Protein AF-0000000086646926 (afdb_homodimer)

Solvent-accessible surface area (backbone atoms only — not comparable to full-atom values): 25787 Å² total; per-residue (Å²): 109,72,78,74,81,77,84,69,66,47,64,46,34,46,25,45,37,40,36,40,30,46,46,74,73,77,72,76,82,63,73,82,72,67,67,60,61,50,33,36,38,33,36,39,36,42,59,67,59,83,89,40,46,38,58,36,35,51,52,50,53,52,49,51,46,51,53,50,51,51,47,49,53,48,28,43,71,76,38,70,90,45,78,57,55,65,71,64,48,42,40,38,42,30,35,39,50,54,44,45,80,86,32,61,50,42,39,28,51,51,69,17,36,39,56,64,79,39,72,46,43,65,85,60,78,55,58,67,66,49,45,66,63,39,69,41,86,50,90,62,39,41,43,55,70,56,54,35,36,64,76,69,45,63,90,64,36,67,48,29,29,38,28,71,89,46,74,33,40,27,58,49,44,31,32,23,53,86,37,39,42,80,71,34,52,58,68,63,78,58,66,64,56,32,59,78,65,64,57,72,34,29,58,32,98,71,34,51,32,31,39,56,64,45,39,39,34,29,40,31,46,77,68,70,74,76,74,73,68,78,66,73,83,125,108,71,78,76,80,78,84,68,63,48,64,47,32,46,26,44,37,39,35,41,29,46,46,74,74,76,74,77,83,63,72,83,73,67,68,60,60,51,34,37,38,35,36,38,34,43,60,68,58,82,88,40,46,36,56,35,35,52,52,50,53,52,48,52,46,50,51,50,51,51,48,48,53,50,27,42,70,77,38,70,89,47,77,60,56,64,72,66,48,43,40,36,43,30,36,39,49,54,46,46,80,86,32,62,52,42,38,28,52,50,71,16,36,38,55,63,79,39,72,46,42,66,85,59,78,55,57,67,66,49,44,65,62,38,70,41,86,50,91,61,39,41,43,56,70,55,54,34,37,64,76,70,46,64,88,64,35,66,48,27,29,39,29,69,90,45,76,32,41,28,58,50,45,31,33,22,54,88,38,40,43,80,72,33,52,59,69,62,79,58,65,64,55,32,59,76,66,65,57,70,32,28,58,32,98,70,35,52,33,32,38,55,65,44,40,40,34,30,40,33,47,76,68,68,74,76,72,73,71,76,67,73,82,124

Structure (mmCIF, N/CA/C/O backbone):
data_AF-0000000086646926-model_v1
#
loop_
_entity.id
_entity.type
_entity.pdbx_description
1 polymer 'Endonuclease/exonuclease/phosphatase domain-containing protein'
#
loop_
_atom_site.group_PDB
_atom_site.id
_atom_site.type_symbol
_atom_site.label_atom_id
_atom_site.label_alt_id
_atom_site.label_comp_id
_atom_site.label_asym_id
_atom_site.label_entity_id
_atom_site.label_seq_id
_atom_site.pdbx_PDB_ins_code
_atom_site.Cartn_x
_atom_site.Cartn_y
_atom_site.Cartn_z
_atom_site.occupancy
_atom_site.B_iso_or_equiv
_atom_site.auth_seq_id
_atom_site.auth_comp_id
_atom_site.auth_asym_id
_atom_site.auth_atom_id
_atom_site.pdbx_PDB_model_num
ATOM 1 N N . MET A 1 1 ? -7.336 -9.102 20.109 1 23.02 1 MET A N 1
ATOM 2 C CA . MET A 1 1 ? -5.906 -9.359 19.938 1 23.02 1 MET A CA 1
ATOM 3 C C . MET A 1 1 ? -5.672 -10.523 18.984 1 23.02 1 MET A C 1
ATOM 5 O O . MET A 1 1 ? -6.23 -11.609 19.172 1 23.02 1 MET A O 1
ATOM 9 N N . ILE A 1 2 ? -5.492 -10.258 17.703 1 31.72 2 ILE A N 1
ATOM 10 C CA . ILE A 1 2 ? -5.102 -11.336 16.797 1 31.72 2 ILE A CA 1
ATOM 11 C C . ILE A 1 2 ? -4.008 -12.18 17.438 1 31.72 2 ILE A C 1
ATOM 13 O O . ILE A 1 2 ? -2.986 -11.648 17.891 1 31.72 2 ILE A O 1
ATOM 17 N N . SER A 1 3 ? -4.348 -13.273 18.062 1 26.5 3 SER A N 1
ATOM 18 C CA . SER A 1 3 ? -3.496 -14.203 18.781 1 26.5 3 SER A CA 1
ATOM 19 C C . SER A 1 3 ? -2.152 -14.391 18.094 1 26.5 3 SER A C 1
ATOM 21 O O . SER A 1 3 ? -2.061 -14.266 16.875 1 26.5 3 SER A O 1
ATOM 23 N N . ASP A 1 4 ? -0.975 -14.375 18.891 1 30.27 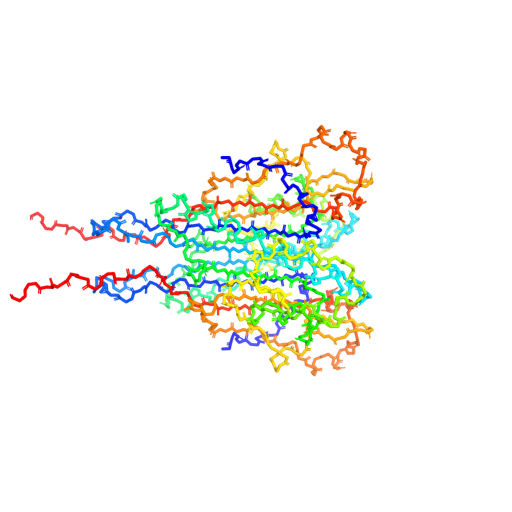4 ASP A N 1
ATOM 24 C CA . ASP A 1 4 ? 0.481 -14.469 18.859 1 30.27 4 ASP A CA 1
ATOM 25 C C . ASP A 1 4 ? 0.929 -15.758 18.156 1 30.27 4 ASP A C 1
ATOM 27 O O . ASP A 1 4 ? 2.045 -16.234 18.375 1 30.27 4 ASP A O 1
ATOM 31 N N . SER A 1 5 ? 0.217 -16.656 17.719 1 26.8 5 SER A N 1
ATOM 32 C CA . SER A 1 5 ? 0.979 -17.875 17.453 1 26.8 5 SER A CA 1
ATOM 33 C C . SER A 1 5 ? 2.287 -17.562 16.734 1 26.8 5 SER A C 1
ATOM 35 O O . SER A 1 5 ? 2.416 -16.516 16.094 1 26.8 5 SER A O 1
ATOM 37 N N . ASP A 1 6 ? 3.465 -18.422 16.906 1 28.42 6 ASP A N 1
ATOM 38 C CA . ASP A 1 6 ? 4.887 -18.656 16.672 1 28.42 6 ASP A CA 1
ATOM 39 C C . ASP A 1 6 ? 5.266 -18.391 15.227 1 28.42 6 ASP A C 1
ATOM 41 O O . ASP A 1 6 ? 6.449 -18.391 14.875 1 28.42 6 ASP A O 1
ATOM 45 N N . LYS A 1 7 ? 4.551 -18.922 14.258 1 30.02 7 LYS A N 1
ATOM 46 C CA . LYS A 1 7 ? 5.242 -19.109 12.984 1 30.02 7 LYS A CA 1
ATOM 47 C C . LYS A 1 7 ? 5.57 -17.766 12.336 1 30.02 7 LYS A C 1
ATOM 49 O O . LYS A 1 7 ? 4.73 -17.172 11.648 1 30.02 7 LYS A O 1
ATOM 54 N N . TYR A 1 8 ? 6.398 -17 13.023 1 33.75 8 TYR A N 1
ATOM 55 C CA . TYR A 1 8 ? 7.082 -15.828 12.508 1 33.75 8 TYR A CA 1
ATOM 56 C C . TYR A 1 8 ? 7.734 -16.109 11.164 1 33.75 8 TYR A C 1
ATOM 58 O O . TYR A 1 8 ? 8.875 -16.578 11.102 1 33.75 8 TYR A O 1
ATOM 66 N N . PHE A 1 9 ? 7.227 -16.875 10.344 1 32.41 9 PHE A N 1
ATOM 67 C CA . PHE A 1 9 ? 7.977 -16.891 9.094 1 32.41 9 PHE A CA 1
ATOM 68 C C . PHE A 1 9 ? 8.391 -15.477 8.688 1 32.41 9 PHE A C 1
ATOM 70 O O . PHE A 1 9 ? 7.566 -14.562 8.695 1 32.41 9 PHE A O 1
ATOM 77 N N . PRO A 1 10 ? 9.664 -15.164 8.789 1 36.06 10 PRO A N 1
ATOM 78 C CA . PRO A 1 10 ? 10.32 -13.945 8.305 1 36.06 10 PRO A CA 1
ATOM 79 C C . PRO A 1 10 ? 9.742 -13.453 6.984 1 36.06 10 PRO A C 1
ATOM 81 O O . PRO A 1 10 ? 10.055 -14 5.926 1 36.06 10 PRO A O 1
ATOM 84 N N . THR A 1 11 ? 8.562 -13.461 6.848 1 37.88 11 THR A N 1
ATOM 85 C CA . THR A 1 11 ? 8.078 -12.938 5.578 1 37.88 11 THR A CA 1
ATOM 86 C C . THR A 1 11 ? 8.68 -11.555 5.293 1 37.88 11 THR A C 1
ATOM 88 O O . THR A 1 11 ? 8.555 -10.641 6.113 1 37.88 11 THR A O 1
ATOM 91 N N . ARG A 1 12 ? 9.781 -11.484 4.598 1 40.47 12 ARG A N 1
ATOM 92 C CA . ARG A 1 12 ? 10.547 -10.414 3.957 1 40.47 12 ARG A CA 1
ATOM 93 C C . ARG A 1 12 ? 9.617 -9.32 3.434 1 40.47 12 ARG A C 1
ATOM 95 O O . ARG A 1 12 ? 9.938 -8.648 2.447 1 40.47 12 ARG A O 1
ATOM 102 N N . PHE A 1 13 ? 8.406 -9.359 3.723 1 45.94 13 PHE A N 1
ATOM 103 C CA . PHE A 1 13 ? 7.582 -8.508 2.869 1 45.94 13 PHE A CA 1
ATOM 104 C C . PHE A 1 13 ? 7.32 -7.164 3.535 1 45.94 13 PHE A C 1
ATOM 106 O O . PHE A 1 13 ? 7.121 -7.098 4.75 1 45.94 13 PHE A O 1
ATOM 113 N N . ARG A 1 14 ? 8.148 -6.168 2.994 1 51.91 14 ARG A N 1
ATOM 114 C CA . ARG A 1 14 ? 7.574 -4.883 3.377 1 51.91 14 ARG A CA 1
ATOM 115 C C . ARG A 1 14 ? 6.09 -4.824 3.035 1 51.91 14 ARG A C 1
ATOM 117 O O . ARG A 1 14 ? 5.719 -4.746 1.862 1 51.91 14 ARG A O 1
ATOM 124 N N . SER A 1 15 ? 5.289 -5.707 3.777 1 51.03 15 SER A N 1
ATOM 125 C CA . SER A 1 15 ? 3.871 -5.723 3.43 1 51.03 15 SER A CA 1
ATOM 126 C C . SER A 1 15 ? 3.033 -5.016 4.488 1 51.03 15 SER A C 1
ATOM 128 O O . SER A 1 15 ? 3.383 -5.023 5.672 1 51.03 15 SER A O 1
ATOM 130 N N . VAL A 1 16 ? 2.34 -4.074 4.078 1 49.5 16 VAL A N 1
ATOM 131 C CA . VAL A 1 16 ? 1.265 -3.514 4.891 1 49.5 16 VAL A CA 1
ATOM 132 C C . VAL A 1 16 ? -0.071 -4.129 4.477 1 49.5 16 VAL A C 1
ATOM 134 O O . VAL A 1 16 ? -0.368 -4.23 3.283 1 49.5 16 VAL A O 1
ATOM 137 N N . ALA A 1 17 ? -0.732 -4.84 5.438 1 48.91 17 ALA A N 1
ATOM 138 C CA . ALA A 1 17 ? -2.059 -5.363 5.117 1 48.91 17 ALA A CA 1
ATOM 139 C C . ALA A 1 17 ? -3.133 -4.684 5.965 1 48.91 17 ALA A C 1
ATOM 141 O O . ALA A 1 17 ? -2.9 -4.367 7.133 1 48.91 17 ALA A O 1
ATOM 142 N N . VAL A 1 18 ? -4.168 -4.266 5.309 1 51.16 18 VAL A N 1
ATOM 143 C CA . VAL A 1 18 ? -5.332 -3.678 5.965 1 51.16 18 VAL A CA 1
ATOM 144 C C . VAL A 1 18 ? -6.566 -4.535 5.691 1 51.16 18 VAL A C 1
ATOM 146 O O . VAL A 1 18 ? -6.805 -4.945 4.551 1 51.16 18 VAL A O 1
ATOM 149 N N . ILE A 1 19 ? -7.25 -5.012 6.734 1 50.19 19 ILE A N 1
ATOM 150 C CA . ILE A 1 19 ? -8.547 -5.652 6.566 1 50.19 19 ILE A CA 1
ATOM 151 C C . ILE A 1 19 ? -9.656 -4.691 6.996 1 50.19 19 ILE A C 1
ATOM 153 O O . ILE A 1 19 ? -9.609 -4.125 8.094 1 50.19 19 ILE A O 1
ATOM 157 N N . THR A 1 20 ? -10.492 -4.312 6.066 1 55.81 20 THR A N 1
ATOM 158 C CA . THR A 1 20 ? -11.656 -3.488 6.406 1 55.81 20 THR A CA 1
ATOM 159 C C . THR A 1 20 ? -12.938 -4.305 6.324 1 55.81 20 THR A C 1
ATOM 161 O O . THR A 1 20 ? -13.07 -5.184 5.469 1 55.81 20 THR A O 1
ATOM 164 N N . SER A 1 21 ? -13.719 -4.379 7.465 1 52.38 21 SER A N 1
ATOM 165 C CA . SER A 1 21 ? -15.047 -4.98 7.402 1 52.38 21 SER A CA 1
ATOM 166 C C . SER A 1 21 ? -16.141 -3.914 7.426 1 52.38 21 SER A C 1
ATOM 168 O O . SER A 1 21 ? -16.047 -2.943 8.18 1 52.38 21 SER A O 1
ATOM 170 N N . ALA A 1 22 ? -16.875 -3.678 6.32 1 50 22 ALA A N 1
ATOM 171 C CA . ALA A 1 22 ? -18.047 -2.799 6.305 1 50 22 ALA A CA 1
ATOM 172 C C . ALA A 1 22 ? -19.156 -3.332 7.211 1 50 22 ALA A C 1
ATOM 174 O O . ALA A 1 22 ? -19.438 -4.531 7.207 1 50 22 ALA A O 1
ATOM 175 N N . LEU A 1 23 ? -19.297 -2.666 8.398 1 44.22 23 LEU A N 1
ATOM 176 C CA . LEU A 1 23 ? -20.531 -2.953 9.125 1 44.22 23 LEU A CA 1
ATOM 177 C C . LEU A 1 23 ? -21.719 -2.225 8.492 1 44.22 23 LEU A C 1
ATOM 179 O O . LEU A 1 23 ? -21.578 -1.086 8.039 1 44.22 23 LEU A O 1
ATOM 183 N N . HIS A 1 24 ? -22.656 -2.938 7.812 1 39.75 24 HIS A N 1
ATOM 184 C CA . HIS A 1 24 ? -23.969 -2.426 7.398 1 39.75 24 HIS A CA 1
ATOM 185 C C . HIS A 1 24 ? -24.688 -1.761 8.562 1 39.75 24 HIS A C 1
ATOM 187 O O . HIS A 1 24 ? -24.625 -2.246 9.695 1 39.75 24 HIS A O 1
ATOM 193 N N . ALA A 1 25 ? -25.016 -0.552 8.344 1 36.47 25 ALA A N 1
ATOM 194 C CA . ALA A 1 25 ? -25.875 0.211 9.242 1 36.47 25 ALA A CA 1
ATOM 195 C C . ALA A 1 25 ? -27.047 -0.639 9.734 1 36.47 25 ALA A C 1
ATOM 197 O O . ALA A 1 25 ? -27.562 -1.478 9 1 36.47 25 ALA A O 1
ATOM 198 N N . GLU A 1 26 ? -27.328 -0.643 11.047 1 35.28 26 GLU A N 1
ATOM 199 C CA . GLU A 1 26 ? -28.422 -1.253 11.797 1 35.28 26 GLU A CA 1
ATOM 200 C C . GLU A 1 26 ? -29.75 -1.099 11.07 1 35.28 26 GLU A C 1
ATOM 202 O O . GLU A 1 26 ? -30.766 -1.659 11.492 1 35.28 26 GLU A O 1
ATOM 207 N N . GLY A 1 27 ? -30.172 0.084 10.547 1 34.25 27 GLY A N 1
ATOM 208 C CA . GLY A 1 27 ? -31.594 0.356 10.68 1 34.25 27 GLY A CA 1
ATOM 209 C C . GLY A 1 27 ? -32.469 -0.697 10.023 1 34.25 27 GLY A C 1
ATOM 210 O O . GLY A 1 27 ? -33.688 -0.691 10.188 1 34.25 27 GLY A O 1
ATOM 211 N N . LEU A 1 28 ? -32.625 -0.908 8.672 1 34.56 28 LEU A N 1
ATOM 212 C CA . LEU A 1 28 ? -33.844 -1.679 8.352 1 34.56 28 LEU A CA 1
ATOM 213 C C . LEU A 1 28 ? -33.781 -3.064 8.984 1 34.56 28 LEU A C 1
ATOM 215 O O . LEU A 1 28 ? -32.688 -3.654 9.094 1 34.56 28 LEU A O 1
ATOM 219 N N . PRO A 1 29 ? -34.844 -3.512 9.883 1 35.09 29 PRO A N 1
ATOM 220 C CA . PRO A 1 29 ? -35.156 -4.82 10.461 1 35.09 29 PRO A CA 1
ATOM 221 C C . PRO A 1 29 ? -34.656 -5.98 9.602 1 35.09 29 PRO A C 1
ATOM 223 O O . PRO A 1 29 ? -34.969 -7.137 9.875 1 35.09 29 PRO A O 1
ATOM 226 N N . SER A 1 30 ? -34.688 -5.906 8.281 1 36.19 30 SER A N 1
ATOM 227 C CA . SER A 1 30 ? -34.781 -7.215 7.641 1 36.19 30 SER A CA 1
ATOM 228 C C . SER A 1 30 ? -33.688 -8.148 8.141 1 36.19 30 SER A C 1
ATOM 230 O O . SER A 1 30 ? -32.75 -7.707 8.82 1 36.19 30 SER A O 1
ATOM 232 N N . ASP A 1 31 ? -33.5 -9.406 7.449 1 36.97 31 ASP A N 1
ATOM 233 C CA . ASP A 1 31 ? -32.75 -10.602 7.812 1 36.97 31 ASP A CA 1
ATOM 234 C C . ASP A 1 31 ? -31.359 -10.234 8.297 1 36.97 31 ASP A C 1
ATOM 236 O O . ASP A 1 31 ? -30.703 -9.367 7.715 1 36.97 31 ASP A O 1
ATOM 240 N N . PRO A 1 32 ? -31.094 -10.438 9.57 1 37.66 32 PRO A N 1
ATOM 241 C CA . PRO A 1 32 ? -29.781 -10.422 10.227 1 37.66 32 PRO A CA 1
ATOM 242 C C . PRO A 1 32 ? -28.625 -10.547 9.227 1 37.66 32 PRO A C 1
ATOM 244 O O . PRO A 1 32 ? -27.453 -10.383 9.602 1 37.66 32 PRO A O 1
ATOM 247 N N . ALA A 1 33 ? -28.984 -11.344 8.219 1 36.97 33 ALA A N 1
ATOM 248 C CA . ALA A 1 33 ? -27.828 -11.734 7.41 1 36.97 33 ALA A CA 1
ATOM 249 C C . ALA A 1 33 ? -27.188 -10.516 6.742 1 36.97 33 ALA A C 1
ATOM 251 O O . ALA A 1 33 ? -27.344 -10.312 5.535 1 36.97 33 ALA A O 1
ATOM 252 N N . GLN A 1 34 ? -27.5 -9.336 7.055 1 42.31 34 GLN A N 1
ATOM 253 C CA . GLN A 1 34 ? -26.734 -8.211 6.531 1 42.31 34 GLN A CA 1
ATOM 254 C C . GLN A 1 34 ? -25.25 -8.562 6.375 1 42.31 34 GLN A C 1
ATOM 256 O O . GLN A 1 34 ? -24.578 -8.852 7.363 1 42.31 34 GLN A O 1
ATOM 261 N N . VAL A 1 35 ? -24.906 -9.336 5.422 1 45.41 35 VAL A N 1
ATOM 262 C CA . VAL A 1 35 ? -23.672 -10.008 5.027 1 45.41 35 VAL A CA 1
ATOM 263 C C . VAL A 1 35 ? -22.5 -9.039 5.109 1 45.41 35 VAL A C 1
ATOM 265 O O . VAL A 1 35 ? -22.484 -8.008 4.43 1 45.41 35 VAL A O 1
ATOM 268 N N . GLN A 1 36 ? -21.875 -8.773 6.258 1 57.19 36 GLN A N 1
ATOM 269 C CA . GLN A 1 36 ? -20.578 -8.141 6.496 1 57.19 36 GLN A CA 1
ATOM 270 C C . GLN A 1 36 ? -19.5 -8.75 5.613 1 57.19 36 GLN A C 1
ATOM 272 O O . GLN A 1 36 ? -19.188 -9.938 5.738 1 57.19 36 GLN A O 1
ATOM 277 N N . GLN A 1 37 ? -19.312 -8.219 4.445 1 66.31 37 GLN A N 1
ATOM 278 C CA . GLN A 1 37 ? -18.266 -8.773 3.605 1 66.31 37 GLN A CA 1
ATOM 279 C C . GLN A 1 37 ? -16.938 -8.047 3.834 1 66.31 37 GLN A C 1
ATOM 281 O O . GLN A 1 37 ? -16.812 -6.859 3.535 1 66.31 37 GLN A O 1
ATOM 286 N N . PRO A 1 38 ? -16.062 -8.758 4.422 1 76.25 38 PRO A N 1
ATOM 287 C CA . PRO A 1 38 ? -14.75 -8.141 4.645 1 76.25 38 PRO A CA 1
ATOM 288 C C . PRO A 1 38 ? -13.992 -7.883 3.346 1 76.25 38 PRO A C 1
ATOM 290 O O . PRO A 1 38 ? -14.117 -8.648 2.387 1 76.25 38 PRO A O 1
ATOM 293 N N . ILE A 1 39 ? -13.359 -6.73 3.359 1 82.94 39 ILE A N 1
ATOM 294 C CA . ILE A 1 39 ? -12.414 -6.422 2.291 1 82.94 39 ILE A CA 1
ATOM 295 C C . ILE A 1 39 ? -10.984 -6.449 2.84 1 82.94 39 ILE A C 1
ATOM 297 O O . ILE A 1 39 ? -10.703 -5.855 3.885 1 82.94 39 ILE A O 1
ATOM 301 N N . LEU A 1 40 ? -10.211 -7.254 2.217 1 87.44 40 LEU A N 1
ATOM 302 C CA . LEU A 1 40 ? -8.797 -7.297 2.584 1 87.44 40 LEU A CA 1
ATOM 303 C C . LEU A 1 40 ? -7.957 -6.492 1.6 1 87.44 40 LEU A C 1
ATOM 305 O O . LEU A 1 40 ? -8.008 -6.73 0.391 1 87.44 40 LEU A O 1
ATOM 309 N N . VAL A 1 41 ? -7.262 -5.5 2.129 1 88.44 41 VAL A N 1
ATOM 310 C CA . VAL A 1 41 ?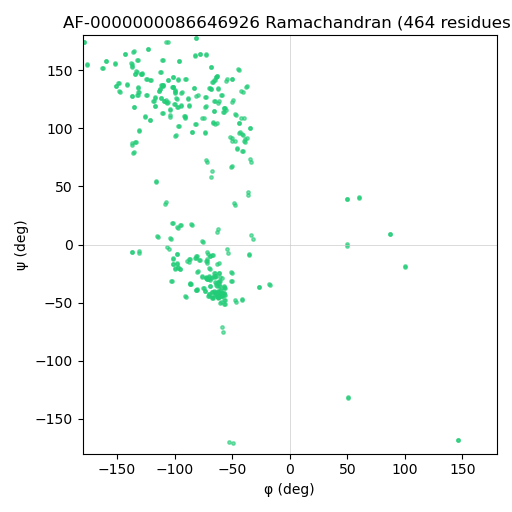 -6.328 -4.699 1.343 1 88.44 41 VAL A CA 1
ATOM 311 C C . VAL A 1 41 ? -4.895 -4.984 1.795 1 88.44 41 VAL A C 1
ATOM 313 O O . VAL A 1 41 ? -4.582 -4.883 2.984 1 88.44 41 VAL A O 1
ATOM 316 N N . CYS A 1 42 ? -4.09 -5.34 0.824 1 89 42 CYS A N 1
ATOM 317 C CA . CYS A 1 42 ? -2.699 -5.652 1.136 1 89 42 CYS A CA 1
ATOM 318 C C . CYS A 1 42 ? -1.75 -4.93 0.189 1 89 42 CYS A C 1
ATOM 320 O O . CYS A 1 42 ? -1.979 -4.895 -1.021 1 89 42 CYS A O 1
ATOM 322 N N . THR A 1 43 ? -0.763 -4.301 0.751 1 87.31 43 THR A N 1
ATOM 323 C CA . THR A 1 43 ? 0.328 -3.742 -0.038 1 87.31 43 THR A CA 1
ATOM 324 C C . THR A 1 43 ? 1.621 -4.516 0.197 1 87.31 43 THR A C 1
ATOM 326 O O . THR A 1 43 ? 1.934 -4.883 1.332 1 87.31 43 THR A O 1
ATOM 329 N N . ALA A 1 44 ? 2.299 -4.746 -0.891 1 86.69 44 ALA A N 1
ATOM 330 C CA . ALA A 1 44 ? 3.514 -5.551 -0.788 1 86.69 44 ALA A CA 1
ATOM 331 C C . ALA A 1 44 ? 4.691 -4.855 -1.471 1 86.69 44 ALA A C 1
ATOM 333 O O . ALA A 1 44 ? 4.5 -4.09 -2.418 1 86.69 44 ALA A O 1
ATOM 334 N N . HIS A 1 45 ? 5.793 -5.055 -0.942 1 85.12 45 HIS A N 1
ATOM 335 C CA . HIS A 1 45 ? 7.066 -4.723 -1.57 1 85.12 45 HIS A CA 1
ATOM 336 C C . HIS A 1 45 ? 7.992 -5.934 -1.608 1 85.12 45 HIS A C 1
ATOM 338 O O . HIS A 1 45 ? 8.5 -6.367 -0.57 1 85.12 45 HIS A O 1
ATOM 344 N N . ILE A 1 46 ? 8.219 -6.453 -2.805 1 87.94 46 ILE A N 1
ATOM 345 C CA . ILE A 1 46 ? 8.938 -7.703 -3 1 87.94 46 ILE A CA 1
ATOM 346 C C . ILE A 1 46 ? 10.406 -7.414 -3.307 1 87.94 46 ILE A C 1
ATOM 348 O O . ILE A 1 46 ? 10.742 -6.324 -3.773 1 87.94 46 ILE A O 1
ATOM 352 N N . HIS A 1 47 ? 11.195 -8.312 -3.08 1 84.31 47 HIS A N 1
ATOM 353 C CA . HIS A 1 47 ? 12.641 -8.188 -3.256 1 84.31 47 HIS A CA 1
ATOM 354 C C . HIS A 1 47 ? 12.984 -7.629 -4.633 1 84.31 47 HIS A C 1
ATOM 356 O O . HIS A 1 47 ? 12.383 -8.023 -5.633 1 84.31 47 HIS A O 1
ATOM 362 N N . TRP A 1 48 ? 14.008 -6.777 -4.773 1 84.88 48 TRP A N 1
ATOM 363 C CA . TRP A 1 48 ? 14.203 -5.965 -5.969 1 84.88 48 TRP A CA 1
ATOM 364 C C . TRP A 1 48 ? 15.242 -6.594 -6.891 1 84.88 48 TRP A C 1
ATOM 366 O O . TRP A 1 48 ? 15.266 -6.309 -8.094 1 84.88 48 TRP A O 1
ATOM 376 N N . ASP A 1 49 ? 16.062 -7.457 -6.375 1 86.69 49 ASP A N 1
ATOM 377 C CA . ASP A 1 49 ? 17.219 -7.926 -7.137 1 86.69 49 ASP A CA 1
ATOM 378 C C . ASP A 1 49 ? 16.797 -8.891 -8.242 1 86.69 49 ASP A C 1
ATOM 380 O O . ASP A 1 49 ? 16.219 -9.945 -7.969 1 86.69 49 ASP A O 1
ATOM 384 N N . PRO A 1 50 ? 17.078 -8.492 -9.531 1 92.69 50 PRO A N 1
ATOM 385 C CA . PRO A 1 50 ? 16.625 -9.312 -10.648 1 92.69 50 PRO A CA 1
ATOM 386 C C . PRO A 1 50 ? 17.234 -10.719 -10.641 1 92.69 50 PRO A C 1
ATOM 388 O O . PRO A 1 50 ? 16.672 -11.641 -11.242 1 92.69 50 PRO A O 1
ATOM 391 N N . GLU A 1 51 ? 18.281 -10.93 -9.898 1 91.12 51 GLU A N 1
ATOM 392 C CA . GLU A 1 51 ? 18.969 -12.227 -9.852 1 91.12 51 GLU A CA 1
ATOM 393 C C . GLU A 1 51 ? 18.25 -13.195 -8.922 1 91.12 51 GLU A C 1
ATOM 395 O O . GLU A 1 51 ? 18.531 -14.391 -8.922 1 91.12 51 GLU A O 1
ATOM 400 N N . PHE A 1 52 ? 17.312 -12.695 -8.18 1 89.5 52 PHE A N 1
ATOM 401 C CA . PHE A 1 52 ? 16.688 -13.531 -7.16 1 89.5 52 PHE A CA 1
ATOM 402 C C . PHE A 1 52 ? 15.211 -13.734 -7.465 1 89.5 52 PHE A C 1
ATOM 404 O O . PHE A 1 52 ? 14.359 -13.516 -6.605 1 89.5 52 PHE A O 1
ATOM 411 N N . CYS A 1 53 ? 14.992 -14.211 -8.695 1 93.06 53 CYS A N 1
ATOM 412 C CA . CYS A 1 53 ? 13.617 -14.492 -9.078 1 93.06 53 CYS A CA 1
ATOM 413 C C . CYS A 1 53 ? 13.031 -15.617 -8.234 1 93.06 53 CYS A C 1
ATOM 415 O O . CYS A 1 53 ? 11.828 -15.656 -7.984 1 93.06 53 CYS A O 1
ATOM 417 N N . ASP A 1 54 ? 13.875 -16.5 -7.77 1 89.75 54 ASP A N 1
ATOM 418 C CA . ASP A 1 54 ? 13.422 -17.547 -6.867 1 89.75 54 ASP A CA 1
ATOM 419 C C . ASP A 1 54 ? 12.914 -16.969 -5.547 1 89.75 54 ASP A C 1
ATOM 421 O O . ASP A 1 54 ? 11.844 -17.328 -5.074 1 89.75 54 ASP A O 1
ATOM 425 N N . VAL A 1 55 ? 13.617 -16.016 -5.023 1 84.88 55 VAL A N 1
ATOM 426 C CA . VAL A 1 55 ? 13.242 -15.359 -3.771 1 84.88 55 VAL A CA 1
ATOM 427 C C . VAL A 1 55 ? 11.914 -14.617 -3.951 1 84.88 55 VAL A C 1
ATOM 429 O O . VAL A 1 55 ? 11.023 -14.719 -3.105 1 84.88 55 VAL A O 1
ATOM 432 N N . LYS A 1 56 ? 11.773 -13.969 -5.086 1 89.25 56 LYS A N 1
ATOM 433 C CA . LYS A 1 56 ? 10.547 -13.234 -5.359 1 89.25 56 LYS A CA 1
ATOM 434 C C . LYS A 1 56 ? 9.344 -14.164 -5.414 1 89.25 56 LYS A C 1
ATOM 436 O O . LYS A 1 56 ? 8.289 -13.859 -4.852 1 89.25 56 LYS A O 1
ATOM 441 N N . LEU A 1 57 ? 9.531 -15.203 -6.047 1 91.75 57 LEU A N 1
ATOM 442 C CA . LEU A 1 57 ? 8.445 -16.172 -6.195 1 91.75 57 LEU A CA 1
ATOM 443 C C . LEU A 1 57 ? 8.086 -16.797 -4.848 1 91.75 57 LEU A C 1
ATOM 445 O O . LEU A 1 57 ? 6.906 -16.859 -4.488 1 91.75 57 LEU A O 1
ATOM 449 N N . ILE A 1 58 ? 9.023 -17.172 -4.121 1 86.25 58 ILE A N 1
ATOM 450 C CA . ILE A 1 58 ? 8.805 -17.766 -2.811 1 86.25 58 ILE A CA 1
ATOM 451 C C . ILE A 1 58 ? 8.133 -16.75 -1.889 1 86.25 58 ILE A C 1
ATOM 453 O O . ILE A 1 58 ? 7.184 -17.078 -1.177 1 86.25 58 ILE A O 1
ATOM 457 N N . GLN A 1 59 ? 8.625 -15.508 -1.918 1 84.94 59 GLN A N 1
ATOM 458 C CA . GLN A 1 59 ? 8.016 -14.445 -1.125 1 84.94 59 GLN A CA 1
ATOM 459 C C . GLN A 1 59 ? 6.535 -14.281 -1.47 1 84.94 59 GLN A C 1
ATOM 461 O O . GLN A 1 59 ? 5.699 -14.125 -0.58 1 84.94 59 GLN A O 1
ATOM 466 N N . THR A 1 60 ? 6.25 -14.336 -2.656 1 91.56 60 THR A N 1
ATOM 467 C CA . THR A 1 60 ? 4.875 -14.164 -3.115 1 91.56 60 THR A CA 1
ATOM 468 C C . THR A 1 60 ? 4.004 -15.336 -2.66 1 91.56 60 THR A C 1
ATOM 470 O O . THR A 1 60 ? 2.867 -15.133 -2.227 1 91.56 60 THR A O 1
ATOM 473 N N . MET A 1 61 ? 4.52 -16.531 -2.727 1 88.69 61 MET A N 1
ATOM 474 C CA . MET A 1 61 ? 3.789 -17.703 -2.26 1 88.69 61 MET A CA 1
ATOM 475 C C . MET A 1 61 ? 3.52 -17.625 -0.761 1 88.69 61 MET A C 1
ATOM 477 O O . MET A 1 61 ? 2.408 -17.891 -0.309 1 88.69 61 MET A O 1
ATOM 481 N N . MET A 1 62 ? 4.516 -17.234 -0.102 1 84.38 62 MET A N 1
ATOM 482 C CA . MET A 1 62 ? 4.367 -17.078 1.343 1 84.38 62 MET A CA 1
ATOM 483 C C . MET A 1 62 ? 3.332 -16 1.671 1 84.38 62 MET A C 1
ATOM 485 O O . MET A 1 62 ? 2.535 -16.172 2.596 1 84.38 62 MET A O 1
ATOM 489 N N . LEU A 1 63 ? 3.396 -14.914 0.964 1 86.44 63 LEU A N 1
ATOM 490 C CA . LEU A 1 63 ? 2.404 -13.852 1.126 1 86.44 63 LEU A CA 1
ATOM 491 C C . LEU A 1 63 ? 0.995 -14.391 0.9 1 86.44 63 LEU A C 1
ATOM 493 O O . LEU A 1 63 ? 0.091 -14.125 1.694 1 86.44 63 LEU A O 1
ATOM 497 N N . SER A 1 64 ? 0.829 -15.102 -0.121 1 88.94 64 SER A N 1
ATOM 498 C CA . SER A 1 64 ? -0.472 -15.672 -0.45 1 88.94 64 SER A CA 1
ATOM 499 C C . SER A 1 64 ? -0.983 -16.562 0.675 1 88.94 64 SER A C 1
ATOM 501 O O . SER A 1 64 ? -2.162 -16.516 1.032 1 88.94 64 SER A O 1
ATOM 503 N N . ASN A 1 65 ? -0.139 -17.359 1.181 1 85.75 65 ASN A N 1
ATOM 504 C CA . ASN A 1 65 ? -0.509 -18.234 2.285 1 85.75 65 ASN A CA 1
ATOM 505 C C . ASN A 1 65 ? -0.908 -17.438 3.523 1 85.75 65 ASN A C 1
ATOM 507 O O . ASN A 1 65 ? -1.872 -17.781 4.207 1 85.75 65 ASN A O 1
ATOM 511 N N . GLU A 1 66 ? -0.174 -16.438 3.793 1 84.06 66 GLU A N 1
ATOM 512 C CA . GLU A 1 66 ? -0.496 -15.586 4.93 1 84.06 66 GLU A CA 1
ATOM 513 C C . GLU A 1 66 ? -1.856 -14.922 4.754 1 84.06 66 GLU A C 1
ATOM 515 O O . GLU A 1 66 ? -2.65 -14.852 5.695 1 84.06 66 GLU A O 1
ATOM 520 N N . LEU A 1 67 ? -2.07 -14.414 3.566 1 86.88 67 LEU A N 1
ATOM 521 C CA . LEU A 1 67 ? -3.355 -13.789 3.271 1 86.88 67 LEU A CA 1
ATOM 522 C C . LEU A 1 67 ? -4.5 -14.781 3.467 1 86.88 67 LEU A C 1
ATOM 524 O O . LEU A 1 67 ? -5.547 -14.422 4.008 1 86.88 67 LEU A O 1
ATOM 528 N N . ARG A 1 68 ? -4.312 -15.945 3.047 1 85.75 68 ARG A N 1
ATOM 529 C CA . ARG A 1 68 ? -5.32 -16.984 3.234 1 85.75 68 ARG A CA 1
ATOM 530 C C . ARG A 1 68 ? -5.602 -17.203 4.715 1 85.75 68 ARG A C 1
ATOM 532 O O . ARG A 1 68 ? -6.758 -17.312 5.125 1 85.75 68 ARG A O 1
ATOM 539 N N . SER A 1 69 ? -4.559 -17.25 5.469 1 83.69 69 SER A N 1
ATOM 540 C CA . SER A 1 69 ? -4.699 -17.469 6.906 1 83.69 69 SER A CA 1
ATOM 541 C C . SER A 1 69 ? -5.48 -16.328 7.559 1 83.69 69 SER A C 1
ATOM 543 O O . SER A 1 69 ? -6.336 -16.562 8.406 1 83.69 69 SER A O 1
ATOM 545 N N . ILE A 1 70 ? -5.199 -15.156 7.184 1 80.5 70 ILE A N 1
ATOM 546 C CA . ILE A 1 70 ? -5.879 -13.984 7.715 1 80.5 70 ILE A CA 1
ATOM 547 C C . ILE A 1 70 ? -7.367 -14.055 7.375 1 80.5 70 ILE A C 1
ATOM 549 O O . ILE A 1 70 ? -8.219 -13.789 8.234 1 80.5 70 ILE A O 1
ATOM 553 N N . LEU A 1 71 ? -7.648 -14.367 6.211 1 79.75 71 LEU A N 1
ATOM 554 C CA . LEU A 1 71 ? -9.031 -14.43 5.758 1 79.75 71 LEU A CA 1
ATOM 555 C C . LEU A 1 71 ? -9.789 -15.547 6.469 1 79.75 71 LEU A C 1
ATOM 557 O O . LEU A 1 71 ? -10.969 -15.391 6.805 1 79.75 71 LEU A O 1
ATOM 561 N N . ASP A 1 72 ? -9.125 -16.656 6.641 1 80.19 72 ASP A N 1
ATOM 562 C CA . ASP A 1 72 ? -9.734 -17.766 7.371 1 80.19 72 ASP A CA 1
ATOM 563 C C . ASP A 1 72 ? -10.086 -17.359 8.797 1 80.19 72 ASP A C 1
ATOM 565 O O . ASP A 1 72 ? -11.164 -17.672 9.297 1 80.19 72 ASP A O 1
ATOM 569 N N . GLN A 1 73 ? -9.273 -16.641 9.359 1 77.44 73 GLN A N 1
ATOM 570 C CA . GLN A 1 73 ? -9.5 -16.172 10.719 1 77.44 73 GLN A CA 1
ATOM 571 C C . GLN A 1 73 ? -10.625 -15.141 10.758 1 77.44 73 GLN A C 1
ATOM 573 O O . GLN A 1 73 ? -11.477 -15.18 11.648 1 77.44 73 GLN A O 1
ATOM 578 N N . ALA A 1 74 ? -10.602 -14.211 9.828 1 71.5 74 ALA A N 1
ATOM 579 C CA . ALA A 1 74 ? -11.641 -13.195 9.75 1 71.5 74 ALA A CA 1
ATOM 580 C C . ALA A 1 74 ? -13.008 -13.828 9.5 1 71.5 74 ALA A C 1
ATOM 582 O O . ALA A 1 74 ? -14.016 -13.383 10.055 1 71.5 74 ALA A O 1
ATOM 583 N N . GLY A 1 75 ? -13.047 -14.719 8.617 1 69.06 75 GLY A N 1
ATOM 584 C CA . GLY A 1 75 ? -14.289 -15.422 8.328 1 69.06 75 GLY A CA 1
ATOM 585 C C . GLY A 1 75 ? -14.883 -16.094 9.547 1 69.06 75 GLY A C 1
ATOM 586 O O . GLY A 1 75 ? -16.109 -16.094 9.727 1 69.06 75 GLY A O 1
ATOM 587 N N . GLN A 1 76 ? -14 -16.609 10.352 1 71.06 76 GLN A N 1
ATOM 588 C CA . GLN A 1 76 ? -14.469 -17.266 11.57 1 71.06 76 GLN A CA 1
ATOM 589 C C . GLN A 1 76 ? -15.031 -16.25 12.562 1 71.06 76 GLN A C 1
ATOM 591 O O . GLN A 1 76 ? -15.977 -16.547 13.289 1 71.06 76 GLN A O 1
ATOM 596 N N . SER A 1 77 ? -14.539 -15.094 12.477 1 66.19 77 SER A N 1
ATOM 597 C CA . SER A 1 77 ? -14.992 -14.055 13.391 1 66.19 77 SER A CA 1
ATOM 598 C C . SER A 1 77 ? -16.312 -13.445 12.93 1 66.19 77 SER A C 1
ATOM 600 O O . SER A 1 77 ? -17.188 -13.172 13.75 1 66.19 77 SER A O 1
ATOM 602 N N . PHE A 1 78 ? -16.453 -13.281 11.633 1 62.69 78 PHE A N 1
ATOM 603 C CA . PHE A 1 78 ? -17.625 -12.602 11.094 1 62.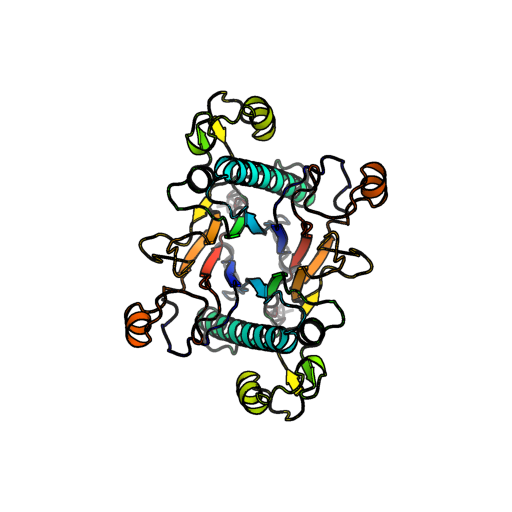69 78 PHE A CA 1
ATOM 604 C C . PHE A 1 78 ? -18.781 -13.57 10.891 1 62.69 78 PHE A C 1
ATOM 606 O O . PHE A 1 78 ? -19.938 -13.188 10.992 1 62.69 78 PHE A O 1
ATOM 613 N N . ARG A 1 79 ? -18.547 -14.789 10.57 1 63.5 79 ARG A N 1
ATOM 614 C CA . ARG A 1 79 ? -19.531 -15.836 10.367 1 63.5 79 ARG A CA 1
ATOM 615 C C . ARG A 1 79 ? -19.094 -17.141 11.031 1 63.5 79 ARG A C 1
ATOM 617 O O . ARG A 1 79 ? -18.688 -18.078 10.344 1 63.5 79 ARG A O 1
ATOM 624 N N . PRO A 1 80 ? -19.328 -17.094 12.344 1 61.88 80 PRO A N 1
ATOM 625 C CA . PRO A 1 80 ? -18.922 -18.312 13.031 1 61.88 80 PRO A CA 1
ATOM 626 C C . PRO A 1 80 ? -19.641 -19.547 12.5 1 61.88 80 PRO A C 1
ATOM 628 O O . PRO A 1 80 ? -20.844 -19.5 12.234 1 61.88 80 PRO A O 1
ATOM 631 N N . GLY A 1 81 ? -18.844 -20.594 12.156 1 61.25 81 GLY A N 1
ATOM 632 C CA . GLY A 1 81 ? -19.422 -21.859 11.727 1 61.25 81 GLY A CA 1
ATOM 633 C C . GLY A 1 81 ? -19.422 -22.031 10.219 1 61.25 81 GLY A C 1
ATOM 634 O O . GLY A 1 81 ? -19.719 -23.109 9.703 1 61.25 81 GLY A O 1
ATOM 635 N N . HIS A 1 82 ? -19.297 -20.891 9.578 1 61 82 HIS A N 1
ATOM 636 C CA . HIS A 1 82 ? -19.234 -21 8.125 1 61 82 HIS A CA 1
ATOM 637 C C . HIS A 1 82 ? -17.781 -21.047 7.633 1 61 82 HIS A C 1
ATOM 639 O O . HIS A 1 82 ? -16.938 -20.312 8.133 1 61 82 HIS A O 1
ATOM 645 N N . LYS A 1 83 ? -17.547 -22.156 7.004 1 58.41 83 LYS A N 1
ATOM 646 C CA . LYS A 1 83 ? -16.219 -22.203 6.406 1 58.41 83 LYS A CA 1
ATOM 647 C C . LYS A 1 83 ? -16 -21.031 5.441 1 58.41 83 LYS A C 1
ATOM 649 O O . LYS A 1 83 ? -16.828 -20.797 4.562 1 58.41 83 LYS A O 1
ATOM 654 N N . PRO A 1 84 ? -15.031 -20.188 5.754 1 57.88 84 PRO A N 1
ATOM 655 C CA . PRO A 1 84 ? -14.789 -19.094 4.809 1 57.88 84 PRO A CA 1
ATOM 656 C C . PRO A 1 84 ? -14.469 -19.594 3.4 1 57.88 84 PRO A C 1
ATOM 658 O O . PRO A 1 84 ? -13.781 -20.609 3.24 1 57.88 84 PRO A O 1
ATOM 661 N N . ASP A 1 85 ? -15.375 -19.312 2.426 1 59.69 85 ASP A N 1
ATOM 662 C CA . ASP A 1 85 ? -15.047 -19.547 1.022 1 59.69 85 ASP A CA 1
ATOM 663 C C . ASP A 1 85 ? -14.062 -18.5 0.501 1 59.69 85 ASP A C 1
ATOM 665 O O . ASP A 1 85 ? -14.438 -17.359 0.28 1 59.69 85 ASP A O 1
ATOM 669 N N . SER A 1 86 ? -12.773 -18.906 0.522 1 58.84 86 SER A N 1
ATOM 670 C CA . SER A 1 86 ? -11.711 -18.016 0.056 1 58.84 86 SER A CA 1
ATOM 671 C C . SER A 1 86 ? -12.031 -17.453 -1.322 1 58.84 86 SER A C 1
ATOM 673 O O . SER A 1 86 ? -11.508 -16.406 -1.7 1 58.84 86 SER A O 1
ATOM 675 N N . SER A 1 87 ? -12.898 -18.219 -2.051 1 59.31 87 SER A N 1
ATOM 676 C CA . SER A 1 87 ? -13.242 -17.719 -3.381 1 59.31 87 SER A CA 1
ATOM 677 C C . SER A 1 87 ? -14.156 -16.5 -3.297 1 59.31 87 SER A C 1
ATOM 679 O O . SER A 1 87 ? -14.258 -15.734 -4.258 1 59.31 87 SER A O 1
ATOM 681 N N . ASN A 1 88 ? -14.695 -16.297 -2.154 1 66 88 ASN A N 1
ATOM 682 C CA . ASN A 1 88 ? -15.617 -15.18 -2.023 1 66 88 ASN A CA 1
ATOM 683 C C . ASN A 1 88 ? -15.016 -14.047 -1.194 1 66 88 ASN A C 1
ATOM 685 O O . ASN A 1 88 ? -15.727 -13.367 -0.455 1 66 88 ASN A O 1
ATOM 689 N N . VAL A 1 89 ? -13.734 -13.953 -1.417 1 72.38 89 VAL A N 1
ATOM 690 C CA . VAL A 1 89 ? -13.031 -12.953 -0.619 1 72.38 89 VAL A CA 1
ATOM 691 C C . VAL A 1 89 ? -12.82 -11.688 -1.447 1 72.38 89 VAL A C 1
ATOM 693 O O . VAL A 1 89 ? -12.523 -11.766 -2.641 1 72.38 89 VAL A O 1
ATOM 696 N N . GLN A 1 90 ? -13.117 -10.609 -0.864 1 83.75 90 GLN A N 1
ATOM 697 C CA . GLN A 1 90 ? -12.797 -9.328 -1.469 1 83.75 90 GLN A CA 1
ATOM 698 C C . GLN A 1 90 ? -11.367 -8.906 -1.136 1 83.75 90 GLN A C 1
ATOM 700 O O . GLN A 1 90 ? -11.102 -8.391 -0.049 1 83.75 90 GLN A O 1
ATOM 705 N N . LEU A 1 91 ? -10.461 -9.203 -2.096 1 90.06 91 LEU A N 1
ATOM 706 C CA . LEU A 1 91 ? -9.039 -8.938 -1.883 1 90.06 91 LEU A CA 1
ATOM 707 C C . LEU A 1 91 ? -8.523 -7.906 -2.885 1 90.06 91 LEU A C 1
ATOM 709 O O . LEU A 1 91 ? -8.781 -8.023 -4.086 1 90.06 91 LEU A O 1
ATOM 713 N N . LEU A 1 92 ? -7.926 -6.887 -2.342 1 90.75 92 LEU A N 1
ATOM 714 C CA . LEU A 1 92 ? -7.09 -5.961 -3.092 1 90.75 92 LEU A CA 1
ATOM 715 C C . LEU A 1 92 ? -5.621 -6.117 -2.707 1 90.75 92 LEU A C 1
ATOM 717 O O . LEU A 1 92 ? -5.254 -5.902 -1.551 1 90.75 92 LEU A O 1
ATOM 721 N N . LEU A 1 93 ? -4.824 -6.578 -3.643 1 92.31 93 LEU A N 1
ATOM 722 C CA . LEU A 1 93 ? -3.393 -6.766 -3.443 1 92.31 93 LEU A CA 1
ATOM 723 C C . LEU A 1 93 ? -2.592 -5.867 -4.383 1 92.31 93 LEU A C 1
ATOM 725 O O . LEU A 1 93 ? -2.736 -5.953 -5.602 1 92.31 93 LEU A O 1
ATOM 729 N N . CYS A 1 94 ? -1.78 -4.973 -3.793 1 90.56 94 CYS A N 1
ATOM 730 C CA . CYS A 1 94 ? -1.053 -4.066 -4.676 1 90.56 94 CYS A CA 1
ATOM 731 C C . CYS A 1 94 ? 0.347 -3.793 -4.137 1 90.56 94 CYS A C 1
ATOM 733 O O . CYS A 1 94 ? 0.668 -4.168 -3.008 1 90.56 94 CYS A O 1
ATOM 735 N N . GLY A 1 95 ? 1.169 -3.266 -5.02 1 89.12 95 GLY A N 1
ATOM 736 C CA . GLY A 1 95 ? 2.506 -2.877 -4.602 1 89.12 95 GLY A CA 1
ATOM 737 C C . GLY A 1 95 ? 3.553 -3.074 -5.684 1 89.12 95 GLY A C 1
ATOM 738 O O . GLY A 1 95 ? 3.219 -3.162 -6.867 1 89.12 95 GLY A O 1
ATOM 739 N N . ASP A 1 96 ? 4.766 -2.947 -5.215 1 88.75 96 ASP A N 1
ATOM 740 C CA . ASP A 1 96 ? 5.938 -3.197 -6.051 1 88.75 96 ASP A CA 1
ATOM 741 C C . ASP A 1 96 ? 6.383 -4.656 -5.949 1 88.75 96 ASP A C 1
ATOM 743 O O . ASP A 1 96 ? 6.973 -5.059 -4.949 1 88.75 96 ASP A O 1
ATOM 747 N N . PHE A 1 97 ? 6.164 -5.379 -7.039 1 92.62 97 PHE A N 1
ATOM 748 C CA . PHE A 1 97 ? 6.449 -6.809 -7.004 1 92.62 97 PHE A CA 1
ATOM 749 C C . PHE A 1 97 ? 7.812 -7.105 -7.617 1 92.62 97 PHE A C 1
ATOM 751 O O . PHE A 1 97 ? 8.289 -8.242 -7.566 1 92.62 97 PHE A O 1
ATOM 758 N N . ASN A 1 98 ? 8.391 -6.105 -8.203 1 92.06 98 ASN A N 1
ATOM 759 C CA . ASN A 1 98 ? 9.703 -6.227 -8.812 1 92.06 98 ASN A CA 1
ATOM 760 C C . ASN A 1 98 ? 9.789 -7.441 -9.734 1 92.06 98 ASN A C 1
ATOM 762 O O . ASN A 1 98 ? 10.766 -8.18 -9.711 1 92.06 98 ASN A O 1
ATOM 766 N N . SER A 1 99 ? 8.719 -7.664 -10.445 1 96.44 99 SER A N 1
ATOM 767 C CA . SER A 1 99 ? 8.602 -8.797 -11.359 1 96.44 99 SER A CA 1
ATOM 768 C C . SER A 1 99 ? 7.863 -8.406 -12.633 1 96.44 99 SER A C 1
ATOM 770 O O . SER A 1 99 ? 6.855 -7.695 -12.578 1 96.44 99 SER A O 1
ATOM 772 N N . LEU A 1 100 ? 8.367 -8.875 -13.742 1 97.44 100 LEU A N 1
ATOM 773 C CA . LEU A 1 100 ? 7.754 -8.578 -15.031 1 97.44 100 LEU A CA 1
ATOM 774 C C . LEU A 1 100 ? 6.52 -9.445 -15.258 1 97.44 100 LEU A C 1
ATOM 776 O O . LEU A 1 100 ? 6.32 -10.438 -14.562 1 97.44 100 LEU A O 1
ATOM 780 N N . PRO A 1 101 ? 5.676 -9.047 -16.25 1 97.56 101 PRO A N 1
ATOM 781 C CA . PRO A 1 101 ? 4.406 -9.75 -16.469 1 97.56 101 PRO A CA 1
ATOM 782 C C . PRO A 1 101 ? 4.598 -11.219 -16.828 1 97.56 101 PRO A C 1
ATOM 784 O O . PRO A 1 101 ? 3.719 -12.047 -16.562 1 97.56 101 PRO A O 1
ATOM 787 N N . ASP A 1 102 ? 5.688 -11.578 -17.344 1 97.19 102 ASP A N 1
ATOM 788 C CA . ASP A 1 102 ? 5.891 -12.961 -17.766 1 97.19 102 ASP A CA 1
ATOM 789 C C . ASP A 1 102 ? 6.637 -13.758 -16.703 1 97.19 102 ASP A C 1
ATOM 791 O O . ASP A 1 102 ? 7.07 -14.891 -16.953 1 97.19 102 ASP A O 1
ATOM 795 N N . SER A 1 103 ? 6.727 -13.281 -15.578 1 98 103 SER A N 1
ATOM 796 C CA . SER A 1 103 ? 7.445 -13.93 -14.484 1 98 103 SER A CA 1
ATOM 797 C C . SER A 1 103 ? 6.586 -14.992 -13.805 1 98 103 SER A C 1
ATOM 799 O O . SER A 1 103 ? 5.363 -15 -13.969 1 98 103 SER A O 1
ATOM 801 N N . GLY A 1 104 ? 7.234 -15.883 -13.039 1 97.5 104 GLY A N 1
ATOM 802 C CA . GLY A 1 104 ? 6.539 -16.844 -12.203 1 97.5 104 GLY A CA 1
ATOM 803 C C . GLY A 1 104 ? 5.68 -16.203 -11.133 1 97.5 104 GLY A C 1
ATOM 804 O O . GLY A 1 104 ? 4.637 -16.75 -10.75 1 97.5 104 GLY A O 1
ATOM 805 N N . VAL A 1 105 ? 6.105 -15.078 -10.672 1 96.94 105 VAL A N 1
ATOM 806 C CA . VAL A 1 105 ? 5.367 -14.336 -9.648 1 96.94 105 VAL A CA 1
ATOM 807 C C . VAL A 1 105 ? 3.979 -13.977 -10.18 1 96.94 105 VAL A C 1
ATOM 809 O O . VAL A 1 105 ? 2.969 -14.266 -9.531 1 96.94 105 VAL A O 1
ATOM 812 N N . ILE A 1 106 ? 3.988 -13.414 -11.367 1 98.31 106 ILE A N 1
ATOM 813 C CA . ILE A 1 106 ? 2.734 -12.93 -11.93 1 98.31 106 ILE A CA 1
ATOM 814 C C . ILE A 1 106 ? 1.887 -14.109 -12.398 1 98.31 106 ILE A C 1
ATOM 816 O O . ILE A 1 106 ? 0.665 -14.117 -12.234 1 98.31 106 ILE A O 1
ATOM 820 N N . GLU A 1 107 ? 2.5 -15.094 -12.938 1 98.12 107 GLU A N 1
ATOM 821 C CA . GLU A 1 107 ? 1.784 -16.312 -13.289 1 98.12 107 GLU A CA 1
ATOM 822 C C . GLU A 1 107 ? 1.078 -16.906 -12.078 1 98.12 107 GLU A C 1
ATOM 824 O O . GLU A 1 107 ? -0.109 -17.234 -12.141 1 98.12 107 GLU A O 1
ATOM 829 N N . PHE A 1 108 ? 1.788 -17.078 -10.992 1 96.75 108 PHE A N 1
ATOM 830 C CA . PHE A 1 108 ? 1.244 -17.641 -9.758 1 96.75 108 PHE A CA 1
ATOM 831 C C . PHE A 1 108 ? 0.051 -16.828 -9.273 1 96.75 108 PHE A C 1
ATOM 833 O O . PHE A 1 108 ? -1 -17.375 -8.953 1 96.75 108 PHE A O 1
ATOM 840 N N . LEU A 1 109 ? 0.188 -15.531 -9.328 1 97.25 109 LEU A N 1
ATOM 841 C CA . LEU A 1 109 ? -0.851 -14.656 -8.789 1 97.25 109 LEU A CA 1
ATOM 842 C C . LEU A 1 109 ? -2.074 -14.648 -9.695 1 97.25 109 LEU A C 1
ATOM 844 O O . LEU A 1 109 ? -3.211 -14.672 -9.219 1 97.25 109 LEU A O 1
ATOM 848 N N . THR A 1 110 ? -1.906 -14.633 -10.977 1 97.69 110 THR A N 1
ATOM 849 C CA . THR A 1 110 ? -3.021 -14.438 -11.898 1 97.69 110 THR A CA 1
ATOM 850 C C . THR A 1 110 ? -3.697 -15.773 -12.211 1 97.69 110 THR A C 1
ATOM 852 O O . THR A 1 110 ? -4.914 -15.828 -12.414 1 97.69 110 THR A O 1
ATOM 855 N N . SER A 1 111 ? -2.957 -16.844 -12.258 1 96.94 111 SER A N 1
ATOM 856 C CA . SER A 1 111 ? -3.541 -18.125 -12.641 1 96.94 111 SER A CA 1
ATOM 857 C C . SER A 1 111 ? -3.943 -18.938 -11.414 1 96.94 111 SER A C 1
ATOM 859 O O . SER A 1 111 ? -4.707 -19.891 -11.523 1 96.94 111 SER A O 1
ATOM 861 N N . GLY A 1 112 ? -3.361 -18.609 -10.359 1 94.81 112 GLY A N 1
ATOM 862 C CA . GLY A 1 112 ? -3.609 -19.375 -9.141 1 94.81 112 GLY A CA 1
ATOM 863 C C . GLY A 1 112 ? -2.693 -20.578 -8.992 1 94.81 112 GLY A C 1
ATOM 864 O O . GLY A 1 112 ? -2.854 -21.375 -8.062 1 94.81 112 GLY A O 1
ATOM 865 N N . ARG A 1 113 ? -1.701 -20.641 -9.883 1 94.56 113 ARG A N 1
ATOM 866 C CA . ARG A 1 113 ? -0.809 -21.797 -9.812 1 94.56 113 ARG A CA 1
ATOM 867 C C . ARG A 1 113 ? 0.515 -21.5 -10.516 1 94.56 113 ARG A C 1
ATOM 869 O O . ARG A 1 113 ? 0.6 -20.594 -11.336 1 94.56 113 ARG A O 1
ATOM 876 N N . VAL A 1 114 ? 1.532 -22.25 -10.148 1 94.38 114 VAL A N 1
ATOM 877 C CA . VAL A 1 114 ? 2.822 -22.25 -10.828 1 94.38 114 VAL A CA 1
ATOM 878 C C . VAL A 1 114 ? 3.463 -23.641 -10.727 1 94.38 114 VAL A C 1
ATOM 880 O O . VAL A 1 114 ? 3.377 -24.297 -9.688 1 94.38 114 VAL A O 1
ATOM 883 N N . ALA A 1 115 ? 4.027 -24 -11.836 1 91.94 115 ALA A N 1
ATOM 884 C CA . ALA A 1 115 ? 4.648 -25.328 -11.859 1 91.94 115 ALA A CA 1
ATOM 885 C C . ALA A 1 115 ? 5.816 -25.406 -10.875 1 91.94 115 ALA A C 1
ATOM 887 O O . ALA A 1 115 ? 6.582 -24.438 -10.742 1 91.94 115 ALA A O 1
ATOM 888 N N . ALA A 1 116 ? 5.977 -26.562 -10.258 1 88.44 116 ALA A N 1
ATOM 889 C CA . ALA A 1 116 ? 7.062 -26.766 -9.305 1 88.44 116 ALA A CA 1
ATOM 890 C C . ALA A 1 116 ? 8.422 -26.672 -9.992 1 88.44 116 ALA A C 1
ATOM 892 O O . ALA A 1 116 ? 9.438 -26.391 -9.352 1 88.44 116 ALA A O 1
ATOM 893 N N . ASP A 1 117 ? 8.414 -26.938 -11.258 1 89.94 117 ASP A N 1
ATOM 894 C CA . ASP A 1 117 ? 9.664 -26.891 -12.008 1 89.94 117 ASP A CA 1
ATOM 895 C C . ASP A 1 117 ? 9.766 -25.609 -12.82 1 89.94 117 ASP A C 1
ATOM 897 O O . ASP A 1 117 ? 10.547 -25.531 -13.773 1 89.94 117 ASP A O 1
ATOM 901 N N . HIS A 1 118 ? 9.031 -24.641 -12.516 1 93.69 118 HIS A N 1
ATOM 902 C CA . HIS A 1 118 ? 9.125 -23.359 -13.195 1 93.69 118 HIS A CA 1
ATOM 903 C C . HIS A 1 118 ? 10.547 -22.812 -13.148 1 93.69 118 HIS A C 1
ATOM 905 O O . HIS A 1 118 ? 11.219 -22.906 -12.117 1 93.69 118 HIS A O 1
ATOM 911 N N . ARG A 1 119 ? 10.977 -22.219 -14.156 1 95.12 119 ARG A N 1
ATOM 912 C CA . ARG A 1 119 ? 12.352 -21.766 -14.328 1 95.12 119 ARG A CA 1
ATOM 913 C C . ARG A 1 119 ? 12.734 -20.766 -13.242 1 95.12 119 ARG A C 1
ATOM 915 O O . ARG A 1 119 ? 13.898 -20.688 -12.844 1 95.12 119 ARG A O 1
ATOM 922 N N . ASP A 1 120 ? 11.797 -20.047 -12.711 1 94.69 120 ASP A N 1
ATOM 923 C CA . ASP A 1 120 ? 12.086 -18.984 -11.75 1 94.69 120 ASP A CA 1
ATOM 924 C C . ASP A 1 120 ? 12.508 -19.578 -10.398 1 94.69 120 ASP A C 1
ATOM 926 O O . ASP A 1 120 ? 13.047 -18.875 -9.547 1 94.69 120 ASP A O 1
ATOM 930 N N . PHE A 1 121 ? 12.281 -20.859 -10.203 1 91.38 121 PHE A N 1
ATOM 931 C CA . PHE A 1 121 ? 12.742 -21.484 -8.977 1 91.38 121 PHE A CA 1
ATOM 932 C C . PHE A 1 121 ? 14.242 -21.766 -9.039 1 91.38 121 PHE A C 1
ATOM 934 O O . PHE A 1 121 ? 14.875 -22.016 -8.016 1 91.38 121 PHE A O 1
ATOM 941 N N . LYS A 1 122 ? 14.742 -21.656 -10.211 1 88.88 122 LYS A N 1
ATOM 942 C CA . LYS A 1 122 ? 16.156 -21.969 -10.414 1 88.88 122 LYS A CA 1
ATOM 943 C C . LYS A 1 122 ? 16.5 -23.328 -9.828 1 88.88 122 LYS A C 1
ATOM 945 O O . LYS A 1 122 ? 15.867 -24.328 -10.141 1 88.88 122 LYS A O 1
ATOM 950 N N . ASP A 1 123 ? 17.656 -23.375 -9.023 1 78.44 123 ASP A N 1
ATOM 951 C CA . ASP A 1 123 ? 18.094 -24.641 -8.469 1 78.44 123 ASP A CA 1
ATOM 952 C C . ASP A 1 123 ? 17.547 -24.844 -7.055 1 78.44 123 ASP A C 1
ATOM 954 O O . ASP A 1 123 ? 18.109 -25.609 -6.27 1 78.44 123 ASP A O 1
ATOM 958 N N . LEU A 1 124 ? 16.562 -24.016 -6.883 1 67.56 124 LEU A N 1
ATOM 959 C CA . LEU A 1 124 ? 16.062 -24 -5.508 1 67.56 124 LEU A CA 1
ATOM 960 C C . LEU A 1 124 ? 15.664 -25.406 -5.062 1 67.56 124 LEU A C 1
ATOM 962 O O . LEU A 1 124 ? 14.875 -26.062 -5.727 1 67.56 124 LEU A O 1
ATOM 966 N N . ALA A 1 125 ? 16.344 -25.891 -4.109 1 58.62 125 ALA A N 1
ATOM 967 C CA . ALA A 1 125 ? 16.234 -27.141 -3.363 1 58.62 125 ALA A CA 1
ATOM 968 C C . ALA A 1 125 ? 15 -27.125 -2.455 1 58.62 125 ALA A C 1
ATOM 970 O O . ALA A 1 125 ? 14.641 -28.156 -1.876 1 58.62 125 ALA A O 1
ATOM 971 N N . TYR A 1 126 ? 14.375 -25.938 -2.385 1 55.84 126 TYR A N 1
ATOM 972 C CA . TYR A 1 126 ? 13.391 -25.766 -1.315 1 55.84 126 TYR A CA 1
ATOM 973 C C . TYR A 1 126 ? 12.023 -26.297 -1.745 1 55.84 126 TYR A C 1
ATOM 975 O O . TYR A 1 126 ? 11 -25.922 -1.164 1 55.84 126 TYR A O 1
ATOM 983 N N . LYS A 1 127 ? 12.062 -27.062 -2.725 1 59.41 127 LYS A N 1
ATOM 984 C CA . LYS A 1 127 ? 10.797 -27.531 -3.275 1 59.41 127 LYS A CA 1
ATOM 985 C C . LYS A 1 127 ? 9.969 -28.25 -2.213 1 59.41 127 LYS A C 1
ATOM 987 O O . LYS A 1 127 ? 8.758 -28.031 -2.113 1 59.41 127 LYS A O 1
ATOM 992 N N . SER A 1 128 ? 10.68 -28.922 -1.409 1 60.5 128 SER A N 1
ATOM 993 C CA . SER A 1 128 ? 9.969 -29.703 -0.409 1 60.5 128 SER A CA 1
ATOM 994 C C . SER A 1 128 ? 9.312 -28.812 0.635 1 60.5 128 SER A C 1
ATOM 996 O O . SER A 1 128 ? 8.172 -29.047 1.038 1 60.5 128 SER A O 1
ATOM 998 N N . CYS A 1 129 ? 9.953 -27.844 1.083 1 59.72 129 CYS A N 1
ATOM 999 C CA . CYS A 1 129 ? 9.422 -26.969 2.125 1 59.72 129 CYS A CA 1
ATOM 1000 C C . CYS A 1 129 ? 8.273 -26.125 1.592 1 59.72 129 CYS A C 1
ATOM 1002 O O . CYS A 1 129 ? 7.297 -25.875 2.303 1 59.72 129 CYS A O 1
ATOM 1004 N N . LEU A 1 130 ? 8.305 -25.828 0.383 1 67.94 130 LEU A N 1
ATOM 1005 C CA . LEU A 1 130 ? 7.27 -25 -0.219 1 67.94 130 LEU A CA 1
ATOM 1006 C C . LEU A 1 130 ? 5.984 -25.797 -0.436 1 67.94 130 LEU A C 1
ATOM 1008 O O . LEU A 1 130 ? 4.887 -25.234 -0.365 1 67.94 130 LEU A O 1
ATOM 1012 N N . GLN A 1 131 ? 6.172 -27 -0.594 1 64.25 131 GLN A N 1
ATOM 1013 C CA . GLN A 1 131 ? 5.008 -27.875 -0.759 1 64.25 131 GLN A CA 1
ATOM 1014 C C . GLN A 1 131 ? 4.152 -27.891 0.503 1 64.25 131 GLN A C 1
ATOM 1016 O O . GLN A 1 131 ? 2.922 -27.906 0.424 1 64.25 131 GLN A O 1
ATOM 1021 N N . LYS A 1 132 ? 4.742 -27.781 1.554 1 61.88 132 LYS A N 1
ATOM 1022 C CA . LYS A 1 132 ? 4.027 -27.781 2.826 1 61.88 132 LYS A CA 1
ATOM 1023 C C . LYS A 1 132 ? 3.234 -26.5 3.02 1 61.88 132 LYS A C 1
ATOM 1025 O O . LYS A 1 132 ? 2.125 -26.516 3.555 1 61.88 132 LYS A O 1
ATOM 1030 N N . ILE A 1 133 ? 3.719 -25.516 2.459 1 61.38 133 ILE A N 1
ATOM 1031 C CA . ILE A 1 133 ? 3.113 -24.203 2.664 1 61.38 133 ILE A CA 1
ATOM 1032 C C . ILE A 1 133 ? 1.901 -24.047 1.75 1 61.38 133 ILE A C 1
ATOM 1034 O O . ILE A 1 133 ? 0.889 -23.453 2.148 1 61.38 133 ILE A O 1
ATOM 1038 N N . SER A 1 134 ? 2.037 -24.531 0.575 1 62.56 134 SER A N 1
ATOM 1039 C CA . SER A 1 134 ? 0.996 -24.297 -0.42 1 62.56 134 SER A CA 1
ATOM 1040 C C . SER A 1 134 ? -0.223 -25.172 -0.166 1 62.56 134 SER A C 1
ATOM 1042 O O . SER A 1 134 ? -1.295 -24.938 -0.728 1 62.56 134 SER A O 1
ATOM 1044 N N . GLY A 1 135 ? -0.204 -25.953 0.897 1 58.78 135 GLY A N 1
ATOM 1045 C CA . GLY A 1 135 ? -1.312 -26.844 1.191 1 58.78 135 GLY A CA 1
ATOM 1046 C C . GLY A 1 135 ? -1.734 -27.688 0 1 58.78 135 GLY A C 1
ATOM 1047 O O . GLY A 1 135 ? -2.836 -28.25 -0.018 1 58.78 135 GLY A O 1
ATOM 1048 N N . CYS A 1 136 ? -1.083 -27.5 -1.134 1 57.53 136 CYS A N 1
ATOM 1049 C CA . CYS A 1 136 ? -1.608 -28.141 -2.332 1 57.53 136 CYS A CA 1
ATOM 1050 C C . CYS A 1 136 ? -1.207 -29.609 -2.385 1 57.53 136 CYS A C 1
ATOM 1052 O O . CYS A 1 136 ? -0.069 -29.953 -2.064 1 57.53 136 CYS A O 1
ATOM 1054 N N . ASP A 1 137 ? -2.201 -30.391 -2.578 1 59.75 137 ASP A N 1
ATOM 1055 C CA . ASP A 1 137 ? -2.143 -31.844 -2.658 1 59.75 137 ASP A CA 1
ATOM 1056 C C . ASP A 1 137 ? -1.43 -32.281 -3.932 1 59.75 137 ASP A C 1
ATOM 1058 O O . ASP A 1 137 ? -1.067 -33.469 -4.062 1 59.75 137 ASP A O 1
ATOM 1062 N N . LYS A 1 138 ? -1.395 -31.406 -4.875 1 66.56 138 LYS A N 1
ATOM 1063 C CA . LYS A 1 138 ? -0.794 -31.906 -6.113 1 66.56 138 LYS A CA 1
ATOM 1064 C C . LYS A 1 138 ? 0.719 -31.703 -6.105 1 66.56 138 LYS A C 1
ATOM 1066 O O . LYS A 1 138 ? 1.204 -30.594 -5.906 1 66.56 138 LYS A O 1
ATOM 1071 N N . PRO A 1 139 ? 1.467 -32.781 -6.328 1 71.81 139 PRO A N 1
ATOM 1072 C CA . PRO A 1 139 ? 2.922 -32.75 -6.156 1 71.81 139 PRO A CA 1
ATOM 1073 C C . PRO A 1 139 ? 3.629 -31.906 -7.207 1 71.81 139 PRO A C 1
ATOM 1075 O O . PRO A 1 139 ? 4.773 -31.5 -7 1 71.81 139 PRO A O 1
ATOM 1078 N N . ASN A 1 140 ? 3.025 -31.406 -8.32 1 84.5 140 ASN A N 1
ATOM 1079 C CA . ASN A 1 140 ? 3.822 -30.828 -9.398 1 84.5 140 ASN A CA 1
ATOM 1080 C C . ASN A 1 140 ? 3.541 -29.328 -9.547 1 84.5 140 ASN A C 1
ATOM 1082 O O . ASN A 1 140 ? 4.008 -28.703 -10.5 1 84.5 140 ASN A O 1
ATOM 1086 N N . GLU A 1 141 ? 2.785 -28.828 -8.641 1 89.38 141 GLU A N 1
ATOM 1087 C CA . GLU A 1 141 ? 2.514 -27.391 -8.75 1 89.38 141 GLU A CA 1
ATOM 1088 C C . GLU A 1 141 ? 2.24 -26.781 -7.375 1 89.38 141 GLU A C 1
ATOM 1090 O O . GLU A 1 141 ? 1.914 -27.5 -6.426 1 89.38 141 GLU A O 1
ATOM 1095 N N . PHE A 1 142 ? 2.48 -25.562 -7.297 1 89.62 142 PHE A N 1
ATOM 1096 C CA . PHE A 1 142 ? 2.051 -24.75 -6.164 1 89.62 142 PHE A CA 1
ATOM 1097 C C . PHE A 1 142 ? 0.813 -23.938 -6.516 1 89.62 142 PHE A C 1
ATOM 1099 O O . PHE A 1 142 ? 0.737 -23.344 -7.598 1 89.62 142 PHE A O 1
ATOM 1106 N N . THR A 1 143 ? -0.177 -23.922 -5.586 1 91.88 143 THR A N 1
ATOM 1107 C CA . THR A 1 143 ? -1.44 -23.281 -5.934 1 91.88 143 THR A CA 1
ATOM 1108 C C . THR A 1 143 ? -1.895 -22.344 -4.828 1 91.88 143 THR A C 1
ATOM 1110 O O . THR A 1 143 ? -1.396 -22.406 -3.701 1 91.88 143 THR A O 1
ATOM 1113 N N . HIS A 1 144 ? -2.725 -21.422 -5.129 1 91.25 144 HIS A N 1
ATOM 1114 C CA . HIS A 1 144 ? -3.545 -20.641 -4.207 1 91.25 144 HIS A CA 1
ATOM 1115 C C . HIS A 1 144 ? -4.973 -20.516 -4.723 1 91.25 144 HIS A C 1
ATOM 1117 O O . HIS A 1 144 ? -5.238 -20.75 -5.902 1 91.25 144 HIS A O 1
ATOM 1123 N N . SER A 1 145 ? -5.895 -20.094 -3.924 1 90.12 145 SER A N 1
ATOM 1124 C CA . SER A 1 145 ? -7.309 -20.188 -4.273 1 90.12 145 SER A CA 1
ATOM 1125 C C . SER A 1 145 ? -7.875 -18.812 -4.633 1 90.12 145 SER A C 1
ATOM 1127 O O . SER A 1 145 ? -9.047 -18.703 -4.992 1 90.12 145 SER A O 1
ATOM 1129 N N . PHE A 1 146 ? -7.055 -17.828 -4.527 1 92 146 PHE A N 1
ATOM 1130 C CA . PHE A 1 146 ? -7.535 -16.484 -4.879 1 92 146 PHE A CA 1
ATOM 1131 C C . PHE A 1 146 ? -7.758 -16.375 -6.383 1 92 146 PHE A C 1
ATOM 1133 O O . PHE A 1 146 ? -6.949 -16.859 -7.176 1 92 146 PHE A O 1
ATOM 1140 N N . LYS A 1 147 ? -8.922 -15.773 -6.766 1 94.69 147 LYS A N 1
ATOM 1141 C CA . LYS A 1 147 ? -9.195 -15.461 -8.164 1 94.69 147 LYS A CA 1
ATOM 1142 C C . LYS A 1 147 ? -8.906 -13.992 -8.469 1 94.69 147 LYS A C 1
ATOM 1144 O O . LYS A 1 147 ? -9.797 -13.141 -8.359 1 94.69 147 LYS A O 1
ATOM 1149 N N . LEU A 1 148 ? -7.648 -13.805 -8.938 1 96.12 148 LEU A N 1
ATOM 1150 C CA . LEU A 1 148 ? -7.176 -12.43 -9.055 1 96.12 148 LEU A CA 1
ATOM 1151 C C . LEU A 1 148 ? -7 -12.039 -10.523 1 96.12 148 LEU A C 1
ATOM 1153 O O . LEU A 1 148 ? -6.707 -12.891 -11.367 1 96.12 148 LEU A O 1
ATOM 1157 N N . ALA A 1 149 ? -7.223 -10.805 -10.75 1 96.5 149 ALA A N 1
ATOM 1158 C CA . ALA A 1 149 ? -6.848 -10.172 -12.008 1 96.5 149 ALA A CA 1
ATOM 1159 C C . ALA A 1 149 ? -6.027 -8.914 -11.766 1 96.5 149 ALA A C 1
ATOM 1161 O O . ALA A 1 149 ? -6.18 -8.25 -10.734 1 96.5 149 ALA A O 1
ATOM 1162 N N . SER A 1 150 ? -5.145 -8.68 -12.648 1 96.56 150 SER A N 1
ATOM 1163 C CA . SER A 1 150 ? -4.383 -7.438 -12.586 1 96.56 150 SER A CA 1
ATOM 1164 C C . SER A 1 150 ? -5.152 -6.285 -13.234 1 96.56 150 SER A C 1
ATOM 1166 O O . SER A 1 150 ? -5.711 -6.438 -14.32 1 96.56 150 SER A O 1
ATOM 1168 N N . ALA A 1 151 ? -5.191 -5.137 -12.586 1 94.81 151 ALA A N 1
ATOM 1169 C CA . ALA A 1 151 ? -5.879 -3.975 -13.141 1 94.81 151 ALA A CA 1
ATOM 1170 C C . ALA A 1 151 ? -5.141 -3.428 -14.359 1 94.81 151 ALA A C 1
ATOM 1172 O O . ALA A 1 151 ? -5.762 -2.945 -15.312 1 94.81 151 ALA A O 1
ATOM 1173 N N . TYR A 1 152 ? -3.854 -3.492 -14.305 1 93.31 152 TYR A N 1
ATOM 1174 C CA . TYR A 1 152 ? -3.031 -2.943 -15.383 1 93.31 152 TYR A CA 1
ATOM 1175 C C . TYR A 1 152 ? -2.443 -4.059 -16.234 1 93.31 152 TYR A C 1
ATOM 1177 O O . TYR A 1 152 ? -2.062 -5.113 -15.727 1 93.31 152 TYR A O 1
ATOM 1185 N N . SER A 1 153 ? -2.398 -3.812 -17.5 1 90.69 153 SER A N 1
ATOM 1186 C CA . SER A 1 153 ? -1.698 -4.645 -18.469 1 90.69 153 SER A CA 1
ATOM 1187 C C . SER A 1 153 ? -0.665 -3.836 -19.25 1 90.69 153 SER A C 1
ATOM 1189 O O . SER A 1 153 ? -0.661 -2.604 -19.188 1 90.69 153 SER A O 1
ATOM 1191 N N . GLU A 1 154 ? 0.141 -4.578 -19.938 1 89.12 154 GLU A N 1
ATOM 1192 C CA . GLU A 1 154 ? 1.194 -3.938 -20.719 1 89.12 154 GLU A CA 1
ATOM 1193 C C . GLU A 1 154 ? 0.608 -3.072 -21.828 1 89.12 154 GLU A C 1
ATOM 1195 O O . GLU A 1 154 ? 1.224 -2.088 -22.25 1 89.12 154 GLU A O 1
ATOM 1200 N N . ASP A 1 155 ? -0.499 -3.404 -22.25 1 90.81 155 ASP A N 1
ATOM 1201 C CA . ASP A 1 155 ? -1.127 -2.65 -23.328 1 90.81 155 ASP A CA 1
ATOM 1202 C C . ASP A 1 155 ? -1.602 -1.283 -22.844 1 90.81 155 ASP A C 1
ATOM 1204 O O . ASP A 1 155 ? -1.656 -0.326 -23.609 1 90.81 155 ASP A O 1
ATOM 1208 N N . ILE A 1 156 ? -1.937 -1.173 -21.656 1 88.94 156 ILE A N 1
ATOM 1209 C CA . ILE A 1 156 ? -2.441 0.062 -21.062 1 88.94 156 ILE A CA 1
ATOM 1210 C C . ILE A 1 156 ? -1.277 0.877 -20.5 1 88.94 156 ILE A C 1
ATOM 1212 O O . ILE A 1 156 ? -1.205 2.09 -20.703 1 88.94 156 ILE A O 1
ATOM 1216 N N . MET A 1 157 ? -0.432 0.247 -19.844 1 90.94 157 MET A N 1
ATOM 1217 C CA . MET A 1 157 ? 0.691 0.852 -19.141 1 90.94 157 MET A CA 1
ATOM 1218 C C . MET A 1 157 ? 1.996 0.136 -19.469 1 90.94 157 MET A C 1
ATOM 1220 O O . MET A 1 157 ? 2.338 -0.866 -18.844 1 90.94 157 MET A O 1
ATOM 1224 N N . PRO A 1 158 ? 2.742 0.715 -20.406 1 92.12 158 PRO A N 1
ATOM 1225 C CA . PRO A 1 158 ? 3.945 0.002 -20.844 1 92.12 158 PRO A CA 1
ATOM 1226 C C . PRO A 1 158 ? 5.004 -0.092 -19.75 1 92.12 158 PRO A C 1
ATOM 1228 O O . PRO A 1 158 ? 5.84 -1.001 -19.766 1 92.12 158 PRO A O 1
ATOM 1231 N N . TYR A 1 159 ? 5.035 0.848 -18.844 1 93.5 159 TYR A N 1
ATOM 1232 C CA . TYR A 1 159 ? 5.984 0.816 -17.734 1 93.5 159 TYR A CA 1
ATOM 1233 C C . TYR A 1 159 ? 5.414 1.52 -16.516 1 93.5 159 TYR A C 1
ATOM 1235 O O . TYR A 1 159 ? 4.719 2.531 -16.641 1 93.5 159 TYR A O 1
ATOM 1243 N N . THR A 1 160 ? 5.57 0.948 -15.359 1 92.25 160 THR A N 1
ATOM 1244 C CA . THR A 1 160 ? 5.258 1.566 -14.078 1 92.25 160 THR A CA 1
ATOM 1245 C C . THR A 1 160 ? 6.527 2.061 -13.391 1 92.25 160 THR A C 1
ATOM 1247 O O . THR A 1 160 ? 6.461 2.84 -12.438 1 92.25 160 THR A O 1
ATOM 1250 N N . ASN A 1 161 ? 7.605 1.582 -13.852 1 91.88 161 ASN A N 1
ATOM 1251 C CA . ASN A 1 161 ? 8.945 2 -13.438 1 91.88 161 ASN A CA 1
ATOM 1252 C C . ASN A 1 161 ? 9.781 2.447 -14.625 1 91.88 161 ASN A C 1
ATOM 1254 O O . ASN A 1 161 ? 9.82 1.771 -15.656 1 91.88 161 ASN A O 1
ATOM 1258 N N . TYR A 1 162 ? 10.367 3.605 -14.531 1 93.62 162 TYR A N 1
ATOM 1259 C CA . TYR A 1 162 ? 11.055 4.246 -15.648 1 93.62 162 TYR A CA 1
ATOM 1260 C C . TYR A 1 162 ? 12.383 4.848 -15.195 1 93.62 162 TYR A C 1
ATOM 1262 O O . TYR A 1 162 ? 12.453 6.031 -14.867 1 93.62 162 TYR A O 1
ATOM 1270 N N . THR A 1 163 ? 13.43 4.008 -15.219 1 93.69 163 THR A N 1
ATOM 1271 C CA . THR A 1 163 ? 14.781 4.473 -14.938 1 93.69 163 THR A CA 1
ATOM 1272 C C . THR A 1 163 ? 15.617 4.523 -16.219 1 93.69 163 THR A C 1
ATOM 1274 O O . THR A 1 163 ? 15.125 4.188 -17.297 1 93.69 163 THR A O 1
ATOM 1277 N N . PHE A 1 164 ? 16.812 5.059 -16.031 1 94.88 164 PHE A N 1
ATOM 1278 C CA . PHE A 1 164 ? 17.688 5.105 -17.188 1 94.88 164 PHE A CA 1
ATOM 1279 C C . PHE A 1 164 ? 17.984 3.703 -17.719 1 94.88 164 PHE A C 1
ATOM 1281 O O . PHE A 1 164 ? 17.953 3.465 -18.922 1 94.88 164 PHE A O 1
ATOM 1288 N N . ASP A 1 165 ? 18.109 2.727 -16.859 1 95.31 165 ASP A N 1
ATOM 1289 C CA . ASP A 1 165 ? 18.594 1.395 -17.203 1 95.31 165 ASP A CA 1
ATOM 1290 C C . ASP A 1 165 ? 17.438 0.408 -17.328 1 95.31 165 ASP A C 1
ATOM 1292 O O . ASP A 1 165 ? 17.609 -0.712 -17.812 1 95.31 165 ASP A O 1
ATOM 1296 N N . PHE A 1 166 ? 16.312 0.769 -16.906 1 95.62 166 PHE A N 1
ATOM 1297 C CA . PHE A 1 166 ? 15.211 -0.185 -16.859 1 95.62 166 PHE A CA 1
ATOM 1298 C C . PHE A 1 166 ? 13.883 0.517 -17.094 1 95.62 166 PHE A C 1
ATOM 1300 O O . PHE A 1 166 ? 13.594 1.533 -16.453 1 95.62 166 PHE A O 1
ATOM 1307 N N . LYS A 1 167 ? 13.094 -0.04 -17.969 1 95.38 167 LYS A N 1
ATOM 1308 C CA . LYS A 1 167 ? 11.711 0.367 -18.219 1 95.38 167 LYS A CA 1
ATOM 1309 C C . LYS A 1 167 ? 10.789 -0.846 -18.328 1 95.38 167 LYS A C 1
ATOM 1311 O O . LYS A 1 167 ? 11.031 -1.736 -19.156 1 95.38 167 LYS A O 1
ATOM 1316 N N . GLY A 1 168 ? 9.812 -0.923 -17.422 1 95.12 168 GLY A N 1
ATOM 1317 C CA . GLY A 1 168 ? 8.891 -2.049 -17.438 1 95.12 168 GLY A CA 1
ATOM 1318 C C . GLY A 1 168 ? 7.828 -1.964 -16.359 1 95.12 168 GLY A C 1
ATOM 1319 O O . GLY A 1 168 ? 7.832 -1.034 -15.547 1 95.12 168 GLY A O 1
ATOM 1320 N N . ILE A 1 169 ? 6.926 -2.879 -16.422 1 95.75 169 ILE A N 1
ATOM 1321 C CA . ILE A 1 169 ? 5.883 -2.973 -15.398 1 95.75 169 ILE A CA 1
ATOM 1322 C C . ILE A 1 169 ? 6.367 -3.832 -14.234 1 95.75 169 ILE A C 1
ATOM 1324 O O . ILE A 1 169 ? 6.711 -5 -14.422 1 95.75 169 ILE A O 1
ATOM 1328 N N . ILE A 1 170 ? 6.387 -3.174 -13.008 1 93.75 170 ILE A N 1
ATOM 1329 C CA . ILE A 1 170 ? 6.754 -3.99 -11.859 1 93.75 170 ILE A CA 1
ATOM 1330 C C . ILE A 1 170 ? 5.836 -3.664 -10.68 1 93.75 170 ILE A C 1
ATOM 1332 O O . ILE A 1 170 ? 5.906 -4.309 -9.633 1 93.75 170 ILE A O 1
ATOM 1336 N N . ASP A 1 171 ? 4.996 -2.668 -10.836 1 91.88 171 ASP A N 1
ATOM 1337 C CA . ASP A 1 171 ? 3.947 -2.322 -9.875 1 91.88 171 ASP A CA 1
ATOM 1338 C C . ASP A 1 171 ? 2.586 -2.824 -10.344 1 91.88 171 ASP A C 1
ATOM 1340 O O . ASP A 1 171 ? 2.244 -2.699 -11.523 1 91.88 171 ASP A O 1
ATOM 1344 N N . TYR A 1 172 ? 1.857 -3.41 -9.398 1 93.69 172 TYR A N 1
ATOM 1345 C CA . TYR A 1 172 ? 0.594 -4.023 -9.789 1 93.69 172 TYR A CA 1
ATOM 1346 C C . TYR A 1 172 ? -0.503 -3.705 -8.781 1 93.69 172 TYR A C 1
ATOM 1348 O O . TYR A 1 172 ? -0.218 -3.418 -7.617 1 93.69 172 TYR A O 1
ATOM 1356 N N . ILE A 1 173 ? -1.706 -3.715 -9.273 1 92.94 173 ILE A N 1
ATOM 1357 C CA . ILE A 1 173 ? -2.922 -3.771 -8.477 1 92.94 173 ILE A CA 1
ATOM 1358 C C . ILE A 1 173 ? -3.744 -4.996 -8.867 1 92.94 173 ILE A C 1
ATOM 1360 O O . ILE A 1 173 ? -4.305 -5.047 -9.961 1 92.94 173 ILE A O 1
ATOM 1364 N N . PHE A 1 174 ? -3.74 -5.953 -8 1 95.19 174 PHE A N 1
ATOM 1365 C CA . PHE A 1 174 ? -4.566 -7.141 -8.188 1 95.19 174 PHE A CA 1
ATOM 1366 C C . PHE A 1 174 ? -5.871 -7.023 -7.41 1 95.19 174 PHE A C 1
ATOM 1368 O O . PHE A 1 174 ? -5.887 -6.5 -6.293 1 95.19 174 PHE A O 1
ATOM 1375 N N . TYR A 1 175 ? -6.895 -7.512 -8.008 1 93 175 TYR A N 1
ATOM 1376 C CA . TYR A 1 175 ? -8.203 -7.48 -7.371 1 93 175 TYR A CA 1
ATOM 1377 C C . TYR A 1 175 ? -8.938 -8.797 -7.57 1 93 175 TYR A C 1
ATOM 1379 O O . TYR A 1 175 ? -8.633 -9.555 -8.5 1 93 175 TYR A O 1
ATOM 1387 N N . SER A 1 176 ? -9.852 -9.062 -6.676 1 92.75 176 SER A N 1
ATOM 1388 C CA . SER A 1 176 ? -10.703 -10.242 -6.824 1 92.75 176 SER A CA 1
ATOM 1389 C C . SER A 1 176 ? -11.617 -10.117 -8.039 1 92.75 176 SER A C 1
ATOM 1391 O O . SER A 1 176 ? -12.555 -9.32 -8.031 1 92.75 176 SER A O 1
ATOM 1393 N N . LYS A 1 177 ? -11.414 -10.953 -8.977 1 93.75 177 LYS A N 1
ATOM 1394 C CA . LYS A 1 177 ? -12.086 -10.75 -10.258 1 93.75 177 LYS A CA 1
ATOM 1395 C C . LYS A 1 177 ? -13.516 -11.273 -10.219 1 93.75 177 LYS A C 1
ATOM 1397 O O . LYS A 1 177 ? -14.312 -10.984 -11.117 1 93.75 177 LYS A O 1
ATOM 1402 N N . GLN A 1 178 ? -13.922 -11.992 -9.25 1 88.94 178 GLN A N 1
ATOM 1403 C CA . GLN A 1 178 ? -15.281 -12.516 -9.141 1 88.94 178 GLN A CA 1
ATOM 1404 C C . GLN A 1 178 ? -16.234 -11.445 -8.602 1 88.94 178 GLN A C 1
ATOM 1406 O O . GLN A 1 178 ? -17.438 -11.508 -8.836 1 88.94 178 GLN A O 1
ATOM 1411 N N . SER A 1 179 ? -15.711 -10.461 -7.898 1 85.31 179 SER A N 1
ATOM 1412 C CA . SER A 1 179 ? -16.609 -9.547 -7.203 1 85.31 179 SER A CA 1
ATOM 1413 C C . SER A 1 179 ? -16.234 -8.094 -7.48 1 85.31 179 SER A C 1
ATOM 1415 O O . SER A 1 179 ? -16.953 -7.176 -7.055 1 85.31 179 SER A O 1
ATOM 1417 N N . MET A 1 180 ? -15.141 -7.902 -8.164 1 88 180 MET A N 1
ATOM 1418 C CA . MET A 1 180 ? -14.719 -6.535 -8.461 1 88 180 MET A CA 1
ATOM 1419 C C . MET A 1 180 ? -14.531 -6.336 -9.961 1 88 180 MET A C 1
ATOM 1421 O O . MET A 1 180 ? -14.055 -7.23 -10.656 1 88 180 MET A O 1
ATOM 1425 N N . VAL A 1 181 ? -14.938 -5.117 -10.375 1 90.19 181 VAL A N 1
ATOM 1426 C CA . VAL A 1 181 ? -14.781 -4.762 -11.781 1 90.19 181 VAL A CA 1
ATOM 1427 C C . VAL A 1 181 ? -14.141 -3.381 -11.898 1 90.19 181 VAL A C 1
ATOM 1429 O O . VAL A 1 181 ? -14.594 -2.424 -11.266 1 90.19 181 VAL A O 1
ATOM 1432 N N . PRO A 1 182 ? -13.07 -3.295 -12.688 1 90.31 182 PRO A N 1
ATOM 1433 C CA . PRO A 1 182 ? -12.492 -1.965 -12.906 1 90.31 182 PRO A CA 1
ATOM 1434 C C . PRO A 1 182 ? -13.406 -1.06 -13.734 1 90.31 182 PRO A C 1
ATOM 1436 O O . PRO A 1 182 ? -13.914 -1.478 -14.781 1 90.31 182 PRO A O 1
ATOM 1439 N N . LEU A 1 183 ? -13.547 0.111 -13.273 1 85.81 183 LEU A N 1
ATOM 1440 C CA . LEU A 1 183 ? -14.359 1.1 -13.977 1 85.81 183 LEU A CA 1
ATOM 1441 C C . LEU A 1 183 ? -13.477 2.092 -14.727 1 85.81 183 LEU A C 1
ATOM 1443 O O . LEU A 1 183 ? -13.891 2.664 -15.734 1 85.81 183 LEU A O 1
ATOM 1447 N N . GLY A 1 184 ? -12.32 2.352 -14.195 1 87.06 184 GLY A N 1
ATOM 1448 C CA . GLY A 1 184 ? -11.383 3.309 -14.766 1 87.06 184 GLY A CA 1
ATOM 1449 C C . GLY A 1 184 ? -9.969 3.148 -14.242 1 87.06 184 GLY A C 1
ATOM 1450 O O . GLY A 1 184 ? -9.773 2.676 -13.117 1 87.06 184 GLY A O 1
ATOM 1451 N N . LEU A 1 185 ? -9.07 3.539 -15.086 1 88.62 185 LEU A N 1
ATOM 1452 C CA . LEU A 1 185 ? -7.652 3.473 -14.742 1 88.62 185 LEU A CA 1
ATOM 1453 C C . LEU A 1 185 ? -6.938 4.766 -15.125 1 88.62 185 LEU A C 1
ATOM 1455 O O . LEU A 1 185 ? -7.309 5.418 -16.109 1 88.62 185 LEU A O 1
ATOM 1459 N N . LEU A 1 186 ? -5.961 5.07 -14.289 1 86 186 LEU A N 1
ATOM 1460 C CA . LEU A 1 186 ? -5.047 6.133 -14.695 1 86 186 LEU A CA 1
ATOM 1461 C C . LEU A 1 186 ? -4.113 5.652 -15.805 1 86 186 LEU A C 1
ATOM 1463 O O . LEU A 1 186 ? -3.455 4.621 -15.664 1 86 186 LEU A O 1
ATOM 1467 N N . GLY A 1 187 ? -4.059 6.379 -16.906 1 87.44 187 GLY A N 1
ATOM 1468 C CA . GLY A 1 187 ? -3.205 6.012 -18.016 1 87.44 187 GLY A CA 1
ATOM 1469 C C . GLY A 1 187 ? -1.762 6.441 -17.828 1 87.44 187 GLY A C 1
ATOM 1470 O O . GLY A 1 187 ? -1.414 7.043 -16.812 1 87.44 187 GLY A O 1
ATOM 1471 N N . PRO A 1 188 ? -0.969 6.07 -18.828 1 87.75 188 PRO A N 1
ATOM 1472 C CA . PRO A 1 188 ? 0.451 6.418 -18.75 1 87.75 188 PRO A CA 1
ATOM 1473 C C . PRO A 1 188 ? 0.706 7.906 -18.984 1 87.75 188 PRO A C 1
ATOM 1475 O O . PRO A 1 188 ? -0.182 8.625 -19.453 1 87.75 188 PRO A O 1
ATOM 1478 N N . LEU A 1 189 ? 1.938 8.25 -18.562 1 83.38 189 LEU A N 1
ATOM 1479 C CA . LEU A 1 189 ? 2.385 9.586 -18.938 1 83.38 189 LEU A CA 1
ATOM 1480 C C . LEU A 1 189 ? 2.619 9.688 -20.438 1 83.38 189 LEU A C 1
ATOM 1482 O O . LEU A 1 189 ? 2.91 8.68 -21.094 1 83.38 189 LEU A O 1
ATOM 1486 N N . SER A 1 190 ? 2.482 10.812 -20.922 1 87.88 190 SER A N 1
ATOM 1487 C CA . SER A 1 190 ? 2.637 11.055 -22.359 1 87.88 190 SER A CA 1
ATOM 1488 C C . SER A 1 190 ? 4.07 10.797 -22.812 1 87.88 190 SER A C 1
ATOM 1490 O O . SER A 1 190 ? 5.004 11.43 -22.328 1 87.88 190 SER A O 1
ATOM 1492 N N . ALA A 1 191 ? 4.141 9.922 -23.75 1 88.44 191 ALA A N 1
ATOM 1493 C CA . ALA A 1 191 ? 5.453 9.664 -24.328 1 88.44 191 ALA A CA 1
ATOM 1494 C C . ALA A 1 191 ? 6 10.906 -25.031 1 88.44 191 ALA A C 1
ATOM 1496 O O . ALA A 1 191 ? 7.207 11.156 -25 1 88.44 191 ALA A O 1
ATOM 1497 N N . ASP A 1 192 ? 5.102 11.664 -25.625 1 92.5 192 ASP A N 1
ATOM 1498 C CA . ASP A 1 192 ? 5.496 12.906 -26.297 1 92.5 192 ASP A CA 1
ATOM 1499 C C . ASP A 1 192 ? 6.062 13.906 -25.297 1 92.5 192 ASP A C 1
ATOM 1501 O O . ASP A 1 192 ? 7.047 14.586 -25.578 1 92.5 192 ASP A O 1
ATOM 1505 N N . TRP A 1 193 ? 5.379 13.898 -24.234 1 90.56 193 TRP A N 1
ATOM 1506 C CA . TRP A 1 193 ? 5.875 14.797 -23.203 1 90.56 193 TRP A CA 1
ATOM 1507 C C . TRP A 1 193 ? 7.277 14.398 -22.75 1 90.56 193 TRP A C 1
ATOM 1509 O O . TRP A 1 193 ? 8.148 15.25 -22.578 1 90.56 193 TRP A O 1
ATOM 1519 N N . PHE A 1 194 ? 7.566 13.172 -22.609 1 90.62 194 PHE A N 1
ATOM 1520 C CA . PHE A 1 194 ? 8.875 12.672 -22.203 1 90.62 194 PHE A CA 1
ATOM 1521 C C . PHE A 1 194 ? 9.938 13.055 -23.234 1 90.62 194 PHE A C 1
ATOM 1523 O O . PHE A 1 194 ? 11.031 13.477 -22.875 1 90.62 194 PHE A O 1
ATOM 1530 N N . ARG A 1 195 ? 9.555 12.938 -24.438 1 93.31 195 ARG A N 1
ATOM 1531 C CA . ARG A 1 195 ? 10.477 13.281 -25.516 1 93.31 195 ARG A CA 1
ATOM 1532 C C . ARG A 1 195 ? 10.773 14.781 -25.531 1 93.31 195 ARG A C 1
ATOM 1534 O O . ARG A 1 195 ? 11.938 15.18 -25.594 1 93.31 195 ARG A O 1
ATOM 1541 N N . GLU A 1 196 ? 9.742 15.492 -25.406 1 94.25 196 GLU A N 1
ATOM 1542 C CA . GLU A 1 196 ? 9.867 16.953 -25.453 1 94.25 196 GLU A CA 1
ATOM 1543 C C . GLU A 1 196 ? 10.734 17.469 -24.297 1 94.25 196 GLU A C 1
ATOM 1545 O O . GLU A 1 196 ? 11.492 18.422 -24.469 1 94.25 196 GLU A O 1
ATOM 1550 N N . HIS A 1 197 ? 10.625 16.734 -23.188 1 92.56 197 HIS A N 1
ATOM 1551 C CA . HIS A 1 197 ? 11.336 17.219 -22.016 1 92.56 197 HIS A CA 1
ATOM 1552 C C . HIS A 1 197 ? 12.602 16.406 -21.781 1 92.56 197 HIS A C 1
ATOM 1554 O O . HIS A 1 197 ? 13.242 16.531 -20.734 1 92.56 197 HIS A O 1
ATOM 1560 N N . LYS A 1 198 ? 12.93 15.531 -22.656 1 93.69 198 LYS A N 1
ATOM 1561 C CA . LYS A 1 198 ? 14.164 14.758 -22.672 1 93.69 198 LYS A CA 1
ATOM 1562 C C . LYS A 1 198 ? 14.297 13.914 -21.406 1 93.69 198 LYS A C 1
ATOM 1564 O O . LYS A 1 198 ? 15.359 13.906 -20.766 1 93.69 198 LYS A O 1
ATOM 1569 N N . VAL A 1 199 ? 13.203 13.398 -21.062 1 92.44 199 VAL A N 1
ATOM 1570 C CA . VAL A 1 199 ? 13.219 12.477 -19.938 1 92.44 199 VAL A CA 1
ATOM 1571 C C . VAL A 1 199 ? 13.648 11.094 -20.406 1 92.44 199 VAL A C 1
ATOM 1573 O O . VAL A 1 199 ? 12.828 10.32 -20.906 1 92.44 199 VAL A O 1
ATOM 1576 N N . VAL A 1 200 ? 14.898 10.75 -20.109 1 94.25 200 VAL A N 1
ATOM 1577 C CA . VAL A 1 200 ? 15.445 9.469 -20.562 1 94.25 200 VAL A CA 1
ATOM 1578 C C . VAL A 1 200 ? 15.328 8.438 -19.438 1 94.25 200 VAL A C 1
ATOM 1580 O O . VAL A 1 200 ? 15.445 7.234 -19.688 1 94.25 200 VAL A O 1
ATOM 1583 N N . GLY A 1 201 ? 15.18 8.852 -18.312 1 93.38 201 GLY A N 1
ATOM 1584 C CA . GLY A 1 201 ? 15.047 8.055 -17.094 1 93.38 201 GLY A CA 1
ATOM 1585 C C . GLY A 1 201 ? 14.781 8.883 -15.859 1 93.38 201 GLY A C 1
ATOM 1586 O O . GLY A 1 201 ? 15.055 10.086 -15.836 1 93.38 201 GLY A O 1
ATOM 1587 N N . CYS A 1 202 ? 14.188 8.258 -14.977 1 87.5 202 CYS A N 1
ATOM 1588 C CA . CYS A 1 202 ? 13.898 8.898 -13.703 1 87.5 202 CYS A CA 1
ATOM 1589 C C . CYS A 1 202 ? 14.742 8.305 -12.586 1 87.5 202 CYS A C 1
ATOM 1591 O O . CYS A 1 202 ? 15.234 7.184 -12.703 1 87.5 202 CYS A O 1
ATOM 1593 N N . PRO A 1 203 ? 14.906 9.078 -11.484 1 82.88 203 PRO A N 1
ATOM 1594 C CA . PRO A 1 203 ? 14.375 10.406 -11.195 1 82.88 203 PRO A CA 1
ATOM 1595 C C . PRO A 1 203 ? 14.883 11.477 -12.164 1 82.88 203 PRO A C 1
ATOM 1597 O O . PRO A 1 203 ? 15.953 11.312 -12.758 1 82.88 203 PRO A O 1
ATOM 1600 N N . HIS A 1 204 ? 14.031 12.375 -12.422 1 83.69 204 HIS A N 1
ATOM 1601 C CA . HIS A 1 204 ? 14.211 13.562 -13.25 1 83.69 204 HIS A CA 1
ATOM 1602 C C . HIS A 1 204 ? 13.664 14.805 -12.555 1 83.69 204 HIS A C 1
ATOM 1604 O O . HIS A 1 204 ? 12.758 14.703 -11.734 1 83.69 204 HIS A O 1
ATOM 1610 N N . PRO A 1 205 ? 14.227 15.969 -12.797 1 78.19 205 PRO A N 1
ATOM 1611 C CA . PRO A 1 205 ? 13.75 17.188 -12.125 1 78.19 205 PRO A CA 1
ATOM 1612 C C . PRO A 1 205 ? 12.234 17.359 -12.25 1 78.19 205 PRO A C 1
ATOM 1614 O O . PRO A 1 205 ? 11.586 17.812 -11.297 1 78.19 205 PRO A O 1
ATOM 1617 N N . HIS A 1 206 ? 11.617 16.906 -13.32 1 78.44 206 HIS A N 1
ATOM 1618 C CA . HIS A 1 206 ? 10.188 17.078 -13.547 1 78.44 206 HIS A CA 1
ATOM 1619 C C . HIS A 1 206 ? 9.414 15.828 -13.141 1 78.44 206 HIS A C 1
ATOM 1621 O O . HIS A 1 206 ? 8.188 15.859 -13.023 1 78.44 206 HIS A O 1
ATOM 1627 N N . VAL A 1 207 ? 10.156 14.727 -13 1 79.62 207 VAL A N 1
ATOM 1628 C CA . VAL A 1 207 ? 9.562 13.461 -12.586 1 79.62 207 VAL A CA 1
ATOM 1629 C C . VAL A 1 207 ? 10.422 12.82 -11.5 1 79.62 207 VAL A C 1
ATOM 1631 O O . VAL A 1 207 ? 11.242 11.945 -11.781 1 79.62 207 VAL A O 1
ATOM 1634 N N . PRO A 1 208 ? 10.203 13.117 -10.312 1 73.12 208 PRO A N 1
ATOM 1635 C CA . PRO A 1 208 ? 11.141 12.797 -9.234 1 73.12 208 PRO A CA 1
ATOM 1636 C C . PRO A 1 208 ? 11.172 11.312 -8.898 1 73.12 208 PRO A C 1
ATOM 1638 O O . PRO A 1 208 ? 12.172 10.805 -8.375 1 73.12 208 PRO A O 1
ATOM 1641 N N . SER A 1 209 ? 10.07 10.68 -9.148 1 77.44 209 SER A N 1
ATOM 1642 C CA . SER A 1 209 ? 10.047 9.25 -8.844 1 77.44 209 SER A CA 1
ATOM 1643 C C . SER A 1 209 ? 10.227 8.414 -10.102 1 77.44 209 SER A C 1
ATOM 1645 O O . SER A 1 209 ? 9.727 8.773 -11.172 1 77.44 209 SER A O 1
ATOM 1647 N N . ASP A 1 210 ? 10.914 7.312 -9.945 1 87.38 210 ASP A N 1
ATOM 1648 C CA . ASP A 1 210 ? 11.047 6.398 -11.078 1 87.38 210 ASP A CA 1
ATOM 1649 C C . ASP A 1 210 ? 9.875 5.418 -11.133 1 87.38 210 ASP A C 1
ATOM 1651 O O . ASP A 1 210 ? 9.719 4.68 -12.109 1 87.38 210 ASP A O 1
ATOM 1655 N N . HIS A 1 211 ? 9.047 5.301 -10.117 1 88.19 211 HIS A N 1
ATOM 1656 C CA . HIS A 1 211 ? 7.785 4.57 -10.148 1 88.19 211 HIS A CA 1
ATOM 1657 C C . HIS A 1 211 ? 6.621 5.5 -10.477 1 88.19 211 HIS A C 1
ATOM 1659 O O . HIS A 1 211 ? 6.477 6.559 -9.867 1 88.19 211 HIS A O 1
ATOM 1665 N N . PHE A 1 212 ? 5.82 5.148 -11.375 1 87 212 PHE A N 1
ATOM 1666 C CA . PHE A 1 212 ? 4.656 5.941 -11.75 1 87 212 PHE A CA 1
ATOM 1667 C C . PHE A 1 212 ? 3.436 5.531 -10.938 1 87 212 PHE A C 1
ATOM 1669 O O . PHE A 1 212 ? 3.242 4.348 -10.656 1 87 212 PHE A O 1
ATOM 1676 N N . PRO A 1 213 ? 2.611 6.594 -10.586 1 85.5 213 PRO A N 1
ATOM 1677 C CA . PRO A 1 213 ? 1.421 6.27 -9.797 1 85.5 213 PRO A CA 1
ATOM 1678 C C . PRO A 1 213 ? 0.421 5.406 -10.562 1 85.5 213 PRO A C 1
ATOM 1680 O O . PRO A 1 213 ? 0.272 5.562 -11.781 1 85.5 213 PRO A O 1
ATOM 1683 N N . LEU A 1 214 ? -0.178 4.5 -9.898 1 88.81 214 LEU A N 1
ATOM 1684 C CA . LEU A 1 214 ? -1.307 3.727 -10.406 1 88.81 214 LEU A CA 1
ATOM 1685 C C . LEU A 1 214 ? -2.594 4.105 -9.68 1 88.81 214 LEU A C 1
ATOM 1687 O O . LEU A 1 214 ? -2.586 4.336 -8.469 1 88.81 214 LEU A O 1
ATOM 1691 N N . LEU A 1 215 ? -3.65 4.246 -10.469 1 87.06 215 LEU A N 1
ATOM 1692 C CA . LEU A 1 215 ? -4.973 4.52 -9.922 1 87.06 215 LEU A CA 1
ATOM 1693 C C . LEU A 1 215 ? -6.035 3.674 -10.617 1 87.06 215 LEU A C 1
ATOM 1695 O O . LEU A 1 215 ? -6.094 3.635 -11.844 1 87.06 215 LEU A O 1
ATOM 1699 N N . VAL A 1 216 ? -6.812 2.994 -9.828 1 88.62 216 VAL A N 1
ATOM 1700 C CA . VAL A 1 216 ? -7.902 2.203 -10.383 1 88.62 216 VAL A CA 1
ATOM 1701 C C . VAL A 1 216 ? -9.195 2.482 -9.609 1 88.62 216 VAL A C 1
ATOM 1703 O O . VAL A 1 216 ? -9.172 2.609 -8.383 1 88.62 216 VAL A O 1
ATOM 1706 N N . GLU A 1 217 ? -10.195 2.658 -10.367 1 85 217 GLU A N 1
ATOM 1707 C CA . GLU A 1 217 ? -11.547 2.67 -9.805 1 85 217 GLU A CA 1
ATOM 1708 C C . GLU A 1 217 ? -12.227 1.316 -9.984 1 85 217 GLU A C 1
ATOM 1710 O O . GLU A 1 217 ? -12.32 0.804 -11.102 1 85 217 GLU A O 1
ATOM 1715 N N . LEU A 1 218 ? -12.695 0.797 -8.797 1 86.81 218 LEU A N 1
ATOM 1716 C CA . LEU A 1 218 ? -13.297 -0.531 -8.836 1 86.81 218 LEU A CA 1
ATOM 1717 C C . LEU A 1 218 ? -14.734 -0.49 -8.328 1 86.81 218 LEU A C 1
ATOM 1719 O O . LEU A 1 218 ? -15.039 0.219 -7.363 1 86.81 218 LEU A O 1
ATOM 1723 N N . GLU A 1 219 ? -15.547 -1.281 -9 1 83.88 219 GLU A N 1
ATOM 1724 C CA . GLU A 1 219 ? -16.859 -1.603 -8.477 1 83.88 219 GLU A CA 1
ATOM 1725 C C . GLU A 1 219 ? -16.875 -2.969 -7.797 1 83.88 219 GLU A C 1
ATOM 1727 O O . GLU A 1 219 ? -16.391 -3.953 -8.367 1 83.88 219 GLU A O 1
ATOM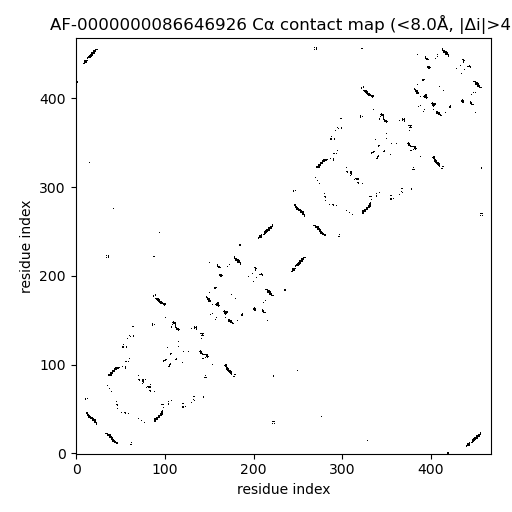 1732 N N . MET A 1 220 ? -17.438 -2.936 -6.574 1 80.69 220 MET A N 1
ATOM 1733 C CA . MET A 1 220 ? -17.484 -4.176 -5.805 1 80.69 220 MET A CA 1
ATOM 1734 C C . MET A 1 220 ? -18.922 -4.684 -5.664 1 80.69 220 MET A C 1
ATOM 1736 O O . MET A 1 220 ? -19.828 -3.898 -5.418 1 80.69 220 MET A O 1
ATOM 1740 N N . THR A 1 221 ? -19.078 -6.004 -5.84 1 74.81 221 THR A N 1
ATOM 1741 C CA . THR A 1 221 ? -20.375 -6.656 -5.625 1 74.81 221 THR A CA 1
ATOM 1742 C C . THR A 1 221 ? -20.312 -7.586 -4.418 1 74.81 221 THR A C 1
ATOM 1744 O O . THR A 1 221 ? -19.359 -8.359 -4.27 1 74.81 221 THR A O 1
ATOM 1747 N N . PRO A 1 222 ? -21.406 -7.465 -3.525 1 67.94 222 PRO A N 1
ATOM 1748 C CA . PRO A 1 222 ? -21.406 -8.375 -2.377 1 67.94 222 PRO A CA 1
ATOM 1749 C C . PRO A 1 222 ? -21.484 -9.844 -2.791 1 67.94 222 PRO A C 1
ATOM 1751 O O . PRO A 1 222 ? -22.156 -10.18 -3.771 1 67.94 222 PRO A O 1
ATOM 1754 N N . THR A 1 223 ? -20.672 -10.695 -2.219 1 61.06 223 THR A N 1
ATOM 1755 C CA . THR A 1 223 ? -20.672 -12.117 -2.527 1 61.06 223 THR A CA 1
ATOM 1756 C C . THR A 1 223 ? -21.672 -12.867 -1.65 1 61.06 223 THR A C 1
ATOM 1758 O O . THR A 1 223 ? -21.938 -14.047 -1.882 1 61.06 223 THR A O 1
ATOM 1761 N N . VAL A 1 224 ? -22.234 -12.5 -0.616 1 53.47 224 VAL A N 1
ATOM 1762 C CA . VAL A 1 224 ? -23.141 -13.25 0.252 1 53.47 224 VAL A CA 1
ATOM 1763 C C . VAL A 1 224 ? -24.438 -13.555 -0.489 1 53.47 224 VAL A C 1
ATOM 1765 O O . VAL A 1 224 ? -24.984 -12.688 -1.177 1 53.47 224 VAL A O 1
ATOM 1768 N N . GLY A 1 225 ? -24.656 -14.773 -0.948 1 45.75 225 GLY A N 1
ATOM 1769 C CA . GLY A 1 225 ? -25.812 -15.391 -1.585 1 45.75 225 GLY A CA 1
ATOM 1770 C C . GLY A 1 225 ? -27.141 -14.867 -1.061 1 45.75 225 GLY A C 1
ATOM 1771 O O . GLY A 1 225 ? -27.328 -14.75 0.151 1 45.75 225 GLY A O 1
ATOM 1772 N N . THR A 1 226 ? -27.797 -13.938 -1.781 1 38.97 226 THR A N 1
ATOM 1773 C CA . THR A 1 226 ? -29.234 -13.797 -1.61 1 38.97 226 THR A CA 1
ATOM 1774 C C . THR A 1 226 ? -29.906 -15.164 -1.493 1 38.97 226 THR A C 1
ATOM 1776 O O . THR A 1 226 ? -29.734 -16.016 -2.361 1 38.97 226 THR A O 1
ATOM 1779 N N . SER A 1 227 ? -29.922 -15.852 -0.38 1 33.44 227 SER A N 1
ATOM 1780 C CA . SER A 1 227 ? -30.891 -16.953 -0.347 1 33.44 227 SER A CA 1
ATOM 1781 C C . SER A 1 227 ? -32.188 -16.562 -1.031 1 33.44 227 SER A C 1
ATOM 1783 O O . SER A 1 227 ? -32.812 -15.531 -0.693 1 33.44 227 SER A O 1
ATOM 1785 N N . ASN A 1 228 ? -32.375 -16.766 -2.275 1 33.44 228 ASN A N 1
ATOM 1786 C CA . ASN A 1 228 ? -33.625 -16.766 -3.021 1 33.44 228 ASN A CA 1
ATOM 1787 C C . ASN A 1 228 ? -34.781 -17.344 -2.189 1 33.44 228 ASN A C 1
ATOM 1789 O O . ASN A 1 228 ? -35.875 -17.609 -2.715 1 33.44 228 ASN A O 1
ATOM 1793 N N . GLY A 1 229 ? -34.594 -17.938 -1.026 1 32.41 229 GLY A N 1
ATOM 1794 C CA . GLY A 1 229 ? -35.812 -18.594 -0.53 1 32.41 229 GLY A CA 1
ATOM 1795 C C . GLY A 1 229 ? -36.906 -17.625 -0.161 1 32.41 229 GLY A C 1
ATOM 1796 O O . GLY A 1 229 ? -37.875 -18.016 0.497 1 32.41 229 GLY A O 1
ATOM 1797 N N . LEU A 1 230 ? -36.844 -16.391 -0.084 1 30.14 230 LEU A N 1
ATOM 1798 C CA . LEU A 1 230 ? -38.156 -15.859 0.283 1 30.14 230 LEU A CA 1
ATOM 1799 C C . LEU A 1 230 ? -39.125 -15.969 -0.881 1 30.14 230 LEU A C 1
ATOM 1801 O O . LEU A 1 230 ? -38.906 -15.391 -1.944 1 30.14 230 LEU A O 1
ATOM 1805 N N . ILE A 1 231 ? -39.562 -17.219 -1.225 1 30.2 231 ILE A N 1
ATOM 1806 C CA . ILE A 1 231 ? -40.812 -17.547 -1.892 1 30.2 231 ILE A CA 1
ATOM 1807 C C . ILE A 1 231 ? -41.938 -16.672 -1.354 1 30.2 231 ILE A C 1
ATOM 1809 O O . ILE A 1 231 ? -42.188 -16.656 -0.151 1 30.2 231 ILE A O 1
ATOM 1813 N N . SER A 1 232 ? -42.156 -15.57 -1.91 1 26.34 232 SER A N 1
ATOM 1814 C CA . SER A 1 232 ? -43.438 -14.891 -1.735 1 26.34 232 SER A CA 1
ATOM 1815 C C . SER A 1 232 ? -44.594 -15.875 -1.856 1 26.34 232 SER A C 1
ATOM 1817 O O . SER A 1 232 ? -44.594 -16.719 -2.754 1 26.34 232 SER A O 1
ATOM 1819 N N . ARG A 1 233 ? -45.219 -16.266 -0.808 1 24.28 233 ARG A N 1
ATOM 1820 C CA . ARG A 1 233 ? -46.5 -16.938 -0.842 1 24.28 233 ARG A CA 1
ATOM 1821 C C . ARG A 1 233 ? -47.438 -16.312 -1.879 1 24.28 233 ARG A C 1
ATOM 1823 O O . ARG A 1 233 ? -47.688 -15.109 -1.818 1 24.28 233 ARG A O 1
ATOM 1830 N N . ARG A 1 234 ? -47.406 -16.922 -3.057 1 20.89 234 ARG A N 1
ATOM 1831 C CA . ARG A 1 234 ? -48.625 -16.688 -3.82 1 20.89 234 ARG A CA 1
ATOM 1832 C C . ARG A 1 234 ? -49.844 -17.219 -3.072 1 20.89 234 ARG A C 1
ATOM 1834 O O . ARG A 1 234 ? -49.781 -18.281 -2.449 1 20.89 234 ARG A O 1
ATOM 1841 N N . MET B 1 1 ? -12.734 7.016 -18.578 1 22.66 1 MET B N 1
ATOM 1842 C CA . MET B 1 1 ? -11.375 7.535 -18.703 1 22.66 1 MET B CA 1
ATOM 1843 C C . MET B 1 1 ? -11.164 8.734 -17.781 1 22.66 1 MET B C 1
ATOM 1845 O O . MET B 1 1 ? -11.945 9.688 -17.812 1 22.66 1 MET B O 1
ATOM 1849 N N . ILE B 1 2 ? -10.68 8.508 -16.562 1 31.58 2 ILE B N 1
ATOM 1850 C CA . ILE B 1 2 ? -10.305 9.656 -15.734 1 31.58 2 ILE B CA 1
ATOM 1851 C C . ILE B 1 2 ? -9.547 10.672 -16.578 1 31.58 2 ILE B C 1
ATOM 1853 O O . ILE B 1 2 ? -8.57 10.328 -17.25 1 31.58 2 ILE B O 1
ATOM 1857 N N . SER B 1 3 ? -10.188 11.688 -17.094 1 26.44 3 SER B N 1
ATOM 1858 C CA . SER B 1 3 ? -9.695 12.742 -17.969 1 26.44 3 SER B CA 1
ATOM 1859 C C . SER B 1 3 ? -8.281 13.156 -17.594 1 26.44 3 SER B C 1
ATOM 1861 O O . SER B 1 3 ? -7.891 13.055 -16.422 1 26.44 3 SER B O 1
ATOM 1863 N N . ASP B 1 4 ? -7.328 13.359 -18.641 1 29.88 4 ASP B N 1
ATOM 1864 C CA . ASP B 1 4 ? -5.941 13.719 -18.922 1 29.88 4 ASP B CA 1
ATOM 1865 C C . ASP B 1 4 ? -5.566 15.039 -18.266 1 29.88 4 ASP B C 1
ATOM 1867 O O . ASP B 1 4 ? -4.621 15.703 -18.688 1 29.88 4 ASP B O 1
ATOM 1871 N N . SER B 1 5 ? -6.316 15.82 -17.688 1 26.92 5 SER B N 1
ATOM 1872 C CA . SER B 1 5 ? -5.727 17.156 -17.531 1 26.92 5 SER B CA 1
ATOM 1873 C C . SER B 1 5 ? -4.277 17.062 -17.078 1 26.92 5 SER B C 1
ATOM 1875 O O . SER B 1 5 ? -3.865 16.062 -16.484 1 26.92 5 SER B O 1
ATOM 1877 N N . ASP B 1 6 ? -3.316 18.109 -17.453 1 28.72 6 ASP B N 1
ATOM 1878 C CA . ASP B 1 6 ? -1.934 18.562 -17.484 1 28.72 6 ASP B CA 1
ATOM 1879 C C . ASP B 1 6 ? -1.257 18.375 -16.141 1 28.72 6 ASP B C 1
ATOM 1881 O O . ASP B 1 6 ? -0.043 18.547 -16.016 1 28.72 6 ASP B O 1
ATOM 1885 N N . LYS B 1 7 ? -1.877 18.781 -15.039 1 29.67 7 LYS B N 1
ATOM 1886 C CA . LYS B 1 7 ? -1.013 19.094 -13.906 1 29.67 7 LYS B CA 1
ATOM 1887 C C . LYS B 1 7 ? -0.358 17.844 -13.352 1 29.67 7 LYS B C 1
ATOM 1889 O O . LYS B 1 7 ? -0.937 17.156 -12.5 1 29.67 7 LYS B O 1
ATOM 1894 N N . TYR B 1 8 ? 0.361 17.172 -14.219 1 33.75 8 TYR B N 1
ATOM 1895 C CA . TYR B 1 8 ? 1.286 16.125 -13.828 1 33.75 8 TYR B CA 1
ATOM 1896 C C . TYR B 1 8 ? 2.193 16.578 -12.695 1 33.75 8 TYR B C 1
ATOM 1898 O O . TYR B 1 8 ? 3.236 17.203 -12.938 1 33.75 8 TYR B O 1
ATOM 1906 N N . PHE B 1 9 ? 1.779 17.328 -11.797 1 32.34 9 PHE B N 1
ATOM 1907 C CA . PHE B 1 9 ? 2.777 17.516 -10.75 1 32.34 9 PHE B CA 1
ATOM 1908 C C . PHE B 1 9 ? 3.51 16.219 -10.453 1 32.34 9 PHE B C 1
ATOM 1910 O O . PHE B 1 9 ? 2.881 15.172 -10.289 1 32.34 9 PHE B O 1
ATOM 1917 N N . PRO B 1 10 ? 4.762 16.125 -10.828 1 36.16 10 PRO B N 1
ATOM 1918 C CA . PRO B 1 10 ? 5.695 15.047 -10.5 1 36.16 10 PRO B CA 1
ATOM 1919 C C . PRO B 1 10 ? 5.492 14.5 -9.086 1 36.16 10 PRO B C 1
ATOM 1921 O O . PRO B 1 10 ? 5.895 15.133 -8.109 1 36.16 10 PRO B O 1
ATOM 1924 N N . THR B 1 11 ? 4.375 14.281 -8.734 1 38 11 THR B N 1
ATOM 1925 C CA . THR B 1 11 ? 4.223 13.695 -7.406 1 38 11 THR B CA 1
ATOM 1926 C C . THR B 1 11 ? 5.141 12.484 -7.246 1 38 11 THR B C 1
ATOM 1928 O O . THR B 1 11 ? 5.066 11.531 -8.031 1 38 11 THR B O 1
ATOM 1931 N N . ARG B 1 12 ? 6.359 12.68 -6.793 1 40.72 12 ARG B N 1
ATOM 1932 C CA . ARG B 1 12 ? 7.434 11.812 -6.328 1 40.72 12 ARG B CA 1
ATOM 1933 C C . ARG B 1 12 ? 6.879 10.562 -5.645 1 40.72 12 ARG B C 1
ATOM 1935 O O . ARG B 1 12 ? 7.535 9.977 -4.781 1 40.72 12 ARG B O 1
ATOM 1942 N N . PHE B 1 13 ? 5.617 10.367 -5.645 1 45.75 13 PHE B N 1
ATOM 1943 C CA . PHE B 1 13 ? 5.172 9.398 -4.648 1 45.75 13 PHE B CA 1
ATOM 1944 C C . PHE B 1 13 ? 5.02 8.016 -5.266 1 45.75 13 PHE B C 1
ATOM 1946 O O . PHE B 1 13 ? 4.57 7.883 -6.406 1 45.75 13 PHE B O 1
ATOM 1953 N N . ARG B 1 14 ? 6.113 7.211 -4.926 1 51.84 14 ARG B N 1
ATOM 1954 C CA . ARG B 1 14 ? 5.711 5.836 -5.203 1 51.84 14 ARG B CA 1
ATOM 1955 C C . ARG B 1 14 ? 4.359 5.523 -4.574 1 51.84 14 ARG B C 1
ATOM 1957 O O . ARG B 1 14 ? 4.246 5.41 -3.352 1 51.84 14 ARG B O 1
ATOM 1964 N N . SER B 1 15 ? 3.279 6.219 -5.145 1 51 15 SER B N 1
ATOM 1965 C CA . SER B 1 15 ? 1.981 5.984 -4.52 1 51 15 SER B CA 1
ATOM 1966 C C . SER B 1 15 ? 1.087 5.125 -5.406 1 51 15 SER B C 1
ATOM 1968 O O . SER B 1 15 ? 1.199 5.164 -6.633 1 51 15 SER B O 1
ATOM 1970 N N . VAL B 1 16 ? 0.662 4.098 -4.875 1 49.25 16 VAL B N 1
ATOM 1971 C CA . VAL B 1 16 ? -0.436 3.342 -5.469 1 49.25 16 VAL B CA 1
ATOM 1972 C C . VAL B 1 16 ? -1.751 3.719 -4.793 1 49.25 16 VAL B C 1
ATOM 1974 O O . VAL B 1 16 ? -1.824 3.793 -3.562 1 49.25 16 VAL B O 1
ATOM 1977 N N . ALA B 1 17 ? -2.703 4.285 -5.594 1 48.78 17 ALA B N 1
ATOM 1978 C CA . ALA B 1 17 ? -4.012 4.566 -5.012 1 48.78 17 ALA B CA 1
ATOM 1979 C C . ALA B 1 17 ? -5.094 3.691 -5.641 1 48.78 17 ALA B C 1
ATOM 1981 O O . ALA B 1 17 ? -5.043 3.396 -6.836 1 48.78 17 ALA B O 1
ATOM 1982 N N . VAL B 1 18 ? -5.883 3.115 -4.801 1 51.38 18 VAL B N 1
ATOM 1983 C CA . VAL B 1 18 ? -7.027 2.312 -5.223 1 51.38 18 VAL B CA 1
ATOM 1984 C C . VAL B 1 18 ? -8.32 2.938 -4.695 1 51.38 18 VAL B C 1
ATOM 1986 O O . VAL B 1 18 ? -8.391 3.328 -3.527 1 51.38 18 VAL B O 1
ATOM 1989 N N . ILE B 1 19 ? -9.266 3.26 -5.574 1 50.41 19 ILE B N 1
ATOM 1990 C CA . ILE B 1 19 ? -10.594 3.66 -5.141 1 50.41 19 ILE B CA 1
ATOM 1991 C C . ILE B 1 19 ? -11.578 2.508 -5.359 1 50.41 19 ILE B C 1
ATOM 1993 O O . ILE B 1 19 ? -11.648 1.944 -6.457 1 50.41 19 ILE B O 1
ATOM 1997 N N . THR B 1 20 ? -12.125 2.004 -4.289 1 55.97 20 THR B N 1
ATOM 1998 C CA . THR B 1 20 ? -13.164 0.982 -4.402 1 55.97 20 THR B CA 1
ATOM 1999 C C . THR B 1 20 ? -14.531 1.559 -4.066 1 55.97 20 THR B C 1
ATOM 2001 O O . THR B 1 20 ? -14.648 2.42 -3.191 1 55.97 20 THR B O 1
ATOM 2004 N N . SER B 1 21 ? -15.516 1.472 -5.027 1 52.25 21 SER B N 1
ATOM 2005 C CA . SER B 1 21 ? -16.891 1.818 -4.695 1 52.25 21 SER B CA 1
ATOM 2006 C C . SER B 1 21 ? -17.75 0.571 -4.535 1 52.25 21 SER B C 1
ATOM 2008 O O . SER B 1 21 ? -17.641 -0.378 -5.312 1 52.25 21 SER B O 1
ATOM 2010 N N . ALA B 1 22 ? -18.234 0.21 -3.316 1 49.66 22 ALA B N 1
ATOM 2011 C CA . ALA B 1 22 ? -19.188 -0.866 -3.098 1 49.66 22 ALA B CA 1
ATOM 2012 C C . ALA B 1 22 ? -20.531 -0.547 -3.76 1 49.66 22 ALA B C 1
ATOM 2014 O O . ALA B 1 22 ? -21.016 0.582 -3.67 1 49.66 22 ALA B O 1
ATOM 2015 N N . LEU B 1 23 ? -20.781 -1.211 -4.93 1 44.88 23 LEU B N 1
ATOM 2016 C CA . LEU B 1 23 ? -22.156 -1.143 -5.387 1 44.88 23 LEU B CA 1
ATOM 2017 C C . LEU B 1 23 ? -23.062 -2.053 -4.551 1 44.88 23 LEU B C 1
ATOM 2019 O O . LEU B 1 23 ? -22.656 -3.16 -4.184 1 44.88 23 LEU B O 1
ATOM 2023 N N . HIS B 1 24 ? -23.969 -1.517 -3.672 1 39.78 24 HIS B N 1
ATOM 2024 C CA . HIS B 1 24 ? -25.062 -2.23 -3.023 1 39.78 24 HIS B CA 1
ATOM 2025 C C . HIS B 1 24 ? -25.875 -3.025 -4.035 1 39.78 24 HIS B C 1
ATOM 2027 O O . HIS B 1 24 ? -26.094 -2.566 -5.16 1 39.78 24 HIS B O 1
ATOM 2033 N N . ALA B 1 25 ? -25.969 -4.277 -3.771 1 35.88 25 ALA B N 1
ATOM 2034 C CA . ALA B 1 25 ? -26.859 -5.211 -4.465 1 35.88 25 ALA B CA 1
ATOM 2035 C C . ALA B 1 25 ? -28.219 -4.578 -4.738 1 35.88 25 ALA B C 1
ATOM 2037 O O . ALA B 1 25 ? -28.719 -3.807 -3.918 1 35.88 25 ALA B O 1
ATOM 2038 N N . GLU B 1 26 ? -28.703 -4.676 -5.953 1 35.62 26 GLU B N 1
ATOM 2039 C CA . GLU B 1 26 ? -30.016 -4.297 -6.484 1 35.62 26 GLU B CA 1
ATOM 2040 C C . GLU B 1 26 ? -31.141 -4.672 -5.52 1 35.62 26 GLU B C 1
ATOM 2042 O O . GLU B 1 26 ? -32.312 -4.336 -5.754 1 35.62 26 GLU B O 1
ATOM 2047 N N . GLY B 1 27 ? -31.234 -5.898 -4.914 1 34.47 27 GLY B N 1
ATOM 2048 C CA . GLY B 1 27 ? -32.594 -6.402 -4.773 1 34.47 27 GLY B CA 1
ATOM 2049 C C . GLY B 1 27 ? -33.5 -5.465 -3.99 1 34.47 27 GLY B C 1
ATOM 2050 O O . GLY B 1 27 ? -34.719 -5.645 -3.973 1 34.47 27 GLY B O 1
ATOM 2051 N N . LEU B 1 28 ? -33.5 -5.266 -2.627 1 34.5 28 LEU B N 1
ATOM 2052 C CA . LEU B 1 28 ? -34.75 -4.684 -2.107 1 34.5 28 LEU B CA 1
ATOM 2053 C C . LEU B 1 28 ? -35 -3.301 -2.703 1 34.5 28 LEU B C 1
ATOM 2055 O O . LEU B 1 28 ? -34.031 -2.551 -2.945 1 34.5 28 LEU B O 1
ATOM 2059 N N . PRO B 1 29 ? -36.219 -3.025 -3.436 1 35.28 29 PRO B N 1
ATOM 2060 C CA . PRO B 1 29 ? -36.812 -1.783 -3.916 1 35.28 29 PRO B CA 1
ATOM 2061 C C . PRO B 1 29 ? -36.406 -0.568 -3.084 1 35.28 29 PRO B C 1
ATOM 2063 O O . PRO B 1 29 ? -37 0.505 -3.225 1 35.28 29 PRO B O 1
ATOM 2066 N N . SER B 1 30 ? -36.25 -0.675 -1.764 1 35.84 30 SER B N 1
ATOM 2067 C CA . SER B 1 30 ? -36.438 0.602 -1.083 1 35.84 30 SER B CA 1
ATOM 2068 C C . SER B 1 30 ? -35.625 1.707 -1.744 1 35.84 30 SER B C 1
ATOM 2070 O O . SER B 1 30 ? -34.75 1.434 -2.582 1 35.84 30 SER B O 1
ATOM 2072 N N . ASP B 1 31 ? -35.531 3 -1.061 1 37 31 ASP B N 1
ATOM 2073 C CA . ASP B 1 31 ? -35.062 4.293 -1.549 1 37 31 ASP B CA 1
ATOM 2074 C C . ASP B 1 31 ? -33.75 4.156 -2.301 1 37 31 ASP B C 1
ATOM 2076 O O . ASP B 1 31 ? -32.875 3.414 -1.875 1 37 31 ASP B O 1
ATOM 2080 N N . PRO B 1 32 ? -33.781 4.383 -3.617 1 37.69 32 PRO B N 1
ATOM 2081 C CA . PRO B 1 32 ? -32.625 4.566 -4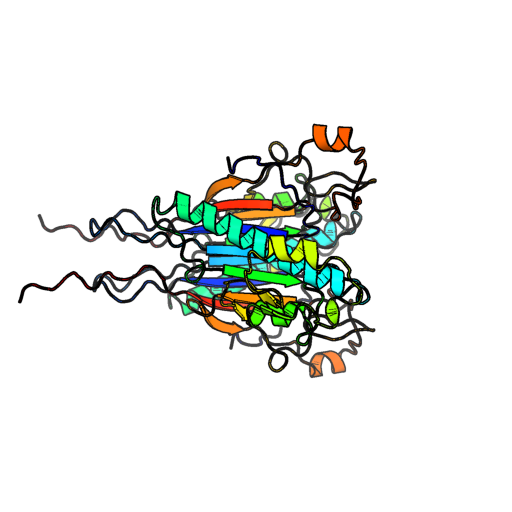.508 1 37.69 32 PRO B CA 1
ATOM 2082 C C . PRO B 1 32 ? -31.344 4.91 -3.75 1 37.69 32 PRO B C 1
ATOM 2084 O O . PRO B 1 32 ? -30.266 4.938 -4.344 1 37.69 32 PRO B O 1
ATOM 2087 N N . ALA B 1 33 ? -31.641 5.664 -2.674 1 37.31 33 ALA B N 1
ATOM 2088 C CA . ALA B 1 33 ? -30.422 6.246 -2.113 1 37.31 33 ALA B CA 1
ATOM 2089 C C . ALA B 1 33 ? -29.469 5.16 -1.619 1 37.31 33 ALA B C 1
ATOM 2091 O O . ALA B 1 33 ? -29.359 4.918 -0.415 1 37.31 33 ALA B O 1
ATOM 2092 N N . GLN B 1 34 ? -29.609 3.939 -1.921 1 42.03 34 GLN B N 1
ATOM 2093 C CA . GLN B 1 34 ? -28.562 2.967 -1.604 1 42.03 34 GLN B CA 1
ATOM 2094 C C . GLN B 1 34 ? -27.172 3.596 -1.7 1 42.03 34 GLN B C 1
ATOM 2096 O O . GLN B 1 34 ? -26.75 4.012 -2.779 1 42.03 34 GLN B O 1
ATOM 2101 N N . VAL B 1 35 ? -26.781 4.461 -0.816 1 45.44 35 VAL B N 1
ATOM 2102 C CA . VAL B 1 35 ? -25.641 5.352 -0.651 1 45.44 35 VAL B CA 1
ATOM 2103 C C . VAL B 1 35 ? -24.359 4.59 -0.948 1 45.44 35 VAL B C 1
ATOM 2105 O O . VAL B 1 35 ? -24.047 3.602 -0.282 1 45.44 35 VAL B O 1
ATOM 2108 N N . GLN B 1 36 ? -23.922 4.426 -2.184 1 56.94 36 GLN B N 1
ATOM 2109 C CA . GLN B 1 36 ? -22.609 4.004 -2.648 1 56.94 36 GLN B CA 1
ATOM 2110 C C . GLN B 1 36 ? -21.5 4.82 -1.989 1 56.94 36 GLN B C 1
ATOM 2112 O O . GLN B 1 36 ? -21.438 6.043 -2.148 1 56.94 36 GLN B O 1
ATOM 2117 N N . GLN B 1 37 ? -20.984 4.352 -0.89 1 66.56 37 GLN B N 1
ATOM 2118 C CA . GLN B 1 37 ? -19.906 5.102 -0.269 1 66.56 37 GLN B CA 1
ATOM 2119 C C . GLN B 1 37 ? -18.547 4.613 -0.764 1 66.56 37 GLN B C 1
ATOM 2121 O O . GLN B 1 37 ? -18.156 3.467 -0.512 1 66.56 37 GLN B O 1
ATOM 2126 N N . PRO B 1 38 ? -17.953 5.453 -1.507 1 76.25 38 PRO B N 1
ATOM 2127 C CA . PRO B 1 38 ? -16.625 5.066 -1.993 1 76.25 38 PRO B CA 1
ATOM 2128 C C . PRO B 1 38 ? -15.586 4.973 -0.873 1 76.25 38 PRO B C 1
ATOM 2130 O O . PRO B 1 38 ? -15.656 5.723 0.103 1 76.25 38 PRO B O 1
ATOM 2133 N N . ILE B 1 39 ? -14.766 3.938 -1.029 1 83 39 ILE B N 1
ATOM 2134 C CA . ILE B 1 39 ? -13.594 3.824 -0.175 1 83 39 ILE B CA 1
ATOM 2135 C C . ILE B 1 39 ? -12.328 4.094 -0.995 1 83 39 ILE B C 1
ATOM 2137 O O . ILE B 1 39 ? -12.164 3.541 -2.084 1 83 39 ILE B O 1
ATOM 2141 N N . LEU B 1 40 ? -11.609 5.043 -0.521 1 87.5 40 LEU B N 1
ATOM 2142 C CA . LEU B 1 40 ? -10.336 5.336 -1.158 1 87.5 40 LEU B CA 1
ATOM 2143 C C . LEU B 1 40 ? -9.18 4.707 -0.376 1 87.5 40 LEU B C 1
ATOM 2145 O O . LEU B 1 40 ? -9.031 4.961 0.821 1 87.5 40 LEU B O 1
ATOM 2149 N N . VAL B 1 41 ? -8.438 3.842 -1.057 1 88.56 41 VAL B N 1
ATOM 2150 C CA . VAL B 1 41 ? -7.238 3.234 -0.485 1 88.56 41 VAL B CA 1
ATOM 2151 C C . VAL B 1 41 ? -6 3.76 -1.204 1 88.56 41 VAL B C 1
ATOM 2153 O O . VAL B 1 41 ? -5.914 3.695 -2.434 1 88.56 41 VAL B O 1
ATOM 2156 N N . CYS B 1 42 ? -5.098 4.277 -0.402 1 89 42 CYS B N 1
ATOM 2157 C CA . CYS B 1 42 ? -3.875 4.828 -0.975 1 89 42 CYS B CA 1
ATOM 2158 C C . CYS B 1 42 ? -2.645 4.301 -0.249 1 89 42 CYS B C 1
ATOM 2160 O O . CYS B 1 42 ? -2.621 4.242 0.982 1 89 42 CYS B O 1
ATOM 2162 N N . THR B 1 43 ? -1.687 3.846 -0.999 1 87.38 43 THR B N 1
ATOM 2163 C CA . THR B 1 43 ? -0.38 3.494 -0.454 1 87.38 43 THR B CA 1
ATOM 2164 C C . THR B 1 43 ? 0.685 4.48 -0.926 1 87.38 43 THR B C 1
ATOM 2166 O O . THR B 1 43 ? 0.7 4.875 -2.094 1 87.38 43 THR B O 1
ATOM 2169 N N . ALA B 1 44 ? 1.506 4.852 0.01 1 86.69 44 ALA B N 1
ATOM 2170 C CA . ALA B 1 44 ? 2.516 5.855 -0.318 1 86.69 44 ALA B CA 1
ATOM 2171 C C . ALA B 1 44 ? 3.906 5.395 0.109 1 86.69 44 ALA B C 1
ATOM 2173 O O . ALA B 1 44 ? 4.047 4.633 1.07 1 86.69 44 ALA B O 1
ATOM 2174 N N . HIS B 1 45 ? 4.832 5.77 -0.624 1 85.12 45 HIS B N 1
ATOM 2175 C CA . HIS B 1 45 ? 6.242 5.68 -0.266 1 85.12 45 HIS B CA 1
ATOM 2176 C C . HIS B 1 45 ? 6.93 7.035 -0.389 1 85.12 45 HIS B C 1
ATOM 2178 O O . HIS B 1 45 ? 7.141 7.531 -1.499 1 85.12 45 HIS B O 1
ATOM 2184 N N . ILE B 1 46 ? 7.285 7.617 0.75 1 87.81 46 ILE B N 1
ATOM 2185 C CA . ILE B 1 46 ? 7.793 8.984 0.82 1 87.81 46 ILE B CA 1
ATOM 2186 C C . ILE B 1 46 ? 9.32 8.961 0.824 1 87.81 46 ILE B C 1
ATOM 2188 O O . ILE B 1 46 ? 9.93 7.961 1.188 1 87.81 46 ILE B O 1
ATOM 2192 N N . HIS B 1 47 ? 9.875 9.984 0.463 1 84.25 47 HIS B N 1
ATOM 2193 C CA . HIS B 1 47 ? 11.32 10.133 0.345 1 84.25 47 HIS B CA 1
ATOM 2194 C C . HIS B 1 4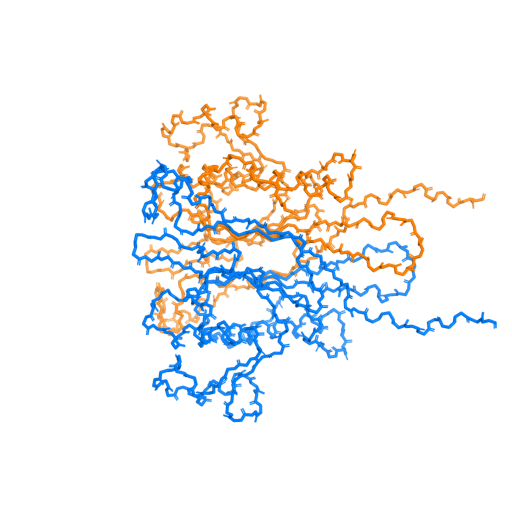7 ? 12.031 9.664 1.614 1 84.25 47 HIS B C 1
ATOM 2196 O O . HIS B 1 47 ? 11.578 9.961 2.725 1 84.25 47 HIS B O 1
ATOM 2202 N N . TRP B 1 48 ? 13.195 9.016 1.535 1 84.69 48 TRP B N 1
ATOM 2203 C CA . TRP B 1 48 ? 13.766 8.273 2.654 1 84.69 48 TRP B CA 1
ATOM 2204 C C . TRP B 1 48 ? 14.836 9.094 3.367 1 84.69 48 TRP B C 1
ATOM 2206 O O . TRP B 1 48 ? 15.148 8.844 4.535 1 84.69 48 TRP B O 1
ATOM 2216 N N . ASP B 1 49 ? 15.383 10.078 2.707 1 86.56 49 ASP B N 1
ATOM 2217 C CA . ASP B 1 49 ? 16.562 10.766 3.234 1 86.56 49 ASP B CA 1
ATOM 2218 C C . ASP B 1 49 ? 16.188 11.648 4.422 1 86.56 49 ASP B C 1
ATOM 2220 O O . ASP B 1 49 ? 15.398 12.586 4.285 1 86.56 49 ASP B O 1
ATOM 2224 N N . PRO B 1 50 ? 16.812 11.336 5.613 1 92.56 50 PRO B N 1
ATOM 2225 C CA . PRO B 1 50 ? 16.438 12.086 6.816 1 92.56 50 PRO B CA 1
ATOM 2226 C C . PRO B 1 50 ? 16.766 13.57 6.711 1 92.56 50 PRO B C 1
ATOM 2228 O O . PRO B 1 50 ? 16.188 14.391 7.43 1 92.56 50 PRO B O 1
ATOM 2231 N N . GLU B 1 51 ? 17.609 13.961 5.777 1 91.06 51 GLU B N 1
ATOM 2232 C CA . GLU B 1 51 ? 18.016 15.352 5.621 1 91.06 51 GLU B CA 1
ATOM 2233 C C . GLU B 1 51 ? 16.969 16.156 4.871 1 91.06 51 GLU B C 1
ATOM 2235 O O . GLU B 1 51 ? 17.016 17.391 4.844 1 91.06 51 GLU B O 1
ATOM 2240 N N . PHE B 1 52 ? 16.016 15.477 4.32 1 89.44 52 PHE B N 1
ATOM 2241 C CA . PHE B 1 52 ? 15.055 16.172 3.465 1 89.44 52 PHE B CA 1
ATOM 2242 C C . PHE B 1 52 ? 13.656 16.109 4.066 1 89.44 52 PHE B C 1
ATOM 2244 O O . PHE B 1 52 ? 12.695 15.734 3.387 1 89.44 52 PHE B O 1
ATOM 2251 N N . CYS B 1 53 ? 13.602 16.562 5.324 1 93.06 53 CYS B N 1
ATOM 2252 C CA . CYS B 1 53 ? 12.297 16.594 5.98 1 93.06 53 CYS B CA 1
ATOM 2253 C C . CYS B 1 53 ? 11.367 17.594 5.289 1 93.06 53 CYS B C 1
ATOM 2255 O O . CYS B 1 53 ? 10.148 17.406 5.289 1 93.06 53 CYS B O 1
ATOM 2257 N N . ASP B 1 54 ? 11.93 18.594 4.68 1 89.75 54 ASP B N 1
ATOM 2258 C CA . ASP B 1 54 ? 11.125 19.531 3.908 1 89.75 54 ASP B CA 1
ATOM 2259 C C . ASP B 1 54 ? 10.477 18.844 2.705 1 89.75 54 ASP B C 1
ATOM 2261 O O . ASP B 1 54 ? 9.281 19.016 2.461 1 89.75 54 ASP B O 1
ATOM 2265 N N . VAL B 1 55 ? 11.219 18.031 2.035 1 84.88 55 VAL B N 1
ATOM 2266 C CA . VAL B 1 55 ? 10.719 17.297 0.873 1 84.88 55 VAL B CA 1
ATOM 2267 C C . VAL B 1 55 ? 9.617 16.344 1.299 1 84.88 55 VAL B C 1
ATOM 2269 O O . VAL B 1 55 ? 8.57 16.266 0.65 1 84.88 55 VAL B O 1
ATOM 2272 N N . LYS B 1 56 ? 9.828 15.695 2.426 1 89.19 56 LYS B N 1
ATOM 2273 C CA . LYS B 1 56 ? 8.828 14.75 2.924 1 89.19 56 LYS B CA 1
ATOM 2274 C C . LYS B 1 56 ? 7.508 15.461 3.232 1 89.19 56 LYS B C 1
ATOM 2276 O O . LYS B 1 56 ? 6.438 14.961 2.887 1 89.19 56 LYS B O 1
ATOM 2281 N N . LEU B 1 57 ? 7.621 16.531 3.838 1 91.75 57 LEU B N 1
ATOM 2282 C CA . LEU B 1 57 ? 6.434 17.281 4.215 1 91.75 57 LEU B CA 1
ATOM 2283 C C . LEU B 1 57 ? 5.703 17.797 2.98 1 91.75 57 LEU B C 1
ATOM 2285 O O . LEU B 1 57 ? 4.484 17.656 2.861 1 91.75 57 LEU B O 1
ATOM 2289 N N . ILE B 1 58 ? 6.402 18.344 2.092 1 86.25 58 ILE B N 1
ATOM 2290 C CA . ILE B 1 58 ? 5.82 18.859 0.862 1 86.25 58 ILE B CA 1
ATOM 2291 C C . ILE B 1 58 ? 5.176 17.734 0.069 1 86.25 58 ILE B C 1
ATOM 2293 O O . ILE B 1 58 ? 4.059 17.875 -0.435 1 86.25 58 ILE B O 1
ATOM 2297 N N . GLN B 1 59 ? 5.883 16.594 -0.023 1 84.81 59 GLN B N 1
ATOM 2298 C CA . GLN B 1 59 ? 5.328 15.43 -0.702 1 84.81 59 GLN B CA 1
ATOM 2299 C C . GLN B 1 59 ? 4 15.008 -0.076 1 84.81 59 GLN B C 1
ATOM 2301 O O . GLN B 1 59 ? 3.045 14.695 -0.788 1 84.81 59 GLN B O 1
ATOM 2306 N N . THR B 1 60 ? 3.947 15.031 1.145 1 91.56 60 THR B N 1
ATOM 2307 C CA . THR B 1 60 ? 2.744 14.625 1.861 1 91.56 60 THR B CA 1
ATOM 2308 C C . THR B 1 60 ? 1.605 15.609 1.611 1 91.56 60 THR B C 1
ATOM 2310 O O . THR B 1 60 ? 0.459 15.203 1.407 1 91.56 60 THR B O 1
ATOM 2313 N N . MET B 1 61 ? 1.904 16.875 1.596 1 88.69 61 MET B N 1
ATOM 2314 C CA . MET B 1 61 ? 0.896 17.891 1.307 1 88.69 61 MET B CA 1
ATOM 2315 C C . MET B 1 61 ? 0.358 17.734 -0.111 1 88.69 61 MET B C 1
ATOM 2317 O O . MET B 1 61 ? -0.852 17.812 -0.332 1 88.69 61 MET B O 1
ATOM 2321 N N . MET B 1 62 ? 1.258 17.516 -0.963 1 84.44 62 MET B N 1
ATOM 2322 C CA . MET B 1 62 ? 0.856 17.312 -2.352 1 84.44 62 MET B CA 1
ATOM 2323 C C . MET B 1 62 ? -0.017 16.078 -2.49 1 84.44 62 MET B C 1
ATOM 2325 O O . MET B 1 62 ? -0.997 16.078 -3.236 1 84.44 62 MET B O 1
ATOM 2329 N N . LEU B 1 63 ? 0.374 15.031 -1.827 1 86.38 63 LEU B N 1
ATOM 2330 C CA . LEU B 1 63 ? -0.425 13.805 -1.813 1 86.38 63 LEU B CA 1
ATOM 2331 C C . LEU B 1 63 ? -1.835 14.086 -1.305 1 86.38 63 LEU B C 1
ATOM 2333 O O . LEU B 1 63 ? -2.816 13.656 -1.913 1 86.38 63 LEU B O 1
ATOM 2337 N N . SER B 1 64 ? -1.92 14.766 -0.261 1 88.88 64 SER B N 1
ATOM 2338 C CA . SER B 1 64 ? -3.213 15.102 0.329 1 88.88 64 SER B CA 1
ATOM 2339 C C . SER B 1 64 ? -4.086 15.875 -0.655 1 88.88 64 SER B C 1
ATOM 2341 O O . SER B 1 64 ? -5.281 15.602 -0.774 1 88.88 64 SER B O 1
ATOM 2343 N N . ASN B 1 65 ? -3.504 16.797 -1.299 1 85.69 65 ASN B N 1
ATOM 2344 C CA . ASN B 1 65 ? -4.234 17.578 -2.293 1 85.69 65 ASN B CA 1
ATOM 2345 C C . ASN B 1 65 ? -4.723 16.703 -3.445 1 85.69 65 ASN B C 1
ATOM 2347 O O . ASN B 1 65 ? -5.848 16.859 -3.916 1 85.69 65 ASN B O 1
ATOM 2351 N N . GLU B 1 66 ? -3.896 15.844 -3.871 1 84 66 GLU B N 1
ATOM 2352 C CA . GLU B 1 66 ? -4.277 14.93 -4.941 1 84 66 GLU B CA 1
ATOM 2353 C C . GLU B 1 66 ? -5.438 14.031 -4.512 1 84 66 GLU B C 1
ATOM 2355 O O . GLU B 1 66 ? -6.375 13.812 -5.277 1 84 66 GLU B O 1
ATOM 2360 N N . LEU B 1 67 ? -5.32 13.523 -3.322 1 86.81 67 LEU B N 1
ATOM 2361 C CA . LEU B 1 67 ? -6.387 12.68 -2.793 1 86.81 67 LEU B CA 1
ATOM 2362 C C . LEU B 1 67 ? -7.707 13.445 -2.738 1 86.81 67 LEU B C 1
ATOM 2364 O O . LEU B 1 67 ? -8.758 12.898 -3.07 1 86.81 67 LEU B O 1
ATOM 2368 N N . ARG B 1 68 ? -7.645 14.617 -2.336 1 85.56 68 ARG B N 1
ATOM 2369 C CA . ARG B 1 68 ? -8.844 15.453 -2.299 1 85.56 68 ARG B CA 1
ATOM 2370 C C . ARG B 1 68 ? -9.445 15.609 -3.691 1 85.56 68 ARG B C 1
ATOM 2372 O O . ARG B 1 68 ? -10.656 15.5 -3.861 1 85.56 68 ARG B O 1
ATOM 2379 N N . SER B 1 69 ? -8.602 15.828 -4.629 1 83.62 69 SER B N 1
ATOM 2380 C CA . SER B 1 69 ? -9.055 15.984 -6.008 1 83.62 69 SER B CA 1
ATOM 2381 C C . SER B 1 69 ? -9.734 14.711 -6.516 1 83.62 69 SER B C 1
ATOM 2383 O O . SER B 1 69 ? -10.773 14.781 -7.172 1 83.62 69 SER B O 1
ATOM 2385 N N . ILE B 1 70 ? -9.18 13.625 -6.227 1 80.62 70 ILE B N 1
ATOM 2386 C CA . ILE B 1 70 ? -9.734 12.336 -6.637 1 80.62 70 ILE B CA 1
ATOM 2387 C C . ILE B 1 70 ? -11.109 12.141 -6.008 1 80.62 70 ILE B C 1
ATOM 2389 O O . ILE B 1 70 ? -12.055 11.719 -6.684 1 80.62 70 ILE B O 1
ATOM 2393 N N . LEU B 1 71 ? -11.203 12.422 -4.801 1 79.62 71 LEU B N 1
ATOM 2394 C CA . LEU B 1 71 ? -12.461 12.242 -4.082 1 79.62 71 LEU B CA 1
ATOM 2395 C C . LEU B 1 71 ? -13.531 13.188 -4.613 1 79.62 71 LEU B C 1
ATOM 2397 O O . LEU B 1 71 ? -14.703 12.82 -4.715 1 79.62 71 LEU B O 1
ATOM 2401 N N . ASP B 1 72 ? -13.117 14.398 -4.887 1 80.19 72 ASP B N 1
ATOM 2402 C CA . ASP B 1 72 ? -14.055 15.359 -5.461 1 80.19 72 ASP B CA 1
ATOM 2403 C C . ASP B 1 72 ? -14.602 14.867 -6.797 1 80.19 72 ASP B C 1
ATOM 2405 O O . ASP B 1 72 ? -15.797 14.977 -7.062 1 80.19 72 ASP B O 1
ATOM 2409 N N . GLN B 1 73 ? -13.797 14.305 -7.52 1 77.5 73 GLN B N 1
ATOM 2410 C CA . GLN B 1 73 ? -14.195 13.773 -8.82 1 77.5 73 GLN B CA 1
ATOM 2411 C C . GLN B 1 73 ? -15.102 12.555 -8.656 1 77.5 73 GLN B C 1
ATOM 2413 O O . GLN B 1 73 ? -16.109 12.43 -9.352 1 77.5 73 GLN B O 1
ATOM 2418 N N . ALA B 1 74 ? -14.727 11.68 -7.766 1 71.69 74 ALA B N 1
ATOM 2419 C CA . ALA B 1 74 ? -15.539 10.484 -7.5 1 71.69 74 ALA B CA 1
ATOM 2420 C C . ALA B 1 74 ? -16.922 10.867 -6.969 1 71.69 74 ALA B C 1
ATOM 2422 O O . ALA B 1 74 ? -17.922 10.242 -7.32 1 71.69 74 ALA B O 1
ATOM 2423 N N . GLY B 1 75 ? -16.938 11.758 -6.082 1 69.25 75 GLY B N 1
ATOM 2424 C CA . GLY B 1 75 ? -18.188 12.227 -5.539 1 69.25 75 GLY B CA 1
ATOM 2425 C C . GLY B 1 75 ? -19.141 12.773 -6.598 1 69.25 75 GLY B C 1
AT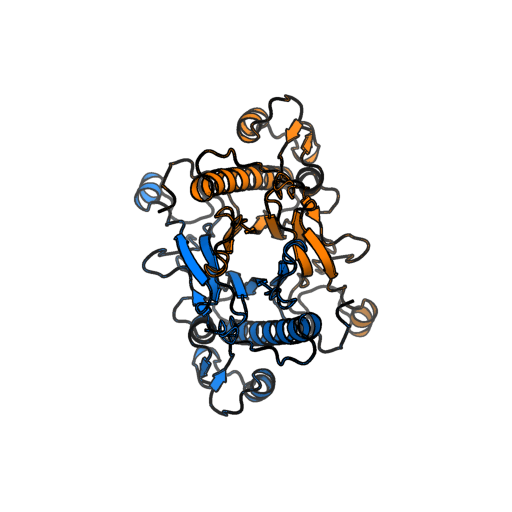OM 2426 O O . GLY B 1 75 ? -20.344 12.547 -6.539 1 69.25 75 GLY B O 1
ATOM 2427 N N . GLN B 1 76 ? -18.531 13.43 -7.559 1 71.38 76 GLN B N 1
ATOM 2428 C CA . GLN B 1 76 ? -19.344 13.977 -8.641 1 71.38 76 GLN B CA 1
ATOM 2429 C C . GLN B 1 76 ? -19.906 12.859 -9.523 1 71.38 76 GLN B C 1
ATOM 2431 O O . GLN B 1 76 ? -21.016 12.977 -10.047 1 71.38 76 GLN B O 1
ATOM 2436 N N . SER B 1 77 ? -19.219 11.805 -9.562 1 66.5 77 SER B N 1
ATOM 2437 C CA . SER B 1 77 ? -19.641 10.688 -10.391 1 66.5 77 SER B CA 1
ATOM 2438 C C . SER B 1 77 ? -20.719 9.859 -9.695 1 66.5 77 SER B C 1
ATOM 2440 O O . SER B 1 77 ? -21.688 9.43 -10.328 1 66.5 77 SER B O 1
ATOM 2442 N N . PHE B 1 78 ? -20.562 9.695 -8.414 1 62.81 78 PHE B N 1
ATOM 2443 C CA . PHE B 1 78 ? -21.469 8.828 -7.668 1 62.81 78 PHE B CA 1
ATOM 2444 C C . PHE B 1 78 ? -22.719 9.578 -7.23 1 62.81 78 PHE B C 1
ATOM 2446 O O . PHE B 1 78 ? -23.797 8.992 -7.109 1 62.81 78 PHE B O 1
ATOM 2453 N N . ARG B 1 79 ? -22.641 10.812 -6.922 1 63.75 79 ARG B N 1
ATOM 2454 C CA . ARG B 1 79 ? -23.75 11.672 -6.504 1 63.75 79 ARG B CA 1
ATOM 2455 C C . ARG B 1 79 ? -23.688 13.023 -7.215 1 63.75 79 ARG B C 1
ATOM 2457 O O . ARG B 1 79 ? -23.312 14.031 -6.609 1 63.75 79 ARG B O 1
ATOM 2464 N N . PRO B 1 80 ? -24.172 12.922 -8.461 1 62.12 80 PRO B N 1
ATOM 2465 C CA . PRO B 1 80 ? -24.125 14.195 -9.188 1 62.12 80 PRO B CA 1
ATOM 2466 C C . PRO B 1 80 ? -24.938 15.289 -8.492 1 62.12 80 PRO B C 1
ATOM 2468 O O . PRO B 1 80 ? -26.031 15.031 -7.996 1 62.12 80 PRO B O 1
ATOM 2471 N N . GLY B 1 81 ? -24.297 16.453 -8.281 1 61.47 81 GLY B N 1
ATOM 2472 C CA . GLY B 1 81 ? -24.984 17.609 -7.723 1 61.47 81 GLY B CA 1
ATOM 2473 C C . GLY B 1 81 ? -24.734 17.797 -6.238 1 61.47 81 GLY B C 1
ATOM 2474 O O . GLY B 1 81 ? -25.109 18.812 -5.66 1 61.47 81 GLY B O 1
ATOM 2475 N N . HIS B 1 82 ? -24.281 16.703 -5.66 1 61.19 82 HIS B N 1
ATOM 2476 C CA . HIS B 1 82 ? -23.953 16.844 -4.242 1 61.19 82 HIS B CA 1
ATOM 2477 C C . HIS B 1 82 ? -22.484 17.156 -4.043 1 61.19 82 HIS B C 1
ATOM 2479 O O . HIS B 1 82 ? -21.625 16.594 -4.723 1 61.19 82 HIS B O 1
ATOM 2485 N N . LYS B 1 83 ? -22.328 18.297 -3.441 1 58.56 83 LYS B N 1
ATOM 2486 C CA . LYS B 1 83 ? -20.938 18.609 -3.111 1 58.56 83 LYS B CA 1
ATOM 2487 C C . LYS B 1 83 ? -20.328 17.516 -2.238 1 58.56 83 LYS B C 1
ATOM 2489 O O . LYS B 1 83 ? -20.906 17.125 -1.224 1 58.56 83 LYS B O 1
ATOM 2494 N N . PRO B 1 84 ? -19.297 16.859 -2.754 1 58.09 84 PRO B N 1
ATOM 2495 C CA . PRO B 1 84 ? -18.672 15.836 -1.898 1 58.09 84 PRO B CA 1
ATOM 2496 C C . PRO B 1 84 ? -18.172 16.406 -0.569 1 58.09 84 PRO B C 1
ATOM 2498 O O . PRO B 1 84 ? -17.672 17.531 -0.524 1 58.09 84 PRO B O 1
ATOM 2501 N N . ASP B 1 85 ? -18.797 15.977 0.557 1 59.72 85 ASP B N 1
ATOM 2502 C CA . ASP B 1 85 ? -18.266 16.297 1.875 1 59.72 85 ASP B CA 1
ATOM 2503 C C . ASP B 1 85 ? -17.016 15.461 2.174 1 59.72 85 ASP B C 1
ATOM 2505 O O . ASP B 1 85 ? -17.109 14.266 2.443 1 59.72 85 ASP B O 1
ATOM 2509 N N . SER B 1 86 ? -15.836 16.094 1.9 1 59.03 86 SER B N 1
ATOM 2510 C CA . SER B 1 86 ? -14.555 15.438 2.133 1 59.03 86 SER B CA 1
ATOM 2511 C C . SER B 1 86 ? -14.484 14.844 3.535 1 59.03 86 SER B C 1
ATOM 2513 O O . SER B 1 86 ? -13.719 13.914 3.783 1 59.03 86 SER B O 1
ATOM 2515 N N . SER B 1 87 ? -15.32 15.453 4.441 1 59.38 87 SER B N 1
ATOM 2516 C CA . SER B 1 87 ? -15.297 14.93 5.801 1 59.38 87 SER B CA 1
ATOM 2517 C C . SER B 1 87 ? -15.961 13.562 5.883 1 59.38 87 SER B C 1
ATOM 2519 O O . SER B 1 87 ? -15.727 12.805 6.824 1 59.38 87 SER B O 1
ATOM 2521 N N . ASN B 1 88 ? -16.688 13.25 4.871 1 66.38 88 ASN B N 1
ATOM 2522 C CA . ASN B 1 88 ? -17.391 11.969 4.898 1 66.38 88 ASN B CA 1
ATOM 2523 C C . ASN B 1 88 ? -16.766 10.969 3.938 1 66.38 88 ASN B C 1
ATOM 2525 O O . ASN B 1 88 ? -17.469 10.164 3.322 1 66.38 88 ASN B O 1
ATOM 2529 N N . VAL B 1 89 ? -15.461 11.102 3.916 1 72.38 89 VAL B N 1
ATOM 2530 C CA . VAL B 1 89 ? -14.75 10.242 2.971 1 72.38 89 VAL B CA 1
ATOM 2531 C C . VAL B 1 89 ? -14.172 9.039 3.703 1 72.38 89 VAL B C 1
ATOM 2533 O O . VAL B 1 89 ? -13.656 9.172 4.816 1 72.38 89 VAL B O 1
ATOM 2536 N N . GLN B 1 90 ? -14.398 7.918 3.152 1 83.75 90 GLN B N 1
ATOM 2537 C CA . GLN B 1 90 ? -13.742 6.711 3.646 1 83.75 90 GLN B CA 1
ATOM 2538 C C . GLN B 1 90 ? -12.359 6.543 3.029 1 83.75 90 GLN B C 1
ATOM 2540 O O . GLN B 1 90 ? -12.227 6.059 1.902 1 83.75 90 GLN B O 1
ATOM 2545 N N . LEU B 1 91 ? -11.352 7 3.787 1 90 91 LEU B N 1
ATOM 2546 C CA . LEU B 1 91 ? -9.977 6.984 3.297 1 90 91 LEU B CA 1
ATOM 2547 C C . LEU B 1 91 ? -9.102 6.074 4.156 1 90 91 LEU B C 1
ATOM 2549 O O . LEU B 1 91 ? -9.141 6.156 5.387 1 90 91 LEU B O 1
ATOM 2553 N N . LEU B 1 92 ? -8.445 5.172 3.484 1 90.75 92 LEU B N 1
ATOM 2554 C CA . LEU B 1 92 ? -7.328 4.418 4.035 1 90.75 92 LEU B CA 1
ATOM 2555 C C . LEU B 1 92 ? -6.016 4.824 3.373 1 90.75 92 LEU B C 1
ATOM 2557 O O . LEU B 1 92 ? -5.848 4.656 2.164 1 90.75 92 LEU B O 1
ATOM 2561 N N . LEU B 1 93 ? -5.148 5.434 4.148 1 92.31 93 LEU B N 1
ATOM 2562 C CA . LEU B 1 93 ? -3.842 5.871 3.676 1 92.31 93 LEU B CA 1
ATOM 2563 C C . LEU B 1 93 ? -2.725 5.148 4.422 1 92.31 93 LEU B C 1
ATOM 2565 O O . LEU B 1 93 ? -2.641 5.227 5.648 1 92.31 93 LEU B O 1
ATOM 2569 N N . CYS B 1 94 ? -1.895 4.402 3.67 1 90.56 94 CYS B N 1
ATOM 2570 C CA . CYS B 1 94 ? -0.857 3.656 4.375 1 90.56 94 CYS B CA 1
ATOM 2571 C C . CYS B 1 94 ? 0.434 3.623 3.566 1 90.56 94 CYS B C 1
ATOM 2573 O O . CYS B 1 94 ? 0.451 4.016 2.398 1 90.56 94 CYS B O 1
ATOM 2575 N N . GLY B 1 95 ? 1.495 3.277 4.266 1 89.12 95 GLY B N 1
ATOM 2576 C CA . GLY B 1 95 ? 2.77 3.121 3.584 1 89.12 95 GLY B CA 1
ATOM 2577 C C . GLY B 1 95 ? 3.957 3.52 4.438 1 89.12 95 GLY B C 1
ATOM 2578 O O . GLY B 1 95 ? 3.855 3.572 5.664 1 89.12 95 GLY B O 1
ATOM 2579 N N . ASP B 1 96 ? 5.062 3.605 3.74 1 88.81 96 ASP B N 1
ATOM 2580 C CA . ASP B 1 96 ? 6.312 4.074 4.332 1 88.81 96 ASP B CA 1
ATOM 2581 C C . ASP B 1 96 ? 6.465 5.586 4.168 1 88.81 96 ASP B C 1
ATOM 2583 O O . ASP B 1 96 ? 6.77 6.07 3.078 1 88.81 96 ASP B O 1
ATOM 2587 N N . PHE B 1 97 ? 6.332 6.277 5.285 1 92.62 97 PHE B N 1
ATOM 2588 C CA . PHE B 1 97 ? 6.344 7.734 5.223 1 92.62 97 PHE B CA 1
ATOM 2589 C C . PHE B 1 97 ? 7.727 8.281 5.559 1 92.62 97 PHE B C 1
ATOM 2591 O O . PHE B 1 97 ? 7.973 9.484 5.438 1 92.62 97 PHE B O 1
ATOM 2598 N N . ASN B 1 98 ? 8.578 7.414 5.996 1 92 98 ASN B N 1
ATOM 2599 C CA . ASN B 1 98 ? 9.953 7.781 6.336 1 92 98 ASN B CA 1
ATOM 2600 C C . ASN B 1 98 ? 9.992 9 7.25 1 92 98 ASN B C 1
ATOM 2602 O O . ASN B 1 98 ? 10.805 9.906 7.043 1 92 98 ASN B O 1
ATOM 2606 N N . SER B 1 99 ? 9.07 9.047 8.156 1 96.44 99 SER B N 1
ATOM 2607 C CA . SER B 1 99 ? 8.938 10.156 9.094 1 96.44 99 SER B CA 1
ATOM 2608 C C . SER B 1 99 ? 8.547 9.656 10.484 1 96.44 99 SER B C 1
ATOM 2610 O O . SER B 1 99 ? 7.684 8.781 10.617 1 96.44 99 SER B O 1
ATOM 2612 N N . LEU B 1 100 ? 9.18 10.227 11.477 1 97.44 100 LEU B N 1
ATOM 2613 C CA . LEU B 1 100 ? 8.898 9.844 12.859 1 97.44 100 LEU B CA 1
ATOM 2614 C C . LEU B 1 100 ? 7.598 10.477 13.344 1 97.44 100 LEU B C 1
ATOM 2616 O O . LEU B 1 100 ? 7.09 11.414 12.719 1 97.44 100 LEU B O 1
ATOM 2620 N N . PRO B 1 101 ? 7.043 9.953 14.477 1 97.56 101 PRO B N 1
ATOM 2621 C CA . PRO B 1 101 ? 5.738 10.414 14.961 1 97.56 101 PRO B CA 1
ATOM 2622 C C . PRO B 1 101 ? 5.727 11.898 15.305 1 97.56 101 PRO B C 1
ATOM 2624 O O . PRO B 1 101 ? 4.68 12.547 15.234 1 97.56 101 PRO B O 1
ATOM 2627 N N . ASP B 1 102 ? 6.812 12.469 15.602 1 97.25 102 ASP B N 1
ATOM 2628 C CA . ASP B 1 102 ? 6.844 13.867 16 1 97.25 102 ASP B CA 1
ATOM 2629 C C . ASP B 1 102 ? 7.215 14.773 14.828 1 97.25 102 ASP B C 1
ATOM 2631 O O . ASP B 1 102 ? 7.492 15.953 15.008 1 97.25 102 ASP B O 1
ATOM 2635 N N . SER B 1 103 ? 7.152 14.289 13.68 1 98 103 SER B N 1
ATOM 2636 C CA . SER B 1 103 ? 7.512 15.031 12.484 1 98 103 SER B CA 1
ATOM 2637 C C . SER B 1 103 ? 6.359 15.914 12.008 1 98 103 SER B C 1
ATOM 2639 O O . SER B 1 103 ? 5.215 15.711 12.406 1 98 103 SER B O 1
ATOM 2641 N N . GLY B 1 104 ? 6.672 16.906 11.156 1 97.56 104 GLY B N 1
ATOM 2642 C CA . GLY B 1 104 ? 5.664 17.703 10.492 1 97.56 104 GLY B CA 1
ATOM 2643 C C . GLY B 1 104 ? 4.738 16.906 9.602 1 97.56 104 GLY B C 1
ATOM 2644 O O . GLY B 1 104 ? 3.561 17.234 9.453 1 97.56 104 GLY B O 1
ATOM 2645 N N . VAL B 1 105 ? 5.258 15.859 9.039 1 96.94 105 VAL B N 1
ATOM 2646 C CA . VAL B 1 105 ? 4.477 14.977 8.18 1 96.94 105 VAL B CA 1
ATOM 2647 C C . VAL B 1 105 ? 3.309 14.383 8.961 1 96.94 105 VAL B C 1
ATOM 2649 O O . VAL B 1 105 ? 2.156 14.477 8.539 1 96.94 105 VAL B O 1
ATOM 2652 N N . ILE B 1 106 ? 3.658 13.867 10.125 1 98.31 106 ILE B N 1
ATOM 2653 C CA . ILE B 1 106 ? 2.648 13.172 10.914 1 98.31 106 ILE B CA 1
ATOM 2654 C C . ILE B 1 106 ? 1.713 14.195 11.562 1 98.31 106 ILE B C 1
ATOM 2656 O O . ILE B 1 106 ? 0.502 13.969 11.641 1 98.31 106 ILE B O 1
ATOM 2660 N N . GLU B 1 107 ? 2.234 15.281 11.977 1 98.19 107 GLU B N 1
ATOM 2661 C CA . GLU B 1 107 ? 1.394 16.359 12.492 1 98.19 107 GLU B CA 1
ATOM 2662 C C . GLU B 1 107 ? 0.366 16.797 11.445 1 98.19 107 GLU B C 1
ATOM 2664 O O . GLU B 1 107 ? -0.824 16.906 11.75 1 98.19 107 GLU B O 1
ATOM 2669 N N . PHE B 1 108 ? 0.806 17.078 10.242 1 96.81 108 PHE B N 1
ATOM 2670 C CA . PHE B 1 108 ? -0.062 17.5 9.156 1 96.81 108 PHE B CA 1
ATOM 2671 C C . PHE B 1 108 ? -1.16 16.469 8.906 1 96.81 108 PHE B C 1
ATOM 2673 O O . PHE B 1 108 ? -2.338 16.828 8.805 1 96.81 108 PHE B O 1
ATOM 2680 N N . LEU B 1 109 ? -0.789 15.227 8.914 1 97.25 109 LEU B N 1
ATOM 2681 C CA . LEU B 1 109 ? -1.741 14.172 8.578 1 97.25 109 LEU B CA 1
ATOM 2682 C C . LEU B 1 109 ? -2.738 13.953 9.711 1 97.25 109 LEU B C 1
ATOM 2684 O O . LEU B 1 109 ? -3.932 13.766 9.461 1 97.25 109 LEU B O 1
ATOM 2688 N N . THR B 1 110 ? -2.314 14 10.922 1 97.69 110 THR B N 1
ATOM 2689 C CA . THR B 1 110 ? -3.172 13.633 12.039 1 97.69 110 THR B CA 1
ATOM 2690 C C . THR B 1 110 ? -4 14.82 12.508 1 97.69 110 THR B C 1
ATOM 2692 O O . THR B 1 110 ? -5.145 14.664 12.938 1 97.69 110 THR B O 1
ATOM 2695 N N . SER B 1 111 ? -3.467 16 12.43 1 96.94 111 SER B N 1
ATOM 2696 C CA . SER B 1 111 ? -4.184 17.172 12.945 1 96.94 111 SER B CA 1
ATOM 2697 C C . SER B 1 111 ? -4.957 17.875 11.828 1 96.94 111 SER B C 1
ATOM 2699 O O . SER B 1 111 ? -5.844 18.688 12.102 1 96.94 111 SER B O 1
ATOM 2701 N N . GLY B 1 112 ? -4.559 17.641 10.672 1 94.75 112 GLY B N 1
ATOM 2702 C CA . GLY B 1 112 ? -5.172 18.328 9.539 1 94.75 112 GLY B CA 1
ATOM 2703 C C . GLY B 1 112 ? -4.531 19.672 9.234 1 94.75 112 GLY B C 1
ATOM 2704 O O . GLY B 1 112 ? -5.008 20.406 8.367 1 94.75 112 GLY B O 1
ATOM 2705 N N . ARG B 1 113 ? -3.416 19.922 9.914 1 94.56 113 ARG B N 1
ATOM 2706 C CA . ARG B 1 113 ? -2.777 21.219 9.695 1 94.56 113 ARG B CA 1
ATOM 2707 C C . ARG B 1 113 ? -1.311 21.188 10.117 1 94.56 113 ARG B C 1
ATOM 2709 O O . ARG B 1 113 ? -0.903 20.312 10.891 1 94.56 113 ARG B O 1
ATOM 2716 N N . VAL B 1 114 ? -0.534 22.094 9.57 1 94.38 114 VAL B N 1
ATOM 2717 C CA . VAL B 1 114 ? 0.843 22.344 9.984 1 94.38 114 VAL B CA 1
ATOM 2718 C C . VAL B 1 114 ? 1.189 23.812 9.781 1 94.38 114 VAL B C 1
ATOM 2720 O O . VAL B 1 114 ? 0.782 24.422 8.789 1 94.38 114 VAL B O 1
ATOM 2723 N N . ALA B 1 115 ? 1.892 24.297 10.766 1 91.94 115 ALA B N 1
ATOM 2724 C CA . ALA B 1 115 ? 2.26 25.703 10.68 1 91.94 115 ALA B CA 1
ATOM 2725 C C . ALA B 1 115 ? 3.178 25.969 9.492 1 91.94 115 ALA B C 1
ATOM 2727 O O . ALA B 1 115 ? 4.059 25.156 9.188 1 91.94 115 ALA B O 1
ATOM 2728 N N . ALA B 1 116 ? 2.998 27.141 8.883 1 88.5 116 ALA B N 1
ATOM 2729 C CA . ALA B 1 116 ? 3.824 27.5 7.738 1 88.5 116 ALA B CA 1
ATOM 2730 C C . ALA B 1 116 ? 5.285 27.672 8.141 1 88.5 116 ALA B C 1
ATOM 2732 O O . ALA B 1 116 ? 6.184 27.562 7.309 1 88.5 116 ALA B O 1
ATOM 2733 N N . ASP B 1 117 ? 5.488 27.969 9.383 1 90 117 ASP B N 1
ATOM 2734 C CA . ASP B 1 117 ? 6.852 28.156 9.867 1 90 117 ASP B CA 1
ATOM 2735 C C . ASP B 1 117 ? 7.34 26.906 10.617 1 90 117 ASP B C 1
ATOM 2737 O O . ASP B 1 117 ? 8.297 26.984 11.391 1 90 117 ASP B O 1
ATOM 2741 N N . HIS B 1 118 ? 6.754 25.828 10.445 1 93.75 118 HIS B N 1
ATOM 2742 C CA . HIS B 1 118 ? 7.207 24.594 11.062 1 93.75 118 HIS B CA 1
ATOM 2743 C C . HIS B 1 118 ? 8.664 24.297 10.727 1 93.75 118 HIS B C 1
ATOM 2745 O O . HIS B 1 118 ? 9.086 24.5 9.586 1 93.75 118 HIS B O 1
ATOM 2751 N N . ARG B 1 119 ? 9.383 23.828 11.617 1 95.12 119 ARG B N 1
ATOM 2752 C CA . ARG B 1 119 ? 10.82 23.625 11.5 1 95.12 119 ARG B CA 1
ATOM 2753 C C . ARG B 1 119 ? 11.148 22.688 10.336 1 95.12 119 ARG B C 1
ATOM 2755 O O . ARG B 1 119 ? 12.203 22.812 9.719 1 95.12 119 ARG B O 1
ATOM 2762 N N . ASP B 1 120 ? 10.258 21.797 10 1 94.81 120 ASP B N 1
ATOM 2763 C CA . ASP B 1 120 ? 10.539 20.797 8.977 1 94.81 120 ASP B CA 1
ATOM 2764 C C . ASP B 1 120 ? 10.562 21.422 7.586 1 94.81 120 ASP B C 1
ATOM 2766 O O . ASP B 1 120 ? 11.039 20.812 6.629 1 94.81 120 ASP B O 1
ATOM 2770 N N . PHE B 1 121 ? 10.094 22.641 7.465 1 91.5 121 PHE B N 1
ATOM 2771 C CA . PHE B 1 121 ? 10.18 23.328 6.184 1 91.5 121 PHE B CA 1
ATOM 2772 C C . PHE B 1 121 ? 11.594 23.875 5.953 1 91.5 121 PHE B C 1
ATOM 2774 O O . PHE B 1 121 ? 11.945 24.234 4.832 1 91.5 121 PHE B O 1
ATOM 2781 N N . LYS B 1 122 ? 12.336 23.875 7.008 1 89.06 122 LYS B N 1
ATOM 2782 C CA . LYS B 1 122 ? 13.68 24.438 6.938 1 89.06 122 LYS B CA 1
ATOM 2783 C C . LYS B 1 122 ? 13.664 25.844 6.32 1 89.06 122 LYS B C 1
ATOM 2785 O O . LYS B 1 122 ? 12.938 26.719 6.785 1 89.06 122 LYS B O 1
ATOM 2790 N N . ASP B 1 123 ? 14.602 26.047 5.293 1 78.62 123 ASP B N 1
ATOM 2791 C CA . ASP B 1 123 ? 14.688 27.375 4.688 1 78.62 123 ASP B CA 1
ATOM 2792 C C . ASP B 1 123 ? 13.844 27.453 3.416 1 78.62 123 ASP B C 1
ATOM 2794 O O . ASP B 1 123 ? 14.086 28.297 2.557 1 78.62 123 ASP B O 1
ATOM 2798 N N . LEU B 1 124 ? 13.016 26.453 3.41 1 67.75 124 LEU B N 1
ATOM 2799 C CA . LEU B 1 124 ? 12.273 26.344 2.158 1 67.75 124 LEU B CA 1
ATOM 2800 C C . LEU B 1 124 ? 11.523 27.641 1.855 1 67.75 124 LEU B C 1
ATOM 2802 O O . LEU B 1 124 ? 10.773 28.141 2.695 1 67.75 124 LEU B O 1
ATOM 2806 N N . ALA B 1 125 ? 11.883 28.234 0.796 1 58.56 125 ALA B N 1
ATOM 2807 C CA . ALA B 1 125 ? 11.375 29.438 0.126 1 58.56 125 ALA B CA 1
ATOM 2808 C C . ALA B 1 125 ? 10.016 29.172 -0.518 1 58.56 125 ALA B C 1
ATOM 2810 O O . ALA B 1 125 ? 9.359 30.094 -0.998 1 58.56 125 ALA B O 1
ATOM 2811 N N . TYR B 1 126 ? 9.617 27.875 -0.468 1 55.88 126 TYR B N 1
ATOM 2812 C CA . TYR B 1 126 ? 8.492 27.5 -1.316 1 55.88 126 TYR B CA 1
ATOM 2813 C C . TYR B 1 126 ? 7.164 27.797 -0.625 1 55.88 126 TYR B C 1
ATOM 2815 O O . TYR B 1 126 ? 6.125 27.25 -1.006 1 55.88 126 TYR B O 1
ATOM 2823 N N . LYS B 1 127 ? 7.254 28.578 0.328 1 59.56 127 LYS B N 1
ATOM 2824 C CA . LYS B 1 127 ? 6.055 28.828 1.122 1 59.56 127 LYS B CA 1
ATOM 2825 C C . LYS B 1 127 ? 4.922 29.359 0.252 1 59.56 127 LYS B C 1
ATOM 2827 O O . LYS B 1 127 ? 3.773 28.938 0.387 1 59.56 127 LYS B O 1
ATOM 2832 N N . SER B 1 128 ? 5.328 30.141 -0.667 1 60.56 128 SER B N 1
ATOM 2833 C CA . SER B 1 128 ? 4.301 30.766 -1.493 1 60.56 128 SER B CA 1
ATOM 2834 C C . SER B 1 128 ? 3.627 29.75 -2.404 1 60.56 128 SER B C 1
ATOM 2836 O O . SER B 1 128 ? 2.406 29.766 -2.574 1 60.56 128 SER B O 1
ATOM 2838 N N . CYS B 1 129 ? 4.344 28.906 -2.986 1 59.69 129 CYS B N 1
ATOM 2839 C CA . CYS B 1 129 ? 3.787 27.938 -3.922 1 59.69 129 CYS B CA 1
ATOM 2840 C C . CYS B 1 129 ? 2.934 26.906 -3.193 1 59.69 129 CYS B C 1
ATOM 2842 O O . CYS B 1 129 ? 1.899 26.469 -3.709 1 59.69 129 CYS B O 1
ATOM 2844 N N . LEU B 1 130 ? 3.252 26.641 -2.02 1 67.88 130 LEU B N 1
ATOM 2845 C CA . LEU B 1 130 ? 2.525 25.641 -1.246 1 67.88 130 LEU B CA 1
ATOM 2846 C C . LEU B 1 130 ? 1.187 26.188 -0.766 1 67.88 130 LEU B C 1
ATOM 2848 O O . LEU B 1 130 ? 0.214 25.438 -0.635 1 67.88 130 LEU B O 1
ATOM 2852 N N . GLN B 1 131 ? 1.172 27.422 -0.626 1 64.31 131 GLN B N 1
ATOM 2853 C CA . GLN B 1 131 ? -0.071 28.062 -0.218 1 64.31 131 GLN B CA 1
ATOM 2854 C C . GLN B 1 131 ? -1.151 27.906 -1.282 1 64.31 131 GLN B C 1
ATOM 2856 O O . GLN B 1 131 ? -2.322 27.688 -0.959 1 64.31 131 GLN B O 1
ATOM 2861 N N . LYS B 1 132 ? -0.756 27.875 -2.432 1 62 132 LYS B N 1
ATOM 2862 C CA . LYS B 1 132 ? -1.698 27.734 -3.537 1 62 132 LYS B CA 1
ATOM 2863 C C . LYS B 1 132 ? -2.262 26.312 -3.594 1 62 132 LYS B C 1
ATOM 2865 O O . LYS B 1 132 ? -3.441 26.125 -3.9 1 62 132 LYS B O 1
ATOM 2870 N N . ILE B 1 133 ? -1.507 25.453 -3.16 1 61.72 133 ILE B N 1
ATOM 2871 C CA . ILE B 1 133 ? -1.89 24.047 -3.27 1 61.72 133 ILE B CA 1
ATOM 2872 C C . ILE B 1 133 ? -2.852 23.688 -2.141 1 61.72 133 ILE B C 1
ATOM 2874 O O . ILE B 1 133 ? -3.799 22.922 -2.344 1 61.72 133 ILE B O 1
ATOM 2878 N N . SER B 1 134 ? -2.576 24.219 -1.008 1 62.47 134 SER B N 1
ATOM 2879 C CA . SER B 1 134 ? -3.344 23.812 0.166 1 62.47 134 SER B CA 1
ATOM 2880 C C . SER B 1 134 ? -4.727 24.453 0.171 1 62.47 134 SER B C 1
ATOM 2882 O O . SER B 1 134 ? -5.605 24.047 0.931 1 62.47 134 SER B O 1
ATOM 2884 N N . GLY B 1 135 ? -5.055 25.203 -0.86 1 59.03 135 GLY B N 1
ATOM 2885 C CA . GLY B 1 135 ? -6.34 25.875 -0.906 1 59.03 135 GLY B CA 1
ATOM 2886 C C . GLY B 1 135 ? -6.648 26.656 0.361 1 59.03 135 GLY B C 1
ATOM 2887 O O . GLY B 1 135 ? -7.805 27 0.62 1 59.03 135 GLY B O 1
ATOM 2888 N N . CYS B 1 136 ? -5.746 26.641 1.319 1 57.69 136 CYS B N 1
ATOM 2889 C CA . CYS B 1 136 ? -6.113 27.188 2.615 1 57.69 136 CYS B CA 1
ATOM 2890 C C . CYS B 1 136 ? -5.996 28.719 2.607 1 57.69 136 CYS B C 1
ATOM 2892 O O . CYS B 1 136 ? -5.035 29.266 2.066 1 57.69 136 CYS B O 1
ATOM 2894 N N . ASP B 1 137 ? -7.059 29.297 3.023 1 60.09 137 ASP B N 1
ATOM 2895 C CA . ASP B 1 137 ? -7.262 30.734 3.115 1 60.09 137 ASP B CA 1
ATOM 2896 C C . ASP B 1 137 ? -6.406 31.344 4.227 1 60.09 137 ASP B C 1
ATOM 2898 O O . ASP B 1 137 ? -6.246 32.562 4.301 1 60.09 137 ASP B O 1
ATOM 2902 N N . LYS B 1 138 ? -6.008 30.484 5.129 1 66.5 138 LYS B N 1
ATOM 2903 C CA . LYS B 1 138 ? -5.273 31.094 6.23 1 66.5 138 LYS B CA 1
ATOM 2904 C C . LYS B 1 138 ? -3.781 31.172 5.93 1 66.5 138 LYS B C 1
ATOM 2906 O O . LYS B 1 138 ? -3.156 30.156 5.621 1 66.5 138 LYS B O 1
ATOM 2911 N N . PRO B 1 139 ? -3.215 32.375 6.02 1 71.75 139 PRO B N 1
ATOM 2912 C CA . PRO B 1 139 ? -1.842 32.594 5.566 1 71.75 139 PRO B CA 1
ATOM 2913 C C . PRO B 1 139 ? -0.805 31.906 6.449 1 71.75 139 PRO B C 1
ATOM 2915 O O . PRO B 1 139 ? 0.333 31.703 6.02 1 71.75 139 PRO B O 1
ATOM 2918 N N . ASN B 1 140 ? -1.084 31.328 7.645 1 84.5 140 ASN B N 1
ATOM 2919 C CA . ASN B 1 140 ? -0.003 30.922 8.531 1 84.5 140 ASN B CA 1
ATOM 2920 C C . ASN B 1 140 ? 0.024 29.406 8.711 1 84.5 140 ASN B C 1
ATOM 2922 O O . ASN B 1 140 ? 0.785 28.875 9.531 1 84.5 140 ASN B O 1
ATOM 2926 N N . GLU B 1 141 ? -0.795 28.766 7.957 1 89.44 141 GLU B N 1
ATOM 2927 C CA . GLU B 1 141 ? -0.778 27.312 8.094 1 89.44 141 GLU B CA 1
ATOM 2928 C C . GLU B 1 141 ? -1.204 26.641 6.789 1 89.44 141 GLU B C 1
ATOM 2930 O O . GLU B 1 141 ? -1.835 27.266 5.938 1 89.44 141 GLU B O 1
ATOM 2935 N N . PHE B 1 142 ? -0.776 25.469 6.652 1 89.75 142 PHE B N 1
ATOM 2936 C CA . PHE B 1 142 ? -1.273 24.578 5.609 1 89.75 142 PHE B CA 1
ATOM 2937 C C . PHE B 1 142 ? -2.252 23.562 6.188 1 89.75 142 PHE B C 1
ATOM 2939 O O . PHE B 1 142 ? -2.01 23 7.258 1 89.75 142 PHE B O 1
ATOM 2946 N N . THR B 1 143 ? -3.379 23.359 5.469 1 91.94 143 THR B N 1
ATOM 2947 C CA . THR B 1 143 ? -4.414 22.516 6.047 1 91.94 143 THR B CA 1
ATOM 2948 C C . THR B 1 143 ? -4.902 21.484 5.035 1 91.94 143 THR B C 1
ATOM 2950 O O . THR B 1 143 ? -4.66 21.625 3.834 1 91.94 143 THR B O 1
ATOM 2953 N N . HIS B 1 144 ? -5.477 20.438 5.48 1 91.25 144 HIS B N 1
ATOM 2954 C CA . HIS B 1 144 ? -6.309 19.516 4.723 1 91.25 144 HIS B CA 1
ATOM 2955 C C . HIS B 1 144 ? -7.562 19.125 5.504 1 91.25 144 HIS B C 1
ATOM 2957 O O . HIS B 1 144 ? -7.625 19.328 6.719 1 91.25 144 HIS B O 1
ATOM 2963 N N . SER B 1 145 ? -8.531 18.547 4.891 1 90.06 145 SER B N 1
ATOM 2964 C CA . SER B 1 145 ? -9.844 18.391 5.512 1 90.06 145 SER B CA 1
ATOM 2965 C C . SER B 1 145 ? -10.07 16.953 5.961 1 90.06 145 SER B C 1
ATOM 2967 O O . SER B 1 145 ? -11.102 16.641 6.555 1 90.06 145 SER B O 1
ATOM 2969 N N . PHE B 1 146 ? -9.117 16.109 5.66 1 92 146 PHE B N 1
ATOM 2970 C CA . PHE B 1 146 ? -9.273 14.727 6.074 1 92 146 PHE B CA 1
ATOM 2971 C C . PHE B 1 146 ? -9.172 14.602 7.59 1 92 146 PHE B C 1
ATOM 2973 O O . PHE B 1 146 ? -8.32 15.227 8.211 1 92 146 PHE B O 1
ATOM 2980 N N . LYS B 1 147 ? -10.125 13.805 8.188 1 94.75 147 LYS B N 1
ATOM 2981 C CA . LYS B 1 147 ? -10.055 13.469 9.609 1 94.75 147 LYS B CA 1
ATOM 2982 C C . LYS B 1 147 ? -9.453 12.078 9.812 1 94.75 147 LYS B C 1
ATOM 2984 O O . LYS B 1 147 ? -10.18 11.086 9.867 1 94.75 147 LYS B O 1
ATOM 2989 N N . LEU B 1 148 ? -8.117 12.125 10.039 1 96.12 148 LEU B N 1
ATOM 2990 C CA . LEU B 1 148 ? -7.391 10.859 10.039 1 96.12 148 LEU B CA 1
ATOM 2991 C C . LEU B 1 148 ? -6.863 10.539 11.43 1 96.12 148 LEU B C 1
ATOM 2993 O O . LEU B 1 148 ? -6.57 11.438 12.219 1 96.12 148 LEU B O 1
ATOM 2997 N N . ALA B 1 149 ? -6.812 9.289 11.672 1 96.5 149 ALA B N 1
ATOM 2998 C CA . ALA B 1 149 ? -6.086 8.758 12.82 1 96.5 149 ALA B CA 1
ATOM 2999 C C . ALA B 1 149 ? -5.113 7.66 12.398 1 96.5 149 ALA B C 1
ATOM 3001 O O . ALA B 1 149 ? -5.348 6.969 11.398 1 96.5 149 ALA B O 1
ATOM 3002 N N . SER B 1 150 ? -4.051 7.598 13.094 1 96.62 150 SER B N 1
ATOM 3003 C CA . SER B 1 150 ? -3.107 6.508 12.867 1 96.62 150 SER B CA 1
ATOM 3004 C C . SER B 1 150 ? -3.518 5.25 13.625 1 96.62 150 SER B C 1
ATOM 3006 O O . SER B 1 150 ? -3.871 5.32 14.805 1 96.62 150 SER B O 1
ATOM 3008 N N . ALA B 1 151 ? -3.473 4.117 12.969 1 94.88 151 ALA B N 1
ATOM 3009 C CA . ALA B 1 151 ? -3.822 2.859 13.625 1 94.88 151 ALA B CA 1
ATOM 3010 C C . ALA B 1 151 ? -2.77 2.471 14.656 1 94.88 151 ALA B C 1
ATOM 3012 O O . ALA B 1 151 ? -3.096 1.894 15.695 1 94.88 151 ALA B O 1
ATOM 3013 N N . TYR B 1 152 ? -1.555 2.756 14.359 1 93.44 152 TYR B N 1
ATOM 3014 C CA . TYR B 1 152 ? -0.45 2.379 15.242 1 93.44 152 TYR B CA 1
ATOM 3015 C C . TYR B 1 152 ? 0.091 3.59 15.984 1 93.44 152 TYR B C 1
ATOM 3017 O O . TYR B 1 152 ? 0.172 4.688 15.43 1 93.44 152 TYR B O 1
ATOM 3025 N N . SER B 1 153 ? 0.426 3.379 17.203 1 90.81 153 SER B N 1
ATOM 3026 C CA . SER B 1 153 ? 1.146 4.34 18.031 1 90.81 153 SER B CA 1
ATOM 3027 C C . SER B 1 153 ? 2.438 3.738 18.578 1 90.81 153 SER B C 1
ATOM 3029 O O . SER B 1 153 ? 2.65 2.527 18.5 1 90.81 153 SER B O 1
ATOM 3031 N N . GLU B 1 154 ? 3.215 4.609 19.109 1 89.25 154 GLU B N 1
ATOM 3032 C CA . GLU B 1 154 ? 4.496 4.18 19.656 1 89.25 154 GLU B CA 1
ATOM 3033 C C . GLU B 1 154 ? 4.301 3.24 20.859 1 89.25 154 GLU B C 1
ATOM 3035 O O . GLU B 1 154 ? 5.152 2.391 21.125 1 89.25 154 GLU B O 1
ATOM 3040 N N . ASP B 1 155 ? 3.252 3.387 21.484 1 90.94 155 ASP B N 1
ATOM 3041 C CA . ASP B 1 155 ? 2.988 2.549 22.656 1 90.94 155 ASP B CA 1
ATOM 3042 C C . ASP B 1 155 ? 2.678 1.112 22.234 1 90.94 155 ASP B C 1
ATOM 3044 O O . ASP B 1 155 ? 2.943 0.172 22.984 1 90.94 155 ASP B O 1
ATOM 3048 N N . ILE B 1 156 ? 2.152 0.923 21.141 1 89 156 ILE B N 1
ATOM 3049 C CA . ILE B 1 156 ? 1.771 -0.391 20.641 1 89 156 ILE B CA 1
ATOM 3050 C C . ILE B 1 156 ? 2.93 -0.994 19.844 1 89 156 ILE B C 1
ATOM 3052 O O . ILE B 1 156 ? 3.262 -2.17 20.016 1 89 156 ILE B O 1
ATOM 3056 N N . MET B 1 157 ? 3.506 -0.231 19.047 1 91.06 157 MET B N 1
ATOM 3057 C CA . MET B 1 157 ? 4.559 -0.635 18.109 1 91.06 157 MET B CA 1
ATOM 3058 C C . MET B 1 157 ? 5.754 0.306 18.203 1 91.06 157 MET B C 1
ATOM 3060 O O . MET B 1 157 ? 5.777 1.353 17.547 1 91.06 157 MET B O 1
ATOM 3064 N N . PRO B 1 158 ? 6.766 -0.117 18.938 1 92.38 158 PRO B N 1
ATOM 3065 C CA . PRO B 1 158 ? 7.883 0.805 19.156 1 92.38 158 PRO B CA 1
ATOM 3066 C C . PRO B 1 158 ? 8.672 1.075 17.875 1 92.38 158 PRO B C 1
ATOM 3068 O O . PRO B 1 158 ? 9.32 2.117 17.75 1 92.38 158 PRO B O 1
ATOM 3071 N N . TYR B 1 159 ? 8.695 0.144 16.969 1 93.56 159 TYR B N 1
ATOM 3072 C CA . TYR B 1 159 ? 9.383 0.331 15.695 1 93.56 159 TYR B CA 1
ATOM 3073 C C . TYR B 1 159 ? 8.719 -0.483 14.594 1 93.56 159 TYR B C 1
ATOM 3075 O O . TYR B 1 159 ? 8.25 -1.6 14.828 1 93.56 159 TYR B O 1
ATOM 3083 N N . THR B 1 160 ? 8.539 0.085 13.445 1 92.31 160 THR B N 1
ATOM 3084 C CA . THR B 1 160 ? 8.094 -0.601 12.234 1 92.31 160 THR B CA 1
ATOM 3085 C C . THR B 1 160 ? 9.273 -0.87 11.305 1 92.31 160 THR B C 1
ATOM 3087 O O . THR B 1 160 ? 9.156 -1.662 10.367 1 92.31 160 THR B O 1
ATOM 3090 N N . ASN B 1 161 ? 10.32 -0.194 11.539 1 92 161 ASN B N 1
ATOM 3091 C CA . ASN B 1 161 ? 11.594 -0.373 10.859 1 92 161 ASN B CA 1
ATOM 3092 C C . ASN B 1 161 ? 12.727 -0.643 11.844 1 92 161 ASN B C 1
ATOM 3094 O O . ASN B 1 161 ? 12.852 0.05 12.859 1 92 161 ASN B O 1
ATOM 3098 N N . TYR B 1 162 ? 13.484 -1.679 11.617 1 93.75 162 TYR B N 1
ATOM 3099 C CA . TYR B 1 162 ? 14.477 -2.17 12.57 1 93.75 162 TYR B CA 1
ATOM 3100 C C . TYR B 1 162 ? 15.773 -2.529 11.859 1 93.75 162 TYR B C 1
ATOM 3102 O O . TYR B 1 162 ? 16 -3.691 11.516 1 93.75 162 TYR B O 1
ATOM 3110 N N . THR B 1 163 ? 16.641 -1.512 11.664 1 93.75 163 THR B N 1
ATOM 3111 C CA . THR B 1 163 ? 17.969 -1.729 11.109 1 93.75 163 THR B CA 1
ATOM 3112 C C . THR B 1 163 ? 19.031 -1.609 12.195 1 93.75 163 THR B C 1
ATOM 3114 O O . THR B 1 163 ? 18.719 -1.353 13.359 1 93.75 163 THR B O 1
ATOM 3117 N N . PHE B 1 164 ? 20.25 -1.917 11.773 1 94.88 164 PHE B N 1
ATOM 3118 C CA . PHE B 1 164 ? 21.328 -1.789 12.734 1 94.88 164 PHE B CA 1
ATOM 3119 C C . PHE B 1 164 ? 21.469 -0.35 13.219 1 94.88 164 PHE B C 1
ATOM 3121 O O . PHE B 1 164 ? 21.625 -0.106 14.414 1 94.88 164 PHE B O 1
ATOM 3128 N N . ASP B 1 165 ? 21.25 0.61 12.383 1 95.31 165 ASP B N 1
ATOM 3129 C CA . ASP B 1 165 ? 21.531 2.01 12.672 1 95.31 165 ASP B CA 1
ATOM 3130 C C . ASP B 1 165 ? 20.266 2.777 13.031 1 95.31 165 ASP B C 1
ATOM 3132 O O . ASP B 1 165 ? 20.328 3.92 13.484 1 95.31 165 ASP B O 1
ATOM 3136 N N . PHE B 1 166 ? 19.172 2.217 12.82 1 95.56 166 PHE B N 1
ATOM 3137 C CA . PHE B 1 166 ? 17.922 2.957 13.016 1 95.56 166 PHE B CA 1
ATOM 3138 C C . PHE B 1 166 ? 16.812 2.031 13.492 1 95.56 166 PHE B C 1
ATOM 3140 O O . PHE B 1 166 ? 16.594 0.968 12.906 1 95.56 166 PHE B O 1
ATOM 3147 N N . LYS B 1 167 ? 16.141 2.451 14.523 1 95.44 167 LYS B N 1
ATOM 3148 C CA . LYS B 1 167 ? 14.93 1.809 15.039 1 95.44 167 LYS B CA 1
ATOM 3149 C C . LYS B 1 167 ? 13.852 2.84 15.359 1 95.44 167 LYS B C 1
ATOM 3151 O O . LYS B 1 167 ? 14.086 3.771 16.125 1 95.44 167 LYS B O 1
ATOM 3156 N N . GLY B 1 168 ? 12.703 2.727 14.656 1 95.19 168 GLY B N 1
ATOM 3157 C CA . GLY B 1 168 ? 11.617 3.67 14.875 1 95.19 168 GLY B CA 1
ATOM 3158 C C . GLY B 1 168 ? 10.391 3.379 14.031 1 95.19 168 GLY B C 1
ATOM 3159 O O . GLY B 1 168 ? 10.398 2.451 13.219 1 95.19 168 GLY B O 1
ATOM 3160 N N . ILE B 1 169 ? 9.367 4.117 14.281 1 95.81 169 ILE B N 1
ATOM 3161 C CA . ILE B 1 169 ? 8.141 4.004 13.5 1 95.81 169 ILE B CA 1
ATOM 3162 C C . ILE B 1 169 ? 8.219 4.918 12.273 1 95.81 169 ILE B C 1
ATOM 3164 O O . ILE B 1 169 ? 8.375 6.133 12.414 1 95.81 169 ILE B O 1
ATOM 3168 N N . ILE B 1 170 ? 8.125 4.25 11.062 1 93.88 170 ILE B N 1
ATOM 3169 C CA . ILE B 1 170 ? 8.102 5.102 9.875 1 93.88 170 ILE B CA 1
ATOM 3170 C C . ILE B 1 170 ? 7.051 4.598 8.898 1 93.88 170 ILE B C 1
ATOM 3172 O O . ILE B 1 170 ? 6.793 5.23 7.867 1 93.88 170 ILE B O 1
ATOM 3176 N N . ASP B 1 171 ? 6.445 3.465 9.188 1 91.94 171 ASP B N 1
ATOM 3177 C CA . ASP B 1 171 ? 5.309 2.922 8.453 1 91.94 171 ASP B CA 1
ATOM 3178 C C . ASP B 1 171 ? 3.998 3.182 9.188 1 91.94 171 ASP B C 1
ATOM 3180 O O . ASP B 1 171 ? 3.924 3.018 10.406 1 91.94 171 ASP B O 1
ATOM 3184 N N . TYR B 1 172 ? 3.004 3.613 8.422 1 93.69 172 TYR B N 1
ATOM 3185 C CA . TYR B 1 172 ? 1.754 3.998 9.07 1 93.69 172 TYR B CA 1
ATOM 3186 C C . TYR B 1 172 ? 0.553 3.475 8.289 1 93.69 172 TYR B C 1
ATOM 3188 O O . TYR B 1 172 ? 0.647 3.227 7.086 1 93.69 172 TYR B O 1
ATOM 3196 N N . ILE B 1 173 ? -0.52 3.268 9.008 1 93 173 ILE B N 1
ATOM 3197 C CA . ILE B 1 173 ? -1.86 3.092 8.461 1 93 173 ILE B CA 1
ATOM 3198 C C . ILE B 1 173 ? -2.795 4.156 9.031 1 93 173 ILE B C 1
ATOM 3200 O O . ILE B 1 173 ? -3.125 4.133 10.219 1 93 173 ILE B O 1
ATOM 3204 N N . PHE B 1 174 ? -3.131 5.094 8.188 1 95.19 174 PHE B N 1
ATOM 3205 C CA . PHE B 1 174 ? -4.102 6.117 8.555 1 95.19 174 PHE B CA 1
ATOM 3206 C C . PHE B 1 174 ? -5.492 5.754 8.047 1 95.19 174 PHE B C 1
ATOM 3208 O O . PHE B 1 174 ? -5.633 5.215 6.949 1 95.19 174 PHE B O 1
ATOM 3215 N N . TYR B 1 175 ? -6.438 6.055 8.852 1 93.06 175 TYR B N 1
ATOM 3216 C CA . TYR B 1 175 ? -7.824 5.781 8.484 1 93.06 175 TYR B CA 1
ATOM 3217 C C . TYR B 1 175 ? -8.727 6.949 8.852 1 93.06 175 TYR B C 1
ATOM 3219 O O . TYR B 1 175 ? -8.391 7.758 9.719 1 93.06 175 TYR B O 1
ATOM 3227 N N . SER B 1 176 ? -9.828 7.039 8.156 1 92.69 176 SER B N 1
ATOM 3228 C CA . SER B 1 176 ? -10.828 8.047 8.492 1 92.69 176 SER B CA 1
ATOM 3229 C C . SER B 1 176 ? -11.453 7.777 9.859 1 92.69 176 SER B C 1
ATOM 3231 O O . SER B 1 176 ? -12.219 6.82 10.023 1 92.69 176 SER B O 1
ATOM 3233 N N . LYS B 1 177 ? -11.227 8.656 10.766 1 93.69 177 LYS B N 1
ATOM 3234 C CA . LYS B 1 177 ? -11.586 8.352 12.148 1 93.69 177 LYS B CA 1
ATOM 3235 C C . LYS B 1 177 ? -13.07 8.609 12.398 1 93.69 177 LYS B C 1
ATOM 3237 O O . LYS B 1 177 ? -13.609 8.203 13.43 1 93.69 177 LYS B O 1
ATOM 3242 N N . GLN B 1 178 ? -13.773 9.242 11.539 1 88.81 178 GLN B N 1
ATOM 3243 C CA . GLN B 1 178 ? -15.203 9.508 11.711 1 88.81 178 GLN B CA 1
ATOM 3244 C C . GLN B 1 178 ? -16.031 8.281 11.352 1 88.81 178 GLN B C 1
ATOM 3246 O O . GLN B 1 178 ? -17.172 8.133 11.82 1 88.81 178 GLN B O 1
ATOM 3251 N N . SER B 1 179 ? -15.492 7.379 10.547 1 85.19 179 SER B N 1
ATOM 3252 C CA . SER B 1 179 ? -16.328 6.305 10.023 1 85.19 179 SER B CA 1
ATOM 3253 C C . SER B 1 179 ? -15.664 4.949 10.203 1 85.19 179 SER B C 1
ATOM 3255 O O . SER B 1 179 ? -16.266 3.912 9.906 1 85.19 179 SER B O 1
ATOM 3257 N N . MET B 1 180 ? -14.43 4.969 10.641 1 88 180 MET B N 1
ATOM 3258 C CA . MET B 1 180 ? -13.719 3.707 10.82 1 88 180 MET B CA 1
ATOM 3259 C C . MET B 1 180 ? -13.211 3.564 12.25 1 88 180 MET B C 1
ATOM 3261 O O . MET B 1 180 ? -12.766 4.543 12.859 1 88 180 MET B O 1
ATOM 3265 N N . VAL B 1 181 ? -13.297 2.305 12.711 1 90.25 181 VAL B N 1
ATOM 3266 C CA . VAL B 1 181 ? -12.805 2.012 14.055 1 90.25 181 VAL B CA 1
ATOM 3267 C C . VAL B 1 181 ? -11.922 0.769 14.016 1 90.25 181 VAL B C 1
ATOM 3269 O O . VAL B 1 181 ? -12.312 -0.265 13.469 1 90.25 181 VAL B O 1
ATOM 3272 N N . PRO B 1 182 ? -10.719 0.894 14.578 1 90.38 182 PRO B N 1
ATOM 3273 C CA . PRO B 1 182 ? -9.883 -0.308 14.656 1 90.38 182 PRO B CA 1
ATOM 3274 C C . PRO B 1 182 ? -10.438 -1.347 15.633 1 90.38 182 PRO B C 1
ATOM 3276 O O . PRO B 1 182 ? -10.805 -1.009 16.766 1 90.38 182 PRO B O 1
ATOM 3279 N N . LEU B 1 183 ? -10.453 -2.531 15.195 1 85.94 183 LEU B N 1
ATOM 3280 C CA . LEU B 1 183 ? -10.922 -3.639 16.016 1 85.94 183 LEU B CA 1
ATOM 3281 C C . LEU B 1 183 ? -9.75 -4.449 16.562 1 85.94 183 LEU B C 1
ATOM 3283 O O . LEU B 1 183 ? -9.852 -5.07 17.625 1 85.94 183 LEU B O 1
ATOM 3287 N N . GLY B 1 184 ? -8.688 -4.508 15.82 1 87.25 184 GLY B N 1
ATOM 3288 C CA . GLY B 1 184 ? -7.504 -5.277 16.172 1 87.25 184 GLY B CA 1
ATOM 3289 C C . GLY B 1 184 ? -6.273 -4.875 15.375 1 87.25 184 GLY B C 1
ATOM 3290 O O . GLY B 1 184 ? -6.387 -4.391 14.25 1 87.25 184 GLY B O 1
ATOM 3291 N N . LEU B 1 185 ? -5.176 -5.086 16.016 1 88.69 185 LEU B N 1
ATOM 3292 C CA . LEU B 1 185 ? -3.889 -4.77 15.406 1 88.69 185 LEU B CA 1
ATOM 3293 C C . LEU B 1 185 ? -2.895 -5.906 15.617 1 88.69 185 LEU B C 1
ATOM 3295 O O . LEU B 1 185 ? -2.939 -6.598 16.641 1 88.69 185 LEU B O 1
ATOM 3299 N N . LEU B 1 186 ? -2.051 -6.039 14.602 1 86.12 186 LEU B N 1
ATOM 3300 C CA . LEU B 1 186 ? -0.902 -6.914 14.805 1 86.12 186 LEU B CA 1
ATOM 3301 C C . LEU B 1 186 ? 0.13 -6.254 15.711 1 86.12 186 LEU B C 1
ATOM 3303 O O . LEU B 1 186 ? 0.551 -5.121 15.461 1 86.12 186 LEU B O 1
ATOM 3307 N N . GLY B 1 187 ? 0.532 -6.941 16.766 1 87.5 187 GLY B N 1
ATOM 3308 C CA . GLY B 1 187 ? 1.514 -6.41 17.688 1 87.5 187 GLY B CA 1
ATOM 3309 C C . GLY B 1 187 ? 2.943 -6.578 17.219 1 87.5 187 GLY B C 1
ATOM 3310 O O . GLY B 1 187 ? 3.182 -7.121 16.125 1 87.5 187 GLY B O 1
ATOM 3311 N N . PRO B 1 188 ? 3.844 -6.055 18.031 1 87.81 188 PRO B N 1
ATOM 3312 C CA . PRO B 1 188 ? 5.262 -6.148 17.672 1 87.81 188 PRO B CA 1
ATOM 3313 C C . PRO B 1 188 ? 5.816 -7.562 17.828 1 87.81 188 PRO B C 1
ATOM 3315 O O . PRO B 1 188 ? 5.18 -8.414 18.453 1 87.81 188 PRO B O 1
ATOM 3318 N N . LEU B 1 189 ? 6.98 -7.695 17.156 1 83.56 189 LEU B N 1
ATOM 3319 C CA . LEU B 1 189 ? 7.723 -8.93 17.406 1 83.56 189 LEU B CA 1
ATOM 3320 C C . LEU B 1 189 ? 8.266 -8.953 18.844 1 83.56 189 LEU B C 1
ATOM 3322 O O . LEU B 1 189 ? 8.492 -7.902 19.438 1 83.56 189 LEU B O 1
ATOM 3326 N N . SER B 1 190 ? 8.43 -10.078 19.312 1 88.12 190 SER B N 1
ATOM 3327 C CA . SER B 1 190 ? 8.906 -10.258 20.688 1 88.12 190 SER B CA 1
ATOM 3328 C C . SER B 1 190 ? 10.336 -9.742 20.844 1 88.12 190 SER B C 1
ATOM 3330 O O . SER B 1 190 ? 11.25 -10.211 20.172 1 88.12 190 SER B O 1
ATOM 3332 N N . ALA B 1 191 ? 10.438 -8.852 21.766 1 88.56 191 ALA B N 1
ATOM 3333 C CA . ALA B 1 191 ? 11.766 -8.352 22.078 1 88.56 191 ALA B CA 1
ATOM 3334 C C . ALA B 1 191 ? 12.656 -9.461 22.625 1 88.56 191 ALA B C 1
ATOM 3336 O O . ALA B 1 191 ? 13.859 -9.492 22.359 1 88.56 191 ALA B O 1
ATOM 3337 N N . ASP B 1 192 ? 12.047 -10.359 23.391 1 92.62 192 ASP B N 1
ATOM 3338 C CA . ASP B 1 192 ? 12.781 -11.492 23.938 1 92.62 192 ASP B CA 1
ATOM 3339 C C . ASP B 1 192 ? 13.305 -12.398 22.828 1 92.62 192 ASP B C 1
ATOM 3341 O O . ASP B 1 192 ? 14.438 -12.883 22.906 1 92.62 192 ASP B O 1
ATOM 3345 N N . TRP B 1 193 ? 12.438 -12.539 21.938 1 90.81 193 TRP B N 1
ATOM 3346 C CA . TRP B 1 193 ? 12.867 -13.352 20.797 1 90.81 193 TRP B CA 1
ATOM 3347 C C . TRP B 1 193 ? 14.055 -12.711 20.094 1 90.81 193 TRP B C 1
ATOM 3349 O O . TRP B 1 193 ? 15.016 -13.398 19.734 1 90.81 193 TRP B O 1
ATOM 3359 N N . PHE B 1 194 ? 14.086 -11.453 19.906 1 91 194 PHE B N 1
ATOM 3360 C CA . PHE B 1 194 ? 15.18 -10.734 19.266 1 91 194 PHE B CA 1
ATOM 3361 C C . PHE B 1 194 ? 16.469 -10.898 20.047 1 91 194 PHE B C 1
ATOM 3363 O O . PHE B 1 194 ? 17.531 -11.125 19.469 1 91 194 PHE B O 1
ATOM 3370 N N . ARG B 1 195 ? 16.328 -10.844 21.312 1 93.31 195 ARG B N 1
ATOM 3371 C CA . ARG B 1 195 ? 17.484 -10.992 22.172 1 93.31 195 ARG B CA 1
ATOM 3372 C C . ARG B 1 195 ? 18.047 -12.406 22.094 1 93.31 195 ARG B C 1
ATOM 3374 O O . ARG B 1 195 ? 19.25 -12.602 21.938 1 93.31 195 ARG B O 1
ATOM 3381 N N . GLU B 1 196 ? 17.156 -13.305 22.172 1 94.31 196 GLU B N 1
ATOM 3382 C CA . GLU B 1 196 ? 17.547 -14.711 22.156 1 94.31 196 GLU B CA 1
ATOM 3383 C C . GLU B 1 196 ? 18.25 -15.086 20.859 1 94.31 196 GLU B C 1
ATOM 3385 O O . GLU B 1 196 ? 19.188 -15.891 20.859 1 94.31 196 GLU B O 1
ATOM 3390 N N . HIS B 1 197 ? 17.797 -14.414 19.812 1 92.75 197 HIS B N 1
ATOM 3391 C CA . HIS B 1 197 ? 18.328 -14.781 18.5 1 92.75 197 HIS B CA 1
ATOM 3392 C C . HIS B 1 197 ? 19.359 -13.758 18.031 1 92.75 197 HIS B C 1
ATOM 3394 O O . HIS B 1 197 ? 19.781 -13.789 16.875 1 92.75 197 HIS B O 1
ATOM 3400 N N . LYS B 1 198 ? 19.688 -12.812 18.844 1 93.81 198 LYS B N 1
ATOM 3401 C CA . LYS B 1 198 ? 20.734 -11.828 18.625 1 93.81 198 LYS B CA 1
ATOM 3402 C C . LYS B 1 198 ? 20.469 -11 17.375 1 93.81 198 LYS B C 1
ATOM 3404 O O . LYS B 1 198 ? 21.359 -10.797 16.547 1 93.81 198 LYS B O 1
ATOM 3409 N N . VAL B 1 199 ? 19.25 -10.703 17.266 1 92.62 199 VAL B N 1
ATOM 3410 C CA . VAL B 1 199 ? 18.859 -9.812 16.172 1 92.62 199 VAL B CA 1
ATOM 3411 C C . VAL B 1 199 ? 19.125 -8.367 16.578 1 92.62 199 VAL B C 1
ATOM 3413 O O . VAL B 1 199 ? 18.297 -7.746 17.266 1 92.62 199 VAL B O 1
ATOM 3416 N N . VAL B 1 200 ? 20.203 -7.793 16.047 1 94.31 200 VAL B N 1
ATOM 3417 C CA . VAL B 1 200 ? 20.594 -6.434 16.406 1 94.31 200 VAL B CA 1
ATOM 3418 C C . VAL B 1 200 ? 20.078 -5.453 15.359 1 94.31 200 VAL B C 1
ATOM 3420 O O . VAL B 1 200 ? 20.031 -4.246 15.594 1 94.31 200 VAL B O 1
ATOM 3423 N N . GLY B 1 201 ? 19.797 -5.91 14.273 1 93.44 201 GLY B N 1
ATOM 3424 C CA . GLY B 1 201 ? 19.281 -5.168 13.133 1 93.44 201 GLY B CA 1
ATOM 3425 C C . GLY B 1 201 ? 18.938 -6.055 11.953 1 93.44 201 GLY B C 1
ATOM 3426 O O . GLY B 1 201 ? 19.406 -7.188 11.859 1 93.44 201 GLY B O 1
ATOM 3427 N N . CYS B 1 202 ? 18.078 -5.559 11.203 1 87.69 202 CYS B N 1
ATOM 3428 C CA . CYS B 1 202 ? 17.672 -6.27 10 1 87.69 202 CYS B CA 1
ATOM 3429 C C . CYS B 1 202 ? 18.156 -5.551 8.75 1 87.69 202 CYS B C 1
ATOM 3431 O O . CYS B 1 202 ? 18.453 -4.355 8.789 1 87.69 202 CYS B O 1
ATOM 3433 N N . PRO B 1 203 ? 18.234 -6.301 7.629 1 83 203 PRO B N 1
ATOM 3434 C CA . PRO B 1 203 ? 17.906 -7.711 7.422 1 83 203 PRO B CA 1
ATOM 3435 C C . PRO B 1 203 ? 18.781 -8.648 8.25 1 83 203 PRO B C 1
ATOM 3437 O O . PRO B 1 203 ? 19.891 -8.289 8.625 1 83 203 PRO B O 1
ATOM 3440 N N . HIS B 1 204 ? 18.172 -9.672 8.664 1 83.94 204 HIS B N 1
ATOM 3441 C CA . HIS B 1 204 ? 18.719 -10.789 9.422 1 83.94 204 HIS B CA 1
ATOM 3442 C C . HIS B 1 204 ? 18.281 -12.125 8.836 1 83.94 204 HIS B C 1
ATOM 3444 O O . HIS B 1 204 ? 17.219 -12.211 8.211 1 83.94 204 HIS B O 1
ATOM 3450 N N . PRO B 1 205 ? 19.078 -13.18 8.922 1 78.62 205 PRO B N 1
ATOM 3451 C CA . PRO B 1 205 ? 18.703 -14.469 8.344 1 78.62 205 PRO B CA 1
ATOM 3452 C C . PRO B 1 205 ? 17.297 -14.914 8.758 1 78.62 205 PRO B C 1
ATOM 3454 O O . PRO B 1 205 ? 16.562 -15.492 7.953 1 78.62 205 PRO B O 1
ATOM 3457 N N . HIS B 1 206 ? 16.844 -14.547 9.953 1 78.75 206 HIS B N 1
ATOM 3458 C CA . HIS B 1 206 ? 15.531 -14.969 10.453 1 78.75 206 HIS B CA 1
ATOM 3459 C C . HIS B 1 206 ? 14.484 -13.891 10.234 1 78.75 206 HIS B C 1
ATOM 3461 O O . HIS B 1 206 ? 13.281 -14.148 10.367 1 78.75 206 HIS B O 1
ATOM 3467 N N . VAL B 1 207 ? 14.969 -12.688 9.969 1 79.75 207 VAL B N 1
ATOM 3468 C CA . VAL B 1 207 ? 14.086 -11.547 9.703 1 79.75 207 VAL B CA 1
ATOM 3469 C C . VAL B 1 207 ? 14.586 -10.789 8.477 1 79.75 207 VAL B C 1
ATOM 3471 O O . VAL B 1 207 ? 15.289 -9.781 8.602 1 79.75 207 VAL B O 1
ATOM 3474 N N . PRO B 1 208 ? 14.188 -11.141 7.355 1 73.12 208 PRO B N 1
ATOM 3475 C CA . PRO B 1 208 ? 14.82 -10.68 6.117 1 73.12 208 PRO B CA 1
ATOM 3476 C C . PRO B 1 208 ? 14.516 -9.211 5.812 1 73.12 208 PRO B C 1
ATOM 3478 O O . PRO B 1 208 ? 15.289 -8.555 5.105 1 73.12 208 PRO B O 1
ATOM 3481 N N . SER B 1 209 ? 13.383 -8.781 6.277 1 77.31 209 SER B N 1
ATOM 3482 C CA . SER B 1 209 ? 13.047 -7.391 6.008 1 77.31 209 SER B CA 1
ATOM 3483 C C . SER B 1 209 ? 13.312 -6.512 7.223 1 77.31 209 SER B C 1
ATOM 3485 O O . SER B 1 209 ? 13.102 -6.938 8.359 1 77.31 209 SER B O 1
ATOM 3487 N N . ASP B 1 210 ? 13.75 -5.301 6.957 1 87.38 210 ASP B N 1
ATOM 3488 C CA . ASP B 1 210 ? 13.938 -4.359 8.055 1 87.38 210 ASP B CA 1
ATOM 3489 C C . ASP B 1 210 ? 12.641 -3.607 8.359 1 87.38 210 ASP B C 1
ATOM 3491 O O . ASP B 1 210 ? 12.555 -2.893 9.359 1 87.38 210 ASP B O 1
ATOM 3495 N N . HIS B 1 211 ? 11.625 -3.664 7.531 1 88.25 211 HIS B N 1
ATOM 3496 C CA . HIS B 1 211 ? 10.281 -3.17 7.82 1 88.25 211 HIS B CA 1
ATOM 3497 C C . HIS B 1 211 ? 9.391 -4.285 8.359 1 88.25 211 HIS B C 1
ATOM 3499 O O . HIS B 1 211 ? 9.305 -5.359 7.762 1 88.25 211 HIS B O 1
ATOM 3505 N N . PHE B 1 212 ? 8.75 -4.066 9.406 1 87.06 212 PHE B N 1
ATOM 3506 C CA . PHE B 1 212 ? 7.844 -5.043 10 1 87.06 212 PHE B CA 1
ATOM 3507 C C . PHE B 1 212 ? 6.43 -4.871 9.453 1 87.06 212 PHE B C 1
ATOM 3509 O O . PHE B 1 212 ? 5.973 -3.746 9.242 1 87.06 212 PHE B O 1
ATOM 3516 N N . PRO B 1 213 ? 5.75 -6.07 9.25 1 85.56 213 PRO B N 1
ATOM 3517 C CA . PRO B 1 213 ? 4.387 -5.977 8.719 1 85.56 213 PRO B CA 1
ATOM 3518 C C . PRO B 1 213 ? 3.422 -5.297 9.688 1 85.56 213 PRO B C 1
ATOM 3520 O O . PRO B 1 213 ? 3.545 -5.453 10.906 1 85.56 213 PRO B O 1
ATOM 3523 N N . LEU B 1 214 ? 2.547 -4.523 9.164 1 88.88 214 LEU B N 1
ATOM 3524 C CA . LEU B 1 214 ? 1.422 -3.955 9.898 1 88.88 214 LEU B CA 1
ATOM 3525 C C . LEU B 1 214 ? 0.105 -4.57 9.438 1 88.88 214 LEU B C 1
ATOM 3527 O O . LEU B 1 214 ? -0.084 -4.816 8.242 1 88.88 214 LEU B O 1
ATOM 3531 N N . LEU B 1 215 ? -0.732 -4.879 10.414 1 87.12 215 LEU B N 1
ATOM 3532 C CA . LEU B 1 215 ? -2.068 -5.391 10.133 1 87.12 215 LEU B CA 1
ATOM 3533 C C . LEU B 1 215 ? -3.105 -4.738 11.039 1 87.12 215 LEU B C 1
ATOM 3535 O O . LEU B 1 215 ? -2.924 -4.684 12.258 1 87.12 215 LEU B O 1
ATOM 3539 N N . VAL B 1 216 ? -4.125 -4.219 10.43 1 88.69 216 VAL B N 1
ATOM 3540 C CA . VAL B 1 216 ? -5.211 -3.629 11.211 1 88.69 216 VAL B CA 1
ATOM 3541 C C . VAL B 1 216 ? -6.555 -4.148 10.703 1 88.69 216 VAL B C 1
ATOM 3543 O O . VAL B 1 216 ? -6.754 -4.289 9.492 1 88.69 216 VAL B O 1
ATOM 3546 N N . GLU B 1 217 ? -7.348 -4.488 11.625 1 85.12 217 GLU B N 1
ATOM 3547 C CA . GLU B 1 217 ? -8.758 -4.75 11.352 1 85.12 217 GLU B CA 1
ATOM 3548 C C . GLU B 1 217 ? -9.617 -3.535 11.688 1 85.12 217 GLU B C 1
ATOM 3550 O O . GLU B 1 217 ? -9.578 -3.029 12.812 1 85.12 217 GLU B O 1
ATOM 3555 N N . LEU B 1 218 ? -10.391 -3.123 10.617 1 86.81 218 LEU B N 1
ATOM 3556 C CA . LEU B 1 218 ? -11.203 -1.925 10.797 1 86.81 218 LEU B CA 1
ATOM 3557 C C . LEU B 1 218 ? -12.68 -2.232 10.586 1 86.81 218 LEU B C 1
ATOM 3559 O O . LEU B 1 218 ? -13.039 -3 9.688 1 86.81 218 LEU B O 1
ATOM 3563 N N . GLU B 1 219 ? -13.477 -1.592 11.414 1 83.81 219 GLU B N 1
ATOM 3564 C CA . GLU B 1 219 ? -14.914 -1.521 11.164 1 83.81 219 GLU B CA 1
ATOM 3565 C C . GLU B 1 219 ? -15.297 -0.189 10.531 1 83.81 219 GLU B C 1
ATOM 3567 O O . GLU B 1 219 ? -14.898 0.874 11.008 1 83.81 219 GLU B O 1
ATOM 3572 N N . MET B 1 220 ? -16.078 -0.342 9.438 1 80.69 220 MET B N 1
ATOM 3573 C CA . MET B 1 220 ? -16.484 0.859 8.719 1 80.69 220 MET B CA 1
ATOM 3574 C C . MET B 1 220 ? -17.984 1.103 8.867 1 80.69 220 MET B C 1
ATOM 3576 O O . MET B 1 220 ? -18.781 0.164 8.797 1 80.69 220 MET B O 1
ATOM 3580 N N . THR B 1 221 ? -18.344 2.375 9.102 1 74.88 221 THR B N 1
ATOM 3581 C CA . THR B 1 221 ? -19.734 2.787 9.156 1 74.88 221 THR B CA 1
ATOM 3582 C C . THR B 1 221 ? -20.078 3.697 7.98 1 74.88 221 THR B C 1
ATOM 3584 O O . THR B 1 221 ? -19.328 4.621 7.664 1 74.88 221 THR B O 1
ATOM 3587 N N . PRO B 1 222 ? -21.297 3.371 7.312 1 67.88 222 PRO B N 1
ATOM 3588 C CA . PRO B 1 222 ? -21.688 4.25 6.207 1 67.88 222 PRO B CA 1
ATOM 3589 C C . PRO B 1 222 ? -21.938 5.684 6.656 1 67.88 222 PRO B C 1
ATOM 3591 O O . PRO B 1 222 ? -22.453 5.91 7.754 1 67.88 222 PRO B O 1
ATOM 3594 N N . THR B 1 223 ? -21.438 6.652 5.957 1 61.12 223 THR B N 1
ATOM 3595 C CA . THR B 1 223 ? -21.625 8.062 6.285 1 61.12 223 THR B CA 1
ATOM 3596 C C . THR B 1 223 ? -22.891 8.602 5.625 1 61.12 223 THR B C 1
ATOM 3598 O O . THR B 1 223 ? -23.312 9.719 5.918 1 61.12 223 THR B O 1
ATOM 3601 N N . VAL B 1 224 ? -23.578 8.102 4.73 1 53.56 224 VAL B N 1
ATOM 3602 C CA . VAL B 1 224 ? -24.75 8.664 4.055 1 53.56 224 VAL B CA 1
ATOM 3603 C C . VAL B 1 224 ? -25.906 8.789 5.043 1 53.56 224 VAL B C 1
ATOM 3605 O O . VAL B 1 224 ? -26.141 7.887 5.848 1 53.56 224 VAL B O 1
ATOM 3608 N N . GLY B 1 225 ? -26.234 9.984 5.496 1 45.75 225 GLY B N 1
ATOM 3609 C CA . GLY B 1 225 ? -27.328 10.438 6.344 1 45.75 225 GLY B CA 1
ATOM 3610 C C . GLY B 1 225 ? -28.609 9.656 6.121 1 45.75 225 GLY B C 1
ATOM 3611 O O . GLY B 1 225 ? -29.031 9.438 4.98 1 45.75 225 GLY B O 1
ATOM 3612 N N . THR B 1 226 ? -28.938 8.68 6.984 1 38.84 226 THR B N 1
ATOM 3613 C CA . THR B 1 226 ? -30.344 8.273 7.125 1 38.84 226 THR B CA 1
ATOM 3614 C C . THR B 1 226 ? -31.266 9.492 7.121 1 38.84 226 THR B C 1
ATOM 3616 O O . THR B 1 226 ? -31.078 10.422 7.906 1 38.84 226 THR B O 1
ATOM 3619 N N . SER B 1 227 ? -31.625 10.086 6.004 1 33.78 227 SER B N 1
ATOM 3620 C CA . SER B 1 227 ? -32.781 10.984 6.152 1 33.78 227 SER B CA 1
ATOM 3621 C C . SER B 1 227 ? -33.812 10.398 7.094 1 33.78 227 SER B C 1
ATOM 3623 O O . SER B 1 227 ? -34.281 9.273 6.887 1 33.78 227 SER B O 1
ATOM 3625 N N . ASN B 1 228 ? -33.75 10.602 8.352 1 33.53 228 ASN B N 1
ATOM 3626 C CA . ASN B 1 228 ? -34.812 10.422 9.344 1 33.53 228 ASN B CA 1
ATOM 3627 C C . ASN B 1 228 ? -36.188 10.789 8.781 1 33.53 228 ASN B C 1
ATOM 3629 O O . ASN B 1 228 ? -37.156 10.922 9.531 1 33.53 228 ASN B O 1
ATOM 3633 N N . GLY B 1 229 ? -36.375 11.359 7.59 1 32.47 229 GLY B N 1
ATOM 3634 C CA . GLY B 1 229 ? -37.75 11.773 7.363 1 32.47 229 GLY B CA 1
ATOM 3635 C C . GLY B 1 229 ? -38.688 10.609 7.262 1 32.47 229 GLY B C 1
ATOM 3636 O O . GLY B 1 229 ? -39.844 10.773 6.816 1 32.47 229 GLY B O 1
ATOM 3637 N N . LEU B 1 230 ? -38.406 9.398 7.188 1 30.36 230 LEU B N 1
ATOM 3638 C CA . LEU B 1 230 ? -39.656 8.617 7.133 1 30.36 230 LEU B CA 1
ATOM 3639 C C . LEU B 1 230 ? -40.344 8.609 8.492 1 30.36 230 LEU B C 1
ATOM 3641 O O . LEU B 1 230 ? -39.781 8.148 9.484 1 30.36 230 LEU B O 1
ATOM 3645 N N . ILE B 1 231 ? -40.938 9.773 8.891 1 30.31 231 ILE B N 1
ATOM 3646 C CA . ILE B 1 231 ? -42.062 9.898 9.828 1 30.31 231 ILE B CA 1
ATOM 3647 C C . ILE B 1 231 ? -43.031 8.758 9.609 1 30.31 231 ILE B C 1
ATOM 3649 O O . ILE B 1 231 ? -43.562 8.586 8.508 1 30.31 231 ILE B O 1
ATOM 3653 N N . SER B 1 232 ? -42.906 7.707 10.273 1 26.5 232 SER B N 1
ATOM 3654 C CA . SER B 1 232 ? -44.031 6.781 10.438 1 26.5 232 SER B CA 1
ATOM 3655 C C . SER B 1 232 ? -45.312 7.527 10.758 1 26.5 232 SER B C 1
ATOM 3657 O O . SER B 1 232 ? -45.312 8.445 11.57 1 26.5 232 SER B O 1
ATOM 3659 N N . ARG B 1 233 ? -46.219 7.684 9.859 1 24.53 233 ARG B N 1
ATOM 3660 C CA . ARG B 1 233 ? -47.562 8.102 10.148 1 24.53 233 ARG B CA 1
ATOM 3661 C C . ARG B 1 233 ? -48.094 7.418 11.406 1 24.53 233 ARG B C 1
ATOM 3663 O O . ARG B 1 233 ? -48.125 6.188 11.492 1 24.53 233 ARG B O 1
ATOM 3670 N N . ARG B 1 234 ? -47.938 8.156 12.5 1 20.72 234 ARG B N 1
ATOM 3671 C CA . ARG B 1 234 ? -48.906 7.781 13.539 1 20.72 234 ARG B CA 1
ATOM 3672 C C . ARG B 1 234 ? -50.344 7.977 13.062 1 20.72 234 ARG B C 1
ATOM 3674 O O . ARG B 1 234 ? -50.625 8.961 12.375 1 20.72 234 ARG B O 1
#

Secondary structure (DSSP, 8-state):
-----S-------EEEEEEEEE---S-S-S-S-----EEEEEEEE----TT-HHHHHHHHHHHHHHHHHHHHHHHHHHSTTS---GGG-EEEEEEE----TTSHHHHHHHHSEEETT-GGGTT--THHHHHHHH----TTEEE----EEES--TTT-S-SEE-SS-EE--EEEEEETTTEEEEEE--PPPHHHHHHTT--SSSBTTB--SBPPEEEEEEE---S---TT-----/-----S-------EEEEEEEEE---S-S-S-S-----EEEEEEEE----TT-HHHHHHHHHHHHHHHHHHHHHHHHHHSTTS---GGG-EEEEEEE----TTSHHHHHHHHSEEETT-GGGTT--THHHHHHHHT---TTEEE----EEES--TTT-S-SEE-SS-EE--EEEEEETTTEEEEEE--PPPHHHHHHTT--SSSBTTB--SBPPEEEEEEE---S---TT-----

Foldseek 3Di:
DPDDDDPPPVLVWPKDKDKDWDDPDPPDPPDPPPPRAIAIEMETDADQDPVQLLRLQLSLLLVLLVVVVVQQVVCCVRPPPDRDPLLQHWYKYWYFSNDACVGQSNCCVAVFKDFLVDCSNPPPPCSPVSCVSQVDPDSTMRGHDANKDWPDDCVFEVAQFWALVDGGHRITIITRPVFKDWDDKDGDDDPVVCVVVVPNGDPDPVRHGRGHDIDTDMDGHRPPDPPVPPPDDD/DPDDDDPPVVLVWPKDKDKDWDDPDPPDPDDPPPPRAIAIEMETDADQDPVQLLRLQLSLLLVLLVVVVVQQVVCCVRPPPDRDPLLQHWYKYWYFSNDACPGQSNCCVAVFKDFLVDCSNPPPPCSPVSCVSQVDPDSTMRGHNANKDWPDDCVFEVAQFWALVDGGHRITIITRPVFKDWDDKDGDDDPVVCVVVVPNGDPDPVNHGRGHDIDTDMDGHRPPDPPVPPPPDD

InterPro domains:
  IPR005135 Endonuclease/exonuclease/phosphatase [PF03372] (82-211)
  IPR036691 Endonuclease/exonuclease/phosphatase superfamily [G3DSA:3.60.10.10] (8-230)
  IPR036691 Endonuclease/exonuclease/phosphatase superfamily [SSF56219] (37-223)
  IPR050410 CCR4/noctur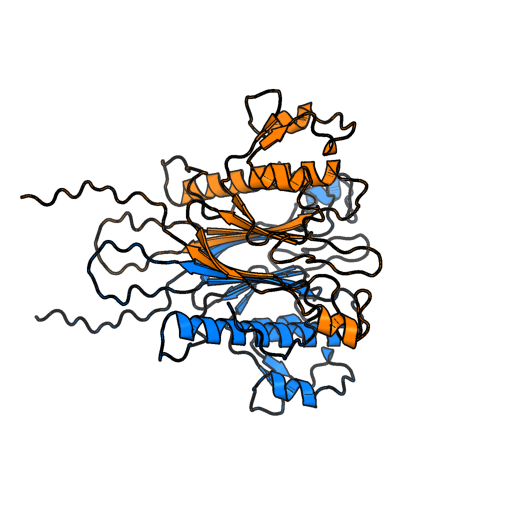in mRNA turnover and transcription [PTHR12121] (26-221)

Organism: Vespula vulgaris (NCBI:txid7454)

Radius of gyration: 22.8 Å; Cα contacts (8 Å, |Δi|>4): 893; chains: 2; bounding box: 70×65×50 Å

Sequence (468 aa):
MISDSDKYFPTRFRSVAVITSALHAEGLPSDPAQVQQPILVCTAHIHWDPEFCDVKLIQTMMLSNELRSILDQAGQSFRPGHKPDSSNVQLLLCGDFNSLPDSGVIEFLTSGRVAADHRDFKDLAYKSCLQKISGCDKPNEFTHSFKLASAYSEDIMPYTNYTFDFKGIIDYIFYSKQSMVPLGLLGPLSADWFREHKVVGCPHPHVPSDHFPLLVELEMTPTVGTSNGLISRRMISDSDKYFPTRFRSVAVITSALHAEGLPSDPAQVQQPILVCTAHIHWDPEFCDVKLIQTMMLSNELRSILDQAGQSFRPGHKPDSSNVQLLLCGDFNSLPDSGVIEFLTSGRVAADHRDFKDLAYKSCLQKISGCDKPNEFTHSFKLASAYSEDIMPYTNYTFDFKGIIDYIFYSKQSMVPLGLLGPLSADWFREHKVVGCPHPHVPSDHFPLLVELEMTPTVGTSNGLISRR

pLDDT: mean 75.4, std 21.61, range [20.72, 98.31]

Nearest PDB structures (foldseek):
  5dv4-assembly1_A  TM=9.259E-01  e=8.930E-23  Homo sapiens
  5dv2-assembly1_A  TM=9.250E-01  e=3.373E-22  Homo sapiens
  3ngq-assembly1_A  TM=9.273E-01  e=3.806E-22  Homo sapiens
  7ax1-assembly1_A  TM=9.349E-01  e=2.494E-22  Homo sapiens
  3ngo-assembly1_A  TM=9.709E-01  e=1.191E-20  Homo sapiens